Protein AF-A0A3A4NSB4-F1 (afdb_monomer)

Solvent-accessible surface area (backbone atoms only — not comparable to full-atom values): 19402 Å² total; per-residue (Å²): 141,77,86,79,72,73,77,75,76,67,53,18,60,39,50,54,68,57,54,54,48,47,54,54,48,33,46,52,25,56,65,30,6,57,41,69,26,79,88,66,42,47,32,46,20,58,30,22,73,34,85,58,64,35,29,32,40,51,50,42,38,40,44,50,79,50,51,92,75,52,60,69,68,45,51,52,44,38,51,50,56,48,60,73,47,40,43,97,73,16,49,42,29,41,25,37,32,32,84,68,54,64,38,41,38,42,69,52,93,98,48,61,31,55,40,51,42,62,36,29,29,26,28,51,37,44,39,52,42,49,52,34,66,74,68,64,46,65,74,53,45,76,73,44,50,62,63,43,50,34,14,58,67,50,53,51,64,36,97,48,52,27,30,38,25,48,80,93,68,33,33,14,39,44,84,82,37,38,45,37,38,50,12,35,39,30,41,54,48,28,52,41,44,39,53,22,25,52,43,48,29,54,56,24,57,76,75,65,42,60,67,63,23,52,53,28,53,50,51,35,51,39,32,62,62,29,53,63,77,30,46,36,90,88,67,53,42,43,20,36,12,65,50,40,39,57,43,62,21,49,50,42,45,26,42,39,53,47,71,68,48,92,64,58,69,71,43,49,48,43,51,49,42,51,63,61,81,35,31,84,40,36,37,58,63,33,13,36,24,50,38,53,68,94,51,61,70,81,36,62,71,44,100,63,55,81,57,33,66,70,26,44,15,24,21,27,45,55,30,18,26,45,30,56,52,27,19,78,81,40,15,71,59,26,36,49,34,50,52,35,31,52,52,41,33,74,74,74,47,45,28,48,35,34,49,88,91,45,73,40,62,70,39,20,35,40,30,43,28,31,29,48,38,39,52,53,49,33,44,75,71,65,39,29,44,80,89

Mean predicted aligned error: 3.8 Å

Foldseek 3Di:
DDDPPPPPQPFFADAPVLLVLLLVLLLQLQCLQWDQAPVRATAGHQFSVNPDFKHFLQSLLLQCLVVVSDDLVSLVSNLVLQLVLADPQLQTARIAGSDRDGHQAPDDDVDGLFGGELQNLLSSLSSVLSSCVVVVVLVCLVVCLVSSVSSLVSFDADPLLAGFADQVGGGQYDPQRSFARAGGGFLQSRLSSLLSLVSSLVSCVSVVVVVSNVVSVVSNVSSLRSQVCQQDPVQRAGFGHNPFRRARFLLSLLSCLLSVNDDDPVSLVSNVCCCVVQVVQADDLLFGAGHGHPDFGPGTSDDADQCGRNGNWTALLSSLSNLSSCLRPPSVSSNSSSVSLSVCCVVPNQARTDGVPDGHRHRRNSSSSNNSSSVVVCVVVVSYDYD

Secondary structure (DSSP, 8-state):
----------PEEE-HHHHHHHHHHHHHHHHHTEEE-TTSPEEE-SBTT--S-EEEHHHHHHHGGGGGGS-HHHHHHHHHHHHTT--TT-PPPSEEETTS-EE-SEEETTEEESBSPSSHHHHHHHHHHHHHHHHT-TTHHHHHHHHHHHHHHTS-B-TTSSBEE-TTSPBP-SGGGTTB---EEBHHHHHHHHHHHHHHHHHHHHTT-HHHHHHHHHHHHHHHHHGGGGB-TTTSSBBSBSSTT-SB-HHHHHHHHHTT----HHHHHHHHHHHHTTHHHHEETTEEESS-TT---S-BSS---TTBTTBT-EESTTHHHHHHHHHTT-HHHHHHHHHHHHHHHHHH--EEEEETTEEEEESBHHHHHHHHHHHHHHHHTTSEEE-

Structure (mmCIF, N/CA/C/O backbone):
data_AF-A0A3A4NSB4-F1
#
_entry.id   AF-A0A3A4NSB4-F1
#
loop_
_atom_site.group_PDB
_atom_site.id
_atom_site.type_symbol
_atom_site.label_atom_id
_atom_site.label_alt_id
_atom_site.label_comp_id
_atom_site.label_asym_id
_atom_site.label_entity_id
_atom_site.label_seq_id
_atom_site.pdbx_PDB_ins_code
_atom_site.Cartn_x
_atom_site.Cartn_y
_atom_site.Cartn_z
_atom_site.occupancy
_atom_site.B_iso_or_equiv
_atom_site.auth_seq_id
_atom_site.auth_comp_id
_atom_site.auth_asym_id
_atom_site.auth_atom_id
_atom_site.pdbx_PDB_model_num
ATOM 1 N N . MET A 1 1 ? 9.178 -6.809 49.048 1.00 38.16 1 MET A N 1
ATOM 2 C CA . MET A 1 1 ? 8.171 -7.604 48.315 1.00 38.16 1 MET A CA 1
ATOM 3 C C . MET A 1 1 ? 7.453 -6.662 47.361 1.00 38.16 1 MET A C 1
ATOM 5 O O . MET A 1 1 ? 6.457 -6.065 47.733 1.00 38.16 1 MET A O 1
ATOM 9 N N . GLY A 1 2 ? 8.044 -6.434 46.186 1.0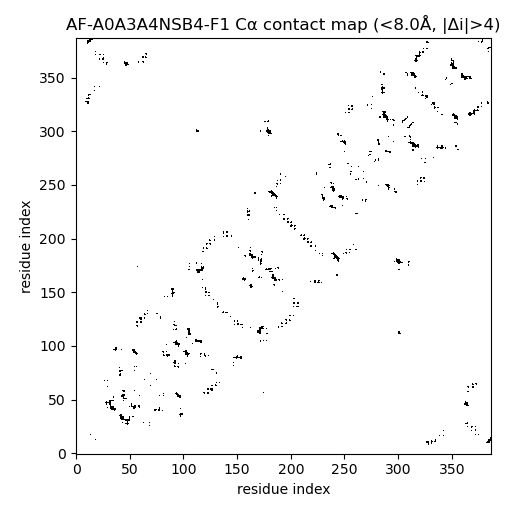0 36.19 2 GLY A N 1
ATOM 10 C CA . GLY A 1 2 ? 7.437 -5.667 45.099 1.00 36.19 2 GLY A CA 1
ATOM 11 C C . GLY A 1 2 ? 7.002 -6.662 44.036 1.00 36.19 2 GLY A C 1
ATOM 12 O O . GLY A 1 2 ? 7.827 -7.414 43.528 1.00 36.19 2 GLY A O 1
ATOM 13 N N . ASN A 1 3 ? 5.700 -6.738 43.810 1.00 39.09 3 ASN A N 1
ATOM 14 C CA . ASN A 1 3 ? 5.046 -7.710 42.954 1.00 39.09 3 ASN A CA 1
ATOM 15 C C . ASN A 1 3 ? 5.195 -7.278 41.485 1.00 39.09 3 ASN A C 1
ATOM 17 O O . ASN A 1 3 ? 4.305 -6.630 40.949 1.00 39.09 3 ASN A O 1
ATOM 21 N N . THR A 1 4 ? 6.308 -7.610 40.827 1.00 41.81 4 THR A N 1
ATOM 22 C CA . THR A 1 4 ? 6.379 -7.624 39.357 1.00 41.81 4 THR A CA 1
ATOM 23 C C . THR A 1 4 ? 5.648 -8.866 38.859 1.00 41.81 4 THR A C 1
ATOM 25 O O . THR A 1 4 ? 6.248 -9.866 38.469 1.00 41.81 4 THR A O 1
ATOM 28 N N . LYS A 1 5 ? 4.312 -8.818 38.890 1.00 42.50 5 LYS A N 1
ATOM 29 C CA . LYS A 1 5 ? 3.524 -9.626 37.962 1.00 42.50 5 LYS A CA 1
ATOM 30 C C . LYS A 1 5 ? 3.872 -9.099 36.576 1.00 42.50 5 LYS A C 1
ATOM 32 O O . LYS A 1 5 ? 3.418 -8.024 36.206 1.00 42.50 5 LYS A O 1
ATOM 37 N N . GLY A 1 6 ? 4.733 -9.819 35.861 1.00 41.28 6 GLY A N 1
ATOM 38 C CA . GLY A 1 6 ? 4.839 -9.649 34.421 1.00 41.28 6 GLY A CA 1
ATOM 39 C C . GLY A 1 6 ? 3.439 -9.840 33.861 1.00 41.28 6 GLY A C 1
ATOM 40 O O . GLY A 1 6 ? 2.864 -10.919 34.011 1.00 41.28 6 GLY A O 1
ATOM 41 N N . GLU A 1 7 ? 2.857 -8.779 33.315 1.00 45.38 7 GLU A N 1
ATOM 42 C CA . GLU A 1 7 ? 1.686 -8.917 32.468 1.00 45.38 7 GLU A CA 1
ATOM 43 C C . GLU A 1 7 ? 2.090 -9.882 31.358 1.00 45.38 7 GLU A C 1
ATOM 45 O O . GLU A 1 7 ? 2.962 -9.596 30.539 1.00 45.38 7 GLU A O 1
ATOM 50 N N . MET A 1 8 ? 1.530 -11.091 31.396 1.00 53.12 8 MET A N 1
ATOM 51 C CA . MET A 1 8 ? 1.542 -11.957 30.231 1.00 53.12 8 MET A CA 1
ATOM 52 C C . MET A 1 8 ? 0.843 -11.165 29.136 1.00 53.12 8 MET A C 1
ATOM 54 O O . MET A 1 8 ? -0.375 -10.997 29.197 1.00 53.12 8 MET A O 1
ATOM 58 N N . LEU A 1 9 ? 1.621 -10.655 28.182 1.00 62.66 9 LEU A N 1
ATOM 59 C CA . LEU A 1 9 ? 1.088 -10.008 26.995 1.00 62.66 9 LEU A CA 1
ATOM 60 C C . LEU A 1 9 ? 0.081 -10.985 26.377 1.00 62.66 9 LEU A C 1
ATOM 62 O O . LEU A 1 9 ? 0.440 -12.111 26.014 1.00 62.66 9 LEU A O 1
ATOM 66 N N . VAL A 1 10 ? -1.194 -10.605 26.345 1.00 81.44 10 VAL A N 1
ATOM 67 C CA . VAL A 1 10 ? -2.211 -11.418 25.682 1.00 81.44 10 VAL A CA 1
ATOM 68 C C . VAL A 1 10 ? -1.920 -11.299 24.192 1.00 81.44 10 VAL A C 1
ATOM 70 O O . VAL A 1 10 ? -2.093 -10.237 23.612 1.00 81.44 10 VAL A O 1
ATOM 73 N N . MET A 1 11 ? -1.403 -12.368 23.594 1.00 89.94 11 MET A N 1
ATOM 74 C CA . MET A 1 11 ? -1.116 -12.413 22.160 1.00 89.94 11 MET A CA 1
ATOM 75 C C . MET A 1 11 ? -2.381 -12.770 21.382 1.00 89.94 11 MET A C 1
ATOM 77 O O . MET A 1 11 ? -3.209 -13.549 21.868 1.00 89.94 11 MET A O 1
ATOM 81 N N . MET A 1 12 ? -2.495 -12.239 20.164 1.00 95.06 12 MET A N 1
ATOM 82 C CA . MET A 1 12 ? -3.502 -12.670 19.196 1.00 95.06 12 MET A CA 1
ATOM 83 C C . MET A 1 12 ? -3.322 -14.164 18.909 1.00 95.06 12 MET A C 1
ATOM 85 O O . MET A 1 12 ? -2.211 -14.622 18.644 1.00 95.06 12 MET A O 1
ATOM 89 N N . ARG A 1 13 ? -4.400 -14.941 18.970 1.00 96.50 13 ARG A N 1
ATOM 90 C CA . ARG A 1 13 ? -4.369 -16.372 18.661 1.00 96.50 13 ARG A CA 1
ATOM 91 C C . ARG A 1 13 ? -4.898 -16.648 17.265 1.00 96.50 13 ARG A C 1
ATOM 93 O O . ARG A 1 13 ? -5.934 -16.133 16.866 1.00 96.50 13 ARG A O 1
ATOM 100 N N . ILE A 1 14 ? -4.175 -17.456 16.511 1.00 97.00 14 ILE A N 1
ATOM 101 C CA . ILE A 1 14 ? -4.523 -17.785 15.134 1.00 97.00 14 ILE A CA 1
ATOM 102 C C . ILE A 1 14 ? -4.710 -19.289 15.057 1.00 97.00 14 ILE A C 1
ATOM 104 O O . ILE A 1 14 ? -3.765 -20.042 15.293 1.00 97.00 14 ILE A O 1
ATOM 108 N N . HIS A 1 15 ? -5.906 -19.728 14.675 1.00 97.12 15 HIS A N 1
ATOM 109 C CA . HIS A 1 15 ? -6.134 -21.138 14.401 1.00 97.12 15 HIS A CA 1
ATOM 110 C C . HIS A 1 15 ? -5.231 -21.603 13.260 1.00 97.12 15 HIS A C 1
ATOM 112 O O . HIS A 1 15 ? -5.278 -21.064 12.151 1.00 97.12 15 HIS A O 1
ATOM 118 N N . GLU A 1 16 ? -4.453 -22.661 13.497 1.00 96.81 16 GLU A N 1
ATOM 119 C CA . GLU A 1 16 ? -3.527 -23.190 12.485 1.00 96.81 16 GLU A CA 1
ATOM 120 C C . GLU A 1 16 ? -4.260 -23.574 11.180 1.00 96.81 16 GLU A C 1
ATOM 122 O O . GLU A 1 16 ? -3.728 -23.457 10.076 1.00 96.81 16 GLU A O 1
ATOM 127 N N . SER A 1 17 ? -5.516 -24.019 11.290 1.00 97.31 17 SER A N 1
ATOM 128 C CA . SER A 1 17 ? -6.360 -24.342 10.132 1.00 97.31 17 SER A CA 1
ATOM 129 C C . SER A 1 17 ? -6.746 -23.121 9.285 1.00 97.31 17 SER A C 1
ATOM 131 O O . SER A 1 17 ? -6.823 -23.243 8.061 1.00 97.31 17 SER A O 1
ATOM 133 N N . ASP A 1 18 ? -6.930 -21.952 9.900 1.00 98.00 18 ASP A N 1
ATOM 134 C CA . ASP A 1 18 ? -7.266 -20.715 9.196 1.00 98.00 18 ASP A CA 1
ATOM 135 C C . ASP A 1 18 ? -6.048 -20.159 8.469 1.00 98.00 18 ASP A C 1
ATOM 137 O O . ASP A 1 18 ? -6.142 -19.885 7.273 1.00 98.00 18 ASP A O 1
ATOM 141 N N . LEU A 1 19 ? -4.882 -20.120 9.127 1.00 97.81 19 LEU A N 1
ATOM 142 C CA . LEU A 1 19 ? -3.639 -19.719 8.465 1.00 97.81 19 LEU A CA 1
ATOM 143 C C . LEU A 1 19 ? -3.319 -20.633 7.276 1.00 97.81 19 LEU A C 1
ATOM 145 O O . LEU A 1 19 ? -3.108 -20.137 6.171 1.00 97.81 19 LEU A O 1
ATOM 149 N N . ARG A 1 20 ? -3.346 -21.962 7.463 1.00 98.00 20 ARG A N 1
ATOM 150 C CA . ARG A 1 20 ? -3.087 -22.911 6.364 1.00 98.00 20 ARG A CA 1
ATOM 151 C C . ARG A 1 20 ? -4.051 -22.718 5.198 1.00 98.00 20 ARG A C 1
ATOM 153 O O . ARG A 1 20 ? -3.646 -22.819 4.041 1.00 98.00 20 ARG A O 1
ATOM 160 N N . TRP A 1 21 ? -5.325 -22.457 5.490 1.00 98.44 21 TRP A N 1
ATOM 161 C CA . TRP A 1 21 ? -6.315 -22.186 4.454 1.00 98.44 21 TRP A CA 1
ATOM 162 C C . TRP A 1 21 ? -5.992 -20.891 3.700 1.00 98.44 21 TRP A C 1
ATOM 164 O O . TRP A 1 21 ? -5.989 -20.904 2.471 1.00 98.44 21 TRP A O 1
ATOM 174 N N . MET A 1 22 ? -5.665 -19.808 4.412 1.00 98.44 22 MET A N 1
ATOM 175 C CA . MET A 1 22 ? -5.309 -18.527 3.799 1.00 98.44 22 MET A CA 1
ATOM 176 C C . MET A 1 22 ? -4.058 -18.635 2.927 1.00 98.44 22 MET A C 1
ATOM 178 O O . MET A 1 22 ? -4.058 -18.136 1.809 1.00 98.44 22 MET A O 1
ATOM 182 N N . GLU A 1 23 ? -3.012 -19.319 3.394 1.00 98.19 23 GLU A N 1
ATOM 183 C CA . GLU A 1 23 ? -1.784 -19.532 2.618 1.00 98.19 23 GLU A CA 1
ATOM 184 C C . GLU A 1 23 ? -2.041 -20.365 1.356 1.00 98.19 23 GLU A C 1
ATOM 186 O O . GLU A 1 23 ? -1.526 -20.052 0.281 1.00 98.19 23 GLU A O 1
ATOM 191 N N . GLY A 1 24 ? -2.874 -21.405 1.464 1.00 98.38 24 GLY A N 1
ATOM 192 C CA . GLY A 1 24 ? -3.305 -22.199 0.315 1.00 98.38 24 GLY A CA 1
ATOM 193 C C . GLY A 1 24 ? -4.130 -21.386 -0.685 1.00 98.38 24 GLY A C 1
ATOM 194 O O . GLY A 1 24 ? -3.932 -21.512 -1.895 1.00 98.38 24 GLY A O 1
ATOM 195 N N . ALA A 1 25 ? -5.021 -20.525 -0.191 1.00 98.25 25 ALA A N 1
ATOM 196 C CA . ALA A 1 25 ? -5.815 -19.630 -1.021 1.00 98.25 25 ALA A CA 1
ATOM 197 C C . ALA A 1 25 ? -4.938 -18.577 -1.716 1.00 98.25 25 ALA A C 1
ATOM 199 O O . ALA A 1 25 ? -5.018 -18.445 -2.931 1.00 98.25 25 ALA A O 1
ATOM 200 N N . ALA A 1 26 ? -4.038 -17.910 -0.988 1.00 98.19 26 ALA A N 1
ATOM 201 C CA . ALA A 1 26 ? -3.099 -16.939 -1.545 1.00 98.19 26 ALA A CA 1
ATOM 202 C C . ALA A 1 26 ? -2.230 -17.550 -2.653 1.00 98.19 26 ALA A C 1
ATOM 204 O O . ALA A 1 26 ? -2.092 -16.956 -3.719 1.00 98.19 26 ALA A O 1
ATOM 205 N N . ARG A 1 27 ? -1.705 -18.768 -2.439 1.00 97.88 27 ARG A N 1
ATOM 206 C CA . ARG A 1 27 ? -0.961 -19.507 -3.470 1.00 97.88 27 ARG A CA 1
ATOM 207 C C . ARG A 1 27 ? -1.807 -19.735 -4.719 1.00 97.88 27 ARG A C 1
ATOM 209 O O . ARG A 1 27 ? -1.349 -19.445 -5.816 1.00 97.88 27 ARG A O 1
ATOM 216 N N . LYS A 1 28 ? -3.042 -20.217 -4.551 1.00 97.38 28 LYS A N 1
ATOM 217 C CA . LYS A 1 28 ? -3.957 -20.464 -5.672 1.00 97.38 28 LYS A CA 1
ATOM 218 C C . LYS A 1 28 ? -4.246 -19.187 -6.464 1.00 97.38 28 LYS A C 1
ATOM 220 O O . LYS A 1 28 ? -4.235 -19.237 -7.691 1.00 97.38 28 LYS A O 1
ATOM 225 N N . GLU A 1 29 ? -4.508 -18.075 -5.777 1.00 96.75 29 GLU A N 1
ATOM 226 C CA . GLU A 1 29 ? -4.764 -16.793 -6.435 1.00 96.75 29 GLU A CA 1
ATOM 227 C C . GLU A 1 29 ? -3.513 -16.320 -7.198 1.00 96.75 29 GLU A C 1
ATOM 229 O O . GLU A 1 29 ? -3.611 -16.069 -8.395 1.00 96.75 29 GLU A O 1
ATOM 234 N N . ILE A 1 30 ? -2.324 -16.314 -6.576 1.00 96.06 30 ILE A N 1
ATOM 235 C CA . ILE A 1 30 ? -1.053 -15.929 -7.231 1.00 96.06 30 ILE A CA 1
ATOM 236 C C . ILE A 1 30 ? -0.743 -16.807 -8.451 1.00 96.06 30 ILE A C 1
ATOM 238 O O . ILE A 1 30 ? -0.377 -16.285 -9.505 1.00 96.06 30 ILE A O 1
ATOM 242 N N . ASP A 1 31 ? -0.926 -18.126 -8.351 1.00 95.25 31 ASP A N 1
ATOM 243 C CA . ASP A 1 31 ? -0.711 -19.045 -9.474 1.00 95.25 31 ASP A CA 1
ATOM 244 C C . ASP A 1 31 ? -1.645 -18.720 -10.652 1.00 95.25 31 ASP A C 1
ATOM 246 O O . ASP A 1 31 ? -1.244 -18.777 -11.818 1.00 95.25 31 ASP A O 1
ATOM 250 N N . GLY A 1 32 ? -2.886 -18.326 -10.362 1.00 94.44 32 GLY A N 1
ATOM 251 C CA . GLY A 1 32 ? -3.870 -17.950 -11.373 1.00 94.44 32 GLY A CA 1
ATOM 252 C C . GLY A 1 32 ? -3.626 -16.589 -12.043 1.00 94.44 32 GLY A C 1
ATOM 253 O O . GLY A 1 32 ? -4.080 -16.380 -13.175 1.00 94.44 32 GLY A O 1
ATOM 254 N N . CYS A 1 33 ? -2.844 -15.707 -11.408 1.00 93.19 33 CYS A N 1
ATOM 255 C CA . CYS A 1 33 ? -2.471 -14.379 -11.923 1.00 93.19 33 CYS A CA 1
ATOM 256 C C . CYS A 1 33 ? -1.492 -14.416 -13.099 1.00 93.19 33 CYS A C 1
ATOM 258 O O . CYS A 1 33 ? -1.223 -13.403 -13.747 1.00 93.19 33 CYS A O 1
ATOM 260 N N . ARG A 1 34 ? -0.854 -15.564 -13.322 1.00 94.88 34 ARG A N 1
ATOM 261 C CA . ARG A 1 34 ? 0.326 -15.661 -14.180 1.00 94.88 34 ARG A CA 1
ATOM 262 C C . ARG A 1 34 ? -0.050 -15.462 -15.644 1.00 94.88 34 ARG A C 1
ATOM 264 O O . ARG A 1 34 ? -0.877 -16.200 -16.181 1.00 94.88 34 ARG A O 1
ATOM 271 N N . ARG A 1 35 ? 0.574 -14.502 -16.325 1.00 95.19 35 ARG A N 1
ATOM 272 C CA . ARG A 1 35 ? 0.401 -14.257 -17.768 1.00 95.19 35 ARG A CA 1
ATOM 273 C C . ARG A 1 35 ? 1.735 -14.009 -18.438 1.00 95.19 35 ARG A C 1
ATOM 275 O O . ARG A 1 35 ? 2.566 -13.302 -17.897 1.00 95.19 35 ARG A O 1
ATOM 282 N N . GLN A 1 36 ? 1.944 -14.566 -19.622 1.00 96.50 36 GLN A N 1
ATOM 283 C CA . GLN A 1 36 ? 3.190 -14.354 -20.349 1.00 96.50 36 GLN A CA 1
ATOM 284 C C . GLN A 1 36 ? 3.101 -13.090 -21.213 1.00 96.50 36 GLN A C 1
ATOM 286 O O . GLN A 1 36 ? 2.156 -12.930 -21.987 1.00 96.50 36 GLN A O 1
ATOM 291 N N . ALA A 1 37 ? 4.078 -12.198 -21.073 1.00 97.38 37 ALA A N 1
ATOM 292 C CA . ALA A 1 37 ? 4.267 -11.038 -21.932 1.00 97.38 37 ALA A CA 1
ATOM 293 C C . ALA A 1 37 ? 4.935 -11.414 -23.266 1.00 97.38 37 ALA A C 1
ATOM 295 O O . ALA A 1 37 ? 5.478 -12.506 -23.435 1.00 97.38 37 ALA A O 1
ATOM 296 N N . PHE A 1 38 ? 4.936 -10.477 -24.212 1.00 96.50 38 PHE A N 1
ATOM 297 C CA . PHE A 1 38 ? 5.506 -10.628 -25.552 1.00 96.50 38 PHE A CA 1
ATOM 298 C C . PHE A 1 38 ? 7.007 -10.974 -25.561 1.00 96.50 38 PHE A C 1
ATOM 300 O O . PHE A 1 38 ? 7.483 -11.573 -26.522 1.00 96.50 38 PHE A O 1
ATOM 307 N N . ASP A 1 39 ? 7.747 -10.601 -24.512 1.00 96.62 39 ASP A N 1
ATOM 308 C CA . ASP A 1 39 ? 9.180 -10.876 -24.342 1.00 96.62 39 ASP A CA 1
ATOM 309 C C . ASP A 1 39 ? 9.464 -12.151 -23.527 1.00 96.62 39 ASP A C 1
ATOM 311 O O . ASP A 1 39 ? 10.617 -12.469 -23.239 1.00 96.62 39 ASP A O 1
ATOM 315 N N . GLY A 1 40 ? 8.415 -12.900 -23.176 1.00 97.25 40 GLY A N 1
ATOM 316 C CA . GLY A 1 40 ? 8.497 -14.121 -22.386 1.00 97.25 40 GLY A CA 1
ATOM 317 C C . GLY A 1 40 ? 8.416 -13.911 -20.873 1.00 97.25 40 GLY A C 1
ATOM 318 O O . GLY A 1 40 ? 8.295 -14.911 -20.163 1.00 97.25 40 GLY A O 1
ATOM 319 N N . THR A 1 41 ? 8.423 -12.666 -20.377 1.00 98.19 41 THR A N 1
ATOM 320 C CA . THR A 1 41 ? 8.295 -12.356 -18.943 1.00 98.19 41 THR A CA 1
ATOM 321 C C . THR A 1 41 ? 6.964 -12.858 -18.387 1.00 98.19 41 THR A C 1
ATOM 323 O O . THR A 1 41 ? 5.914 -12.643 -18.993 1.00 98.19 41 THR A O 1
ATOM 326 N N . ILE A 1 42 ? 6.985 -13.487 -17.210 1.00 97.69 42 ILE A N 1
ATOM 327 C CA . ILE A 1 42 ? 5.761 -13.812 -16.472 1.00 97.69 42 ILE A CA 1
ATOM 328 C C . ILE A 1 42 ? 5.308 -12.582 -15.682 1.00 97.69 42 ILE A C 1
ATOM 330 O O . ILE A 1 42 ? 6.027 -12.062 -14.836 1.00 97.69 42 ILE A O 1
ATOM 334 N N . LEU A 1 43 ? 4.104 -12.120 -15.989 1.00 96.62 43 LEU A N 1
ATOM 335 C CA . LEU A 1 43 ? 3.373 -11.059 -15.313 1.00 96.62 43 LEU A CA 1
ATOM 336 C C . LEU A 1 43 ? 2.421 -11.658 -14.273 1.00 96.62 43 LEU A C 1
ATOM 338 O O . LEU A 1 43 ? 1.928 -12.772 -14.447 1.00 96.62 43 LEU A O 1
ATOM 342 N N . PHE A 1 44 ? 2.111 -10.871 -13.247 1.00 96.12 44 PHE A N 1
ATOM 343 C CA . PHE A 1 44 ? 1.166 -11.190 -12.180 1.00 96.12 44 PHE A CA 1
ATOM 344 C C . PHE A 1 44 ? 0.011 -10.180 -12.211 1.00 96.12 44 PHE A C 1
ATOM 346 O O . PHE A 1 44 ? 0.177 -9.010 -11.864 1.00 96.12 44 PHE A O 1
ATOM 353 N N . THR A 1 45 ? -1.141 -10.613 -12.716 1.00 93.94 45 THR A N 1
ATOM 354 C CA . THR A 1 45 ? -2.356 -9.799 -12.860 1.00 93.94 45 THR A CA 1
ATOM 355 C C . THR A 1 45 ? -3.068 -9.600 -11.517 1.00 93.94 45 THR A C 1
ATOM 357 O O . THR A 1 45 ? -2.880 -10.400 -10.608 1.00 93.94 45 THR A O 1
ATOM 360 N N . PRO A 1 46 ? -3.913 -8.565 -11.359 1.00 88.38 46 PRO A N 1
ATOM 361 C CA . PRO A 1 46 ? -4.622 -8.305 -10.099 1.00 88.38 46 PRO A CA 1
ATOM 362 C C . PRO A 1 46 ? -5.713 -9.338 -9.762 1.00 88.38 46 PRO A C 1
ATOM 364 O O . PRO A 1 46 ? -6.172 -9.405 -8.620 1.00 88.38 46 PRO A O 1
ATOM 367 N N . ASP A 1 47 ? -6.131 -10.146 -10.741 1.00 84.62 47 ASP A N 1
ATOM 368 C CA . ASP A 1 47 ? -7.094 -11.227 -10.566 1.00 84.62 47 ASP A CA 1
ATOM 369 C C . ASP A 1 47 ? -6.446 -12.616 -10.684 1.00 84.62 47 ASP A C 1
ATOM 371 O O . ASP A 1 47 ? -5.716 -12.909 -11.631 1.00 84.62 47 ASP A O 1
ATOM 375 N N . GLY A 1 48 ? -6.799 -13.522 -9.773 1.00 63.75 48 GLY A N 1
ATOM 376 C CA . GLY A 1 48 ? -6.335 -14.910 -9.732 1.00 63.75 48 GLY A CA 1
ATOM 377 C C . GLY A 1 48 ? -6.994 -15.826 -10.763 1.00 63.75 48 GLY A C 1
ATOM 378 O O . GLY A 1 48 ? -6.911 -17.048 -10.676 1.00 63.75 48 GLY A O 1
ATOM 379 N N . VAL A 1 49 ? -7.651 -15.252 -11.770 1.00 70.12 49 VAL A N 1
ATOM 380 C CA . VAL A 1 49 ? -8.088 -15.960 -12.981 1.00 70.12 49 VAL A CA 1
ATOM 381 C C . VAL A 1 49 ? -7.441 -15.390 -14.246 1.00 70.12 49 VAL A C 1
ATOM 383 O O . VAL A 1 49 ? -7.615 -15.970 -15.318 1.00 70.12 49 VAL A O 1
ATOM 386 N N . GLY A 1 50 ? -6.671 -14.298 -14.128 1.00 63.75 50 GLY A N 1
ATOM 387 C CA . GLY A 1 50 ? -5.937 -13.593 -15.180 1.00 63.75 50 GLY A CA 1
ATOM 388 C C . GLY A 1 50 ? -6.764 -13.181 -16.401 1.00 63.75 50 GLY A C 1
ATOM 389 O O . GLY A 1 50 ? -6.342 -13.336 -17.553 1.00 63.75 50 GLY A O 1
ATOM 390 N N . ASN A 1 51 ? -7.971 -12.680 -16.170 1.00 73.12 51 ASN A N 1
ATOM 391 C CA . ASN A 1 51 ? -8.748 -11.995 -17.197 1.00 73.12 51 ASN A CA 1
ATOM 392 C C . ASN A 1 51 ? -8.079 -10.682 -17.612 1.00 73.12 51 ASN A C 1
ATOM 394 O O . ASN A 1 51 ? -8.285 -10.214 -18.734 1.00 73.12 51 ASN A O 1
ATOM 398 N N . TYR A 1 52 ? -7.276 -10.086 -16.729 1.00 79.19 52 TYR A N 1
ATOM 399 C CA . TYR A 1 52 ? -6.505 -8.904 -17.071 1.00 79.19 52 TYR A CA 1
ATOM 400 C C . TYR A 1 52 ? -5.232 -9.267 -17.849 1.00 79.19 52 TYR A C 1
ATOM 402 O O . TYR A 1 52 ? -4.571 -10.268 -17.604 1.00 79.19 52 TYR A O 1
ATOM 410 N N . GLY A 1 53 ? -4.878 -8.427 -18.821 1.00 88.06 53 GLY A N 1
ATOM 411 C CA . GLY A 1 53 ? -3.705 -8.605 -19.681 1.00 88.06 53 GLY A CA 1
ATOM 412 C C . GLY A 1 53 ? -2.553 -7.670 -19.324 1.00 88.06 53 GLY A C 1
ATOM 413 O O . GLY A 1 53 ? -1.918 -7.142 -20.235 1.00 88.06 53 GLY A O 1
ATOM 414 N N . ALA A 1 54 ? -2.322 -7.379 -18.041 1.00 94.44 54 ALA A N 1
ATOM 415 C CA . ALA A 1 54 ? -1.257 -6.466 -17.623 1.00 94.44 54 ALA A CA 1
ATOM 416 C C . ALA A 1 54 ? -0.738 -6.750 -16.210 1.00 94.44 54 ALA A C 1
ATOM 418 O O . ALA A 1 54 ? -1.431 -7.345 -15.389 1.00 94.44 54 ALA A O 1
ATOM 419 N N . LEU A 1 55 ? 0.473 -6.267 -15.945 1.00 97.00 55 LEU A N 1
ATOM 420 C CA . LEU A 1 55 ? 1.088 -6.196 -14.626 1.00 97.00 55 LEU A CA 1
ATOM 421 C C . LEU A 1 55 ? 0.817 -4.812 -14.034 1.00 97.00 55 LEU A C 1
ATOM 423 O O . LEU A 1 55 ? 1.326 -3.828 -14.572 1.00 97.00 55 LEU A O 1
ATOM 427 N N . TRP A 1 56 ? 0.021 -4.738 -12.967 1.00 96.50 56 TRP A N 1
ATOM 428 C CA . TRP A 1 56 ? -0.194 -3.504 -12.204 1.00 96.50 56 TRP A CA 1
ATOM 429 C C . TRP A 1 56 ? 0.891 -3.351 -11.144 1.00 96.50 56 TRP A C 1
ATOM 431 O O . TRP A 1 56 ? 1.171 -4.297 -10.406 1.00 96.50 56 TRP A O 1
ATOM 441 N N . THR A 1 57 ? 1.471 -2.156 -11.046 1.00 97.44 57 THR A N 1
ATOM 442 C CA . THR A 1 57 ? 2.570 -1.868 -10.112 1.00 97.44 57 THR A CA 1
ATOM 443 C C . THR A 1 57 ? 2.146 -2.102 -8.663 1.00 97.44 57 THR A C 1
ATOM 445 O O . THR A 1 57 ? 2.797 -2.851 -7.933 1.00 97.44 57 THR A O 1
ATOM 448 N N . ARG A 1 58 ? 1.021 -1.502 -8.260 1.00 95.88 58 ARG A N 1
ATOM 449 C CA . ARG A 1 58 ? 0.455 -1.622 -6.910 1.00 95.88 58 ARG A CA 1
ATOM 450 C C . ARG A 1 58 ? 0.071 -3.057 -6.566 1.00 95.88 58 ARG A C 1
ATOM 452 O O . ARG A 1 58 ? 0.478 -3.570 -5.530 1.00 95.88 58 ARG A O 1
ATOM 459 N N . ASP A 1 59 ? -0.731 -3.696 -7.412 1.00 95.06 59 ASP A N 1
ATOM 460 C CA . ASP A 1 59 ? -1.269 -5.022 -7.118 1.00 95.06 59 ASP A CA 1
ATOM 461 C C . ASP A 1 59 ? -0.140 -6.045 -6.974 1.00 95.06 59 ASP A C 1
ATOM 463 O O . ASP A 1 59 ? -0.151 -6.826 -6.028 1.00 95.06 59 ASP A O 1
ATOM 467 N N . PHE A 1 60 ? 0.898 -5.975 -7.814 1.00 97.44 60 PHE A N 1
ATOM 468 C CA . PHE A 1 60 ? 2.070 -6.834 -7.659 1.00 97.44 60 PHE A CA 1
ATOM 469 C C . PHE A 1 60 ? 2.843 -6.554 -6.360 1.00 97.44 60 PHE A C 1
ATOM 471 O O . PHE A 1 60 ? 3.255 -7.494 -5.674 1.00 97.44 60 PHE A O 1
ATOM 478 N N . ALA A 1 61 ? 2.977 -5.282 -5.965 1.00 97.31 61 ALA A N 1
ATOM 479 C CA . ALA A 1 61 ? 3.578 -4.908 -4.683 1.00 97.31 61 ALA A CA 1
ATOM 480 C C . ALA A 1 61 ? 2.817 -5.486 -3.477 1.00 97.31 61 ALA A C 1
ATOM 482 O O . ALA A 1 61 ? 3.441 -5.808 -2.470 1.00 97.31 61 ALA A O 1
ATOM 483 N N . TYR A 1 62 ? 1.503 -5.695 -3.588 1.00 96.50 62 TYR A N 1
ATOM 484 C CA . TYR A 1 62 ? 0.693 -6.340 -2.549 1.00 96.50 62 TYR A CA 1
ATOM 485 C C . TYR A 1 62 ? 0.788 -7.868 -2.507 1.00 96.50 62 TYR A C 1
ATOM 487 O O . TYR A 1 62 ? 0.379 -8.488 -1.523 1.00 96.50 62 TYR A O 1
ATOM 495 N N . MET A 1 63 ? 1.349 -8.505 -3.532 1.00 96.75 63 MET A N 1
ATOM 496 C CA . MET A 1 63 ? 1.558 -9.955 -3.527 1.00 96.75 63 MET A CA 1
ATOM 497 C C . MET A 1 63 ? 2.951 -10.333 -3.022 1.00 96.75 63 MET A C 1
ATOM 499 O O . MET A 1 63 ? 3.105 -11.335 -2.322 1.00 96.75 63 MET A O 1
ATOM 503 N N . LEU A 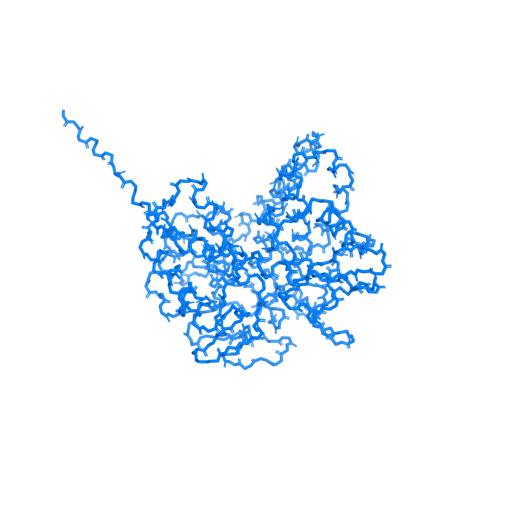1 64 ? 3.964 -9.526 -3.359 1.00 96.31 64 LEU A N 1
ATOM 504 C CA . LEU A 1 64 ? 5.370 -9.850 -3.118 1.00 96.31 64 LEU A CA 1
ATOM 505 C C . LEU A 1 64 ? 5.763 -10.090 -1.643 1.00 96.31 64 LEU A C 1
ATOM 507 O O . LEU A 1 64 ? 6.680 -10.885 -1.431 1.00 96.31 64 LEU A O 1
ATOM 511 N N . PRO A 1 65 ? 5.092 -9.522 -0.616 1.00 96.38 65 PRO A N 1
ATOM 512 C CA . PRO A 1 65 ? 5.352 -9.890 0.778 1.00 96.38 65 PRO A CA 1
ATOM 513 C C . PRO A 1 65 ? 5.220 -11.396 1.067 1.00 96.38 65 PRO A C 1
ATOM 515 O O . PRO A 1 65 ? 5.859 -11.913 1.984 1.00 96.38 65 PRO A O 1
ATOM 518 N N . LEU A 1 66 ? 4.453 -12.135 0.255 1.00 97.00 66 LEU A N 1
ATOM 519 C CA . LEU A 1 66 ? 4.415 -13.601 0.250 1.00 97.00 66 LEU A CA 1
ATOM 520 C C . LEU A 1 66 ? 5.464 -14.185 -0.710 1.00 97.00 66 LEU A C 1
ATOM 522 O O . LEU A 1 66 ? 5.164 -15.016 -1.564 1.00 97.00 66 LEU A O 1
ATOM 526 N N . PHE A 1 67 ? 6.706 -13.716 -0.590 1.00 96.12 67 PHE A N 1
ATOM 527 C CA . PHE A 1 67 ? 7.784 -13.958 -1.554 1.00 96.12 67 PHE A CA 1
ATOM 528 C C . PHE A 1 67 ? 8.073 -15.446 -1.823 1.00 96.12 67 PHE A C 1
ATOM 530 O O . PHE A 1 67 ? 8.453 -15.820 -2.928 1.00 96.12 67 PHE A O 1
ATOM 537 N N . ASP A 1 68 ? 7.866 -16.313 -0.832 1.00 95.62 68 ASP A N 1
ATOM 538 C CA . ASP A 1 68 ? 8.008 -17.773 -0.934 1.00 95.62 68 ASP A CA 1
ATOM 539 C C . ASP A 1 68 ? 6.999 -18.438 -1.889 1.00 95.62 68 ASP A C 1
ATOM 541 O O . ASP A 1 68 ? 7.125 -19.625 -2.199 1.00 95.62 68 ASP A O 1
ATOM 545 N N . LEU A 1 69 ? 5.993 -17.694 -2.354 1.00 96.19 69 LEU A N 1
ATOM 546 C CA . LEU A 1 69 ? 5.018 -18.146 -3.345 1.00 96.19 69 LEU A CA 1
ATOM 547 C C . LEU A 1 69 ? 5.460 -17.868 -4.790 1.00 96.19 69 LEU A C 1
ATOM 549 O O . LEU A 1 69 ? 4.773 -18.293 -5.715 1.00 96.19 69 LEU A O 1
ATOM 553 N N . PHE A 1 70 ? 6.597 -17.200 -4.992 1.00 96.56 70 PHE A N 1
ATOM 554 C CA . PHE A 1 70 ? 7.093 -16.798 -6.306 1.00 96.56 70 PHE A CA 1
ATOM 555 C C . PHE A 1 70 ? 8.347 -17.570 -6.710 1.00 96.56 70 PHE A C 1
ATOM 557 O O . PHE A 1 70 ? 9.213 -17.863 -5.881 1.00 96.56 70 PHE A O 1
ATOM 564 N N . ASP A 1 71 ? 8.495 -17.817 -8.013 1.00 96.81 71 ASP A N 1
ATOM 565 C CA . ASP A 1 71 ? 9.827 -18.040 -8.563 1.00 96.81 71 ASP A CA 1
ATOM 566 C C . ASP A 1 71 ? 10.617 -16.726 -8.523 1.00 96.81 71 ASP A C 1
ATOM 568 O O . ASP A 1 71 ? 10.119 -15.648 -8.868 1.00 96.81 71 ASP A O 1
ATOM 572 N N . ARG A 1 72 ? 11.869 -16.822 -8.075 1.00 97.06 72 ARG A N 1
ATOM 573 C CA . ARG A 1 72 ? 12.732 -15.662 -7.859 1.00 97.06 72 ARG A CA 1
ATOM 574 C C . ARG A 1 72 ? 13.039 -14.926 -9.162 1.00 97.06 72 ARG A C 1
ATOM 576 O O . ARG A 1 72 ? 13.004 -13.698 -9.183 1.00 97.06 72 ARG A O 1
ATOM 583 N N . GLU A 1 73 ? 13.369 -15.660 -10.218 1.00 97.94 73 GLU A N 1
ATOM 584 C CA . GLU A 1 73 ? 13.776 -15.063 -11.489 1.00 97.94 73 GLU A CA 1
ATOM 585 C C . GLU A 1 73 ? 12.573 -14.444 -12.198 1.00 97.94 73 GLU A C 1
ATOM 587 O O . GLU A 1 73 ? 12.683 -13.357 -12.761 1.00 97.94 73 GLU A O 1
ATOM 592 N N . GLU A 1 74 ? 11.402 -15.073 -12.095 1.00 97.81 74 GLU A N 1
ATOM 593 C CA . GLU A 1 74 ? 10.153 -14.507 -12.609 1.00 97.81 74 GLU A CA 1
ATOM 594 C C . GLU A 1 74 ? 9.765 -13.214 -11.888 1.00 97.81 74 GLU A C 1
ATOM 596 O O . GLU A 1 74 ? 9.430 -12.227 -12.544 1.00 97.81 74 GLU A O 1
ATOM 601 N N . ALA A 1 75 ? 9.861 -13.179 -10.554 1.00 98.19 75 ALA A N 1
ATOM 602 C CA . ALA A 1 75 ? 9.593 -11.964 -9.790 1.00 98.19 75 ALA A CA 1
ATOM 603 C C . ALA A 1 75 ? 10.558 -10.828 -10.173 1.00 98.19 75 ALA A C 1
ATOM 605 O O . ALA A 1 75 ? 10.122 -9.696 -10.391 1.00 98.19 75 ALA A O 1
ATOM 606 N N . LEU A 1 76 ? 11.856 -11.118 -10.329 1.00 98.62 76 LEU A N 1
ATOM 607 C CA . LEU A 1 76 ? 12.837 -10.126 -10.781 1.00 98.62 76 LEU A CA 1
ATOM 608 C C . LEU A 1 76 ? 12.565 -9.645 -12.208 1.00 98.62 76 LEU A C 1
ATOM 610 O O . LEU A 1 76 ? 12.680 -8.451 -12.490 1.00 98.62 76 LEU A O 1
ATOM 614 N N . ALA A 1 77 ? 12.208 -10.560 -13.110 1.00 98.62 77 ALA A N 1
ATOM 615 C CA . ALA A 1 77 ? 11.861 -10.224 -14.483 1.00 98.62 77 ALA A CA 1
ATOM 616 C C . ALA A 1 77 ? 10.631 -9.305 -14.529 1.00 98.62 77 ALA A C 1
ATOM 618 O O . ALA A 1 77 ? 10.670 -8.289 -15.218 1.00 98.62 77 ALA A O 1
ATOM 619 N N . ALA A 1 78 ? 9.594 -9.579 -13.732 1.00 98.50 78 ALA A N 1
ATOM 620 C CA . ALA A 1 78 ? 8.415 -8.721 -13.603 1.00 98.50 78 ALA A CA 1
ATOM 621 C C . ALA A 1 78 ? 8.753 -7.320 -13.049 1.00 98.50 78 ALA A C 1
ATOM 623 O O . ALA A 1 78 ? 8.261 -6.313 -13.562 1.00 98.50 78 ALA A O 1
ATOM 624 N N . ILE A 1 79 ? 9.647 -7.225 -12.057 1.00 98.62 79 ILE A N 1
ATOM 625 C CA . ILE A 1 79 ? 10.147 -5.939 -11.532 1.00 98.62 79 ILE A CA 1
ATOM 626 C C . ILE A 1 79 ? 10.856 -5.138 -12.631 1.00 98.62 79 ILE A C 1
ATOM 628 O O . ILE A 1 79 ? 10.534 -3.971 -12.864 1.00 98.62 79 ILE A O 1
ATOM 632 N N . ARG A 1 80 ? 11.796 -5.767 -13.348 1.00 98.69 80 ARG A N 1
ATOM 633 C CA . ARG A 1 80 ? 12.500 -5.139 -14.479 1.00 98.69 80 ARG A CA 1
ATOM 634 C C . ARG A 1 80 ? 11.537 -4.734 -15.588 1.00 98.69 80 ARG A C 1
ATOM 636 O O . ARG A 1 80 ? 11.719 -3.684 -16.199 1.00 98.69 80 ARG A O 1
ATOM 643 N N . TYR A 1 81 ? 10.496 -5.530 -15.817 1.00 98.56 81 TYR A N 1
ATOM 644 C CA . TYR A 1 81 ? 9.462 -5.249 -16.803 1.00 98.56 81 TYR A CA 1
ATOM 645 C C . TYR A 1 81 ? 8.706 -3.952 -16.492 1.00 98.56 81 TYR A C 1
ATOM 647 O O . TYR A 1 81 ? 8.464 -3.173 -17.415 1.00 98.56 81 TYR A O 1
ATOM 655 N N . LEU A 1 82 ? 8.383 -3.677 -15.223 1.00 98.44 82 LEU A N 1
ATOM 656 C CA . LEU A 1 82 ? 7.784 -2.402 -14.805 1.00 98.44 82 LEU A CA 1
ATOM 657 C C . LEU A 1 82 ? 8.770 -1.234 -14.915 1.00 98.44 82 LEU A C 1
ATOM 659 O O . LEU A 1 82 ? 8.426 -0.207 -15.501 1.00 98.44 82 LEU A O 1
ATOM 663 N N . ILE A 1 83 ? 10.002 -1.403 -14.421 1.00 98.19 83 ILE A N 1
ATOM 664 C CA . ILE A 1 83 ? 11.046 -0.363 -14.472 1.00 98.19 83 ILE A CA 1
ATOM 665 C C . ILE A 1 83 ? 11.372 0.040 -15.915 1.00 98.19 83 ILE A C 1
ATOM 667 O O . ILE A 1 83 ? 11.525 1.224 -16.200 1.00 98.19 83 ILE A O 1
ATOM 671 N N . ALA A 1 84 ? 11.393 -0.909 -16.854 1.00 98.00 84 ALA A N 1
ATOM 672 C CA . ALA A 1 84 ? 11.584 -0.621 -18.277 1.00 98.00 84 ALA A CA 1
ATOM 673 C C . ALA A 1 84 ? 10.473 0.267 -18.875 1.00 98.00 84 ALA A C 1
ATOM 675 O O . ALA A 1 84 ? 10.675 0.891 -19.916 1.00 98.00 84 ALA A O 1
ATOM 676 N N . GLY A 1 85 ? 9.300 0.320 -18.236 1.00 97.50 85 GLY A N 1
ATOM 677 C CA . GLY A 1 85 ? 8.192 1.195 -18.610 1.00 97.50 85 GLY A CA 1
ATOM 678 C C . GLY A 1 85 ? 8.232 2.586 -17.970 1.00 97.50 85 GLY A C 1
ATOM 679 O O . GLY A 1 85 ? 7.387 3.421 -18.307 1.00 97.50 85 GLY A O 1
ATOM 680 N N . GLN A 1 86 ? 9.174 2.856 -17.061 1.00 98.25 86 GLN A N 1
ATOM 681 C CA . GLN A 1 86 ? 9.310 4.156 -16.406 1.00 98.25 86 GLN A CA 1
ATOM 682 C C . GLN A 1 86 ? 9.621 5.254 -17.434 1.00 98.25 86 GLN A C 1
ATOM 684 O O . GLN A 1 86 ? 10.452 5.089 -18.329 1.00 98.25 86 GLN A O 1
ATOM 689 N N . ARG A 1 87 ? 8.946 6.399 -17.312 1.00 96.56 87 ARG A N 1
ATOM 690 C CA . ARG A 1 87 ? 9.215 7.573 -18.154 1.00 96.56 87 ARG A CA 1
ATOM 691 C C . ARG A 1 87 ? 10.510 8.270 -17.745 1.00 96.56 87 ARG A C 1
ATOM 693 O O . ARG A 1 87 ? 10.955 8.173 -16.607 1.00 96.56 87 ARG A O 1
ATOM 700 N N . GLY A 1 88 ? 11.072 9.065 -18.658 1.00 94.94 88 GLY A N 1
ATOM 701 C CA . GLY A 1 88 ? 12.285 9.851 -18.396 1.00 94.94 88 GLY A CA 1
ATOM 702 C C . GLY A 1 88 ? 12.140 10.924 -17.307 1.00 94.94 88 GLY A C 1
ATOM 703 O O . GLY A 1 88 ? 13.148 11.384 -16.787 1.00 94.94 88 GLY A O 1
ATOM 704 N N . ASP A 1 89 ? 10.913 11.307 -16.946 1.00 95.00 89 ASP A N 1
ATOM 705 C CA . ASP A 1 89 ? 10.608 12.195 -15.816 1.00 95.00 89 ASP A CA 1
ATOM 706 C C . ASP A 1 89 ? 10.328 11.442 -14.504 1.00 95.00 89 ASP A C 1
ATOM 708 O O . ASP A 1 89 ? 9.914 12.046 -13.520 1.00 95.00 89 ASP A O 1
ATOM 712 N N . GLY A 1 90 ? 10.559 10.127 -14.477 1.00 97.19 90 GLY A N 1
ATOM 713 C CA . GLY A 1 90 ? 10.449 9.289 -13.286 1.00 97.19 90 GLY A CA 1
ATOM 714 C C . GLY A 1 90 ? 9.081 8.648 -13.068 1.00 97.19 90 GLY A C 1
ATOM 715 O O . GLY A 1 90 ? 8.984 7.735 -12.250 1.00 97.19 90 GLY A O 1
ATOM 716 N N . VAL A 1 91 ? 8.042 9.042 -13.812 1.00 97.19 91 VAL A N 1
ATOM 717 C CA . VAL A 1 91 ? 6.693 8.479 -13.643 1.00 97.19 91 VAL A CA 1
ATOM 718 C C . VAL A 1 91 ? 6.701 6.973 -13.924 1.00 97.19 91 VAL A C 1
ATOM 720 O O . VAL A 1 91 ? 7.038 6.526 -15.027 1.00 97.19 91 VAL A O 1
ATOM 723 N N . VAL A 1 92 ? 6.309 6.199 -12.913 1.00 97.94 92 VAL A N 1
ATOM 724 C CA . VAL A 1 92 ? 6.128 4.745 -12.989 1.00 97.94 92 VAL A CA 1
ATOM 725 C C . VAL A 1 92 ? 4.761 4.445 -13.618 1.00 97.94 92 VAL A C 1
ATOM 727 O O . VAL A 1 92 ? 3.787 5.124 -13.287 1.00 97.94 92 VAL A O 1
ATOM 730 N N . PRO A 1 93 ? 4.651 3.468 -14.538 1.00 97.12 93 PRO A N 1
ATOM 731 C CA . PRO A 1 93 ? 3.357 3.080 -15.090 1.00 97.12 93 PRO A CA 1
ATOM 732 C C . PRO A 1 93 ? 2.402 2.568 -14.001 1.00 97.12 93 PRO A C 1
ATOM 734 O O . PRO A 1 93 ? 2.817 1.854 -13.091 1.00 97.12 93 PRO A O 1
ATOM 737 N N . ASP A 1 94 ? 1.109 2.868 -14.143 1.00 96.31 94 ASP A N 1
ATOM 738 C CA . ASP A 1 94 ? 0.044 2.173 -13.405 1.00 96.31 94 ASP A CA 1
ATOM 739 C C . ASP A 1 94 ? 0.102 0.679 -13.703 1.00 96.31 94 ASP A C 1
ATOM 741 O O . ASP A 1 94 ? 0.098 -0.166 -12.805 1.00 96.31 94 ASP A O 1
ATOM 745 N N . ARG A 1 95 ? 0.259 0.370 -14.991 1.00 96.31 95 ARG A N 1
ATOM 746 C CA . ARG A 1 95 ? 0.417 -0.991 -15.474 1.00 96.31 95 ARG A CA 1
ATOM 747 C C . ARG A 1 95 ? 1.193 -1.063 -16.771 1.00 96.31 95 ARG A C 1
ATOM 749 O O . ARG A 1 95 ? 1.161 -0.150 -17.601 1.00 96.31 95 ARG A O 1
ATOM 756 N N . ARG A 1 96 ? 1.804 -2.219 -17.002 1.00 96.81 96 ARG A N 1
ATOM 757 C CA . ARG A 1 96 ? 2.383 -2.574 -18.298 1.00 96.81 96 ARG A CA 1
ATOM 758 C C . ARG A 1 96 ? 1.726 -3.836 -18.839 1.00 96.81 96 ARG A C 1
ATOM 760 O O . ARG A 1 96 ? 1.673 -4.861 -18.163 1.00 96.81 96 ARG A O 1
ATOM 767 N N . GLN A 1 97 ? 1.172 -3.737 -20.042 1.00 95.88 97 GLN A N 1
ATOM 768 C CA . GLN A 1 97 ? 0.381 -4.798 -20.668 1.00 95.88 97 GLN A CA 1
ATOM 769 C C . GLN A 1 97 ? 1.256 -5.941 -21.191 1.00 95.88 97 GLN A C 1
ATOM 771 O O . GLN A 1 97 ? 2.459 -5.768 -21.381 1.00 95.88 97 GLN A O 1
ATOM 776 N N . VAL A 1 98 ? 0.649 -7.101 -21.457 1.00 96.06 98 VAL A N 1
ATOM 777 C CA . VAL A 1 98 ? 1.316 -8.276 -22.053 1.00 96.06 98 VAL A CA 1
ATOM 778 C C . VAL A 1 98 ? 1.944 -7.979 -23.416 1.00 96.06 98 VAL A C 1
ATOM 780 O O . VAL A 1 98 ? 2.898 -8.642 -23.795 1.00 96.06 98 VAL A O 1
ATOM 783 N N . ASP A 1 99 ? 1.453 -6.977 -24.144 1.00 95.81 99 ASP A N 1
ATOM 784 C CA . ASP A 1 99 ? 1.995 -6.530 -25.433 1.00 95.81 99 ASP A CA 1
ATOM 785 C C . ASP A 1 99 ? 3.138 -5.502 -25.299 1.00 95.81 99 ASP A C 1
ATOM 787 O O . ASP A 1 99 ? 3.644 -5.003 -26.303 1.00 95.81 99 ASP A O 1
ATOM 791 N N . GLY A 1 100 ? 3.548 -5.170 -24.070 1.00 95.88 100 GLY A N 1
ATOM 792 C CA . GLY A 1 100 ? 4.617 -4.211 -23.788 1.00 95.88 100 GLY A CA 1
ATOM 793 C C . GLY A 1 100 ? 4.168 -2.763 -23.650 1.00 95.88 100 GLY A C 1
ATOM 794 O O . GLY A 1 100 ? 4.993 -1.929 -23.268 1.00 95.88 100 GLY A O 1
ATOM 795 N N . VAL A 1 101 ? 2.896 -2.454 -23.920 1.00 95.75 101 VAL A N 1
ATOM 796 C CA . VAL A 1 101 ? 2.367 -1.088 -23.843 1.00 95.75 101 VAL A CA 1
ATOM 797 C C . VAL A 1 101 ? 2.258 -0.636 -22.387 1.00 95.75 101 VAL A C 1
ATOM 799 O O . VAL A 1 101 ? 1.585 -1.270 -21.569 1.00 95.75 101 VAL A O 1
ATOM 802 N N . ASN A 1 102 ? 2.877 0.506 -22.087 1.00 96.06 102 ASN A N 1
ATOM 803 C CA . ASN A 1 102 ? 2.768 1.181 -20.796 1.00 96.06 102 ASN A CA 1
ATOM 804 C C . ASN A 1 102 ? 1.461 1.978 -20.723 1.00 96.06 102 ASN A C 1
ATOM 806 O O . ASN A 1 102 ? 1.110 2.686 -21.670 1.00 96.06 102 ASN A O 1
ATOM 810 N N . VAL A 1 103 ? 0.769 1.898 -19.590 1.00 95.81 103 VAL A N 1
ATOM 811 C CA . VAL A 1 103 ? -0.363 2.766 -19.255 1.00 95.81 103 VAL A CA 1
ATOM 812 C C . VAL A 1 103 ? -0.047 3.449 -17.931 1.00 95.81 103 VAL A C 1
ATOM 814 O O . VAL A 1 103 ? 0.293 2.779 -16.957 1.00 95.81 103 VAL A O 1
ATOM 817 N N . TYR A 1 104 ? -0.108 4.779 -17.911 1.00 95.44 104 TYR A N 1
ATOM 818 C CA . TYR A 1 104 ? 0.316 5.578 -16.759 1.00 95.44 104 TYR A CA 1
ATOM 819 C C . TYR A 1 104 ? -0.862 6.033 -15.909 1.00 95.44 104 TYR A C 1
ATOM 821 O O . TYR A 1 104 ? -0.711 6.194 -14.708 1.00 95.44 104 TYR A O 1
ATOM 829 N N . GLU A 1 105 ? -2.024 6.232 -16.520 1.00 94.44 105 GLU A N 1
ATOM 830 C CA . GLU A 1 105 ? -3.235 6.694 -15.863 1.00 94.44 105 GLU A CA 1
ATOM 831 C C . GLU A 1 105 ? -4.119 5.526 -15.400 1.00 94.44 105 GLU A C 1
ATOM 833 O O . GLU A 1 105 ? -4.219 4.482 -16.061 1.00 94.44 105 GLU A O 1
ATOM 838 N N . ALA A 1 106 ? -4.822 5.736 -14.284 1.00 91.38 106 ALA A N 1
ATOM 839 C CA . ALA A 1 106 ? -5.891 4.843 -13.852 1.00 91.38 106 ALA A CA 1
ATOM 840 C C . ALA A 1 106 ? -7.050 4.837 -14.867 1.00 91.38 106 ALA A C 1
ATOM 842 O O . ALA A 1 106 ? -7.205 5.747 -15.687 1.00 91.38 106 ALA A O 1
ATOM 843 N N . GLY A 1 107 ? -7.892 3.805 -14.799 1.00 87.31 107 GLY A N 1
ATOM 844 C CA . GLY A 1 107 ? -9.028 3.624 -15.702 1.00 87.31 107 GLY A CA 1
ATOM 845 C C . GLY A 1 107 ? -8.700 2.913 -17.016 1.00 87.31 107 GLY A C 1
ATOM 846 O O . GLY A 1 107 ? -7.611 2.374 -17.234 1.00 87.31 107 GLY A O 1
ATOM 847 N N . GLY A 1 108 ? -9.697 2.848 -17.901 1.00 83.06 108 GLY A N 1
ATOM 848 C CA . GLY A 1 108 ? -9.597 2.149 -19.182 1.00 83.06 108 GLY A CA 1
ATOM 849 C C . GLY A 1 108 ? -8.653 2.851 -20.160 1.00 83.06 108 GLY A C 1
ATOM 850 O O . GLY A 1 108 ? -8.500 4.070 -20.140 1.00 83.06 108 GLY A O 1
ATOM 851 N N . ARG A 1 109 ? -8.043 2.095 -21.079 1.00 77.12 109 ARG A N 1
ATOM 852 C CA . ARG A 1 109 ? -7.223 2.685 -22.148 1.00 77.12 109 ARG A CA 1
ATOM 853 C C . ARG A 1 109 ? -8.081 3.653 -22.976 1.00 77.12 109 ARG A C 1
ATOM 855 O O . ARG A 1 109 ? -9.114 3.255 -23.501 1.00 77.12 109 ARG A O 1
ATOM 862 N N . GLY A 1 110 ? -7.647 4.910 -23.088 1.00 82.50 110 GLY A N 1
ATOM 863 C CA . GLY A 1 110 ? -8.402 5.980 -23.760 1.00 82.50 110 GLY A CA 1
ATOM 864 C C . GLY A 1 110 ? -9.474 6.658 -22.895 1.00 82.50 110 GLY A C 1
ATOM 865 O O . GLY A 1 110 ? -10.095 7.616 -23.348 1.00 82.50 110 GLY A O 1
ATOM 866 N N . HIS A 1 111 ? -9.654 6.207 -21.653 1.00 87.00 111 HIS A N 1
ATOM 867 C CA . HIS A 1 111 ? -10.569 6.773 -20.661 1.00 87.00 111 HIS A CA 1
ATOM 868 C C . HIS A 1 111 ? -9.836 6.975 -19.320 1.00 87.00 111 HIS A C 1
ATOM 870 O O . HIS A 1 111 ? -10.183 6.315 -18.336 1.00 87.00 111 HIS A O 1
ATOM 876 N N . PRO A 1 112 ? -8.790 7.827 -19.292 1.00 90.88 112 PRO A N 1
ATOM 877 C CA . PRO A 1 112 ? -7.984 8.042 -18.097 1.00 90.88 112 PRO A CA 1
ATOM 878 C C . PRO A 1 112 ? -8.801 8.696 -16.980 1.00 90.88 112 PRO A C 1
ATOM 880 O O . PRO A 1 112 ? -9.662 9.544 -17.235 1.00 90.88 112 PRO A O 1
ATOM 883 N N . VAL A 1 113 ? -8.491 8.330 -15.740 1.00 90.56 113 VAL A N 1
ATOM 884 C CA . VAL A 1 113 ? -9.069 8.919 -14.529 1.00 90.56 113 VAL A CA 1
ATOM 885 C C . VAL A 1 113 ? -8.022 9.817 -13.879 1.00 90.56 113 VAL A C 1
ATOM 887 O O . VAL A 1 113 ? -7.174 9.360 -13.119 1.00 90.56 113 VAL A O 1
ATOM 890 N N . GLY A 1 114 ? -8.070 11.106 -14.218 1.00 91.06 114 GLY A N 1
ATOM 891 C CA . GLY A 1 114 ? -7.087 12.088 -13.757 1.00 91.06 114 GLY A CA 1
ATOM 892 C C . GLY A 1 114 ? -5.693 11.904 -14.372 1.00 91.06 114 GLY A C 1
ATOM 893 O O . GLY A 1 114 ? -5.518 11.230 -15.388 1.00 91.06 114 GLY A O 1
ATOM 894 N N . LEU A 1 115 ? -4.704 12.557 -13.761 1.00 94.56 115 LEU A N 1
ATOM 895 C CA . LEU A 1 115 ? -3.275 12.354 -14.038 1.00 94.56 115 LEU A CA 1
ATOM 896 C C . LEU A 1 115 ? -2.767 11.008 -13.464 1.00 94.56 115 LEU A C 1
ATOM 898 O O . LEU A 1 115 ? -3.478 10.395 -12.661 1.00 94.56 115 LEU A O 1
ATOM 902 N N . PRO A 1 116 ? -1.549 10.546 -13.839 1.00 95.00 116 PRO A N 1
ATOM 903 C CA . PRO A 1 116 ? -0.978 9.289 -13.347 1.00 95.00 116 PRO A CA 1
ATOM 904 C C . PRO A 1 116 ? -1.078 9.127 -11.822 1.00 95.00 116 PRO A C 1
ATOM 906 O O . PRO A 1 116 ? -0.817 10.108 -11.121 1.00 95.00 116 PRO A O 1
ATOM 909 N N . PRO A 1 117 ? -1.433 7.939 -11.293 1.00 95.38 117 PRO A N 1
ATOM 910 C CA . PRO A 1 117 ? -1.659 7.759 -9.865 1.00 95.38 117 PRO A CA 1
ATOM 911 C C . PRO A 1 117 ? -0.455 8.130 -9.000 1.00 95.38 117 PRO A C 1
ATOM 913 O O . PRO A 1 117 ? 0.695 7.880 -9.369 1.00 95.38 117 PRO A O 1
ATOM 916 N N . LEU A 1 118 ? -0.733 8.711 -7.833 1.00 96.69 118 LEU A N 1
ATOM 917 C CA . LEU A 1 118 ? 0.293 9.219 -6.912 1.00 96.69 118 LEU A CA 1
ATOM 918 C C . LEU A 1 118 ? 0.986 8.120 -6.093 1.00 96.69 118 LEU A C 1
ATOM 920 O O . LEU A 1 118 ? 1.990 8.382 -5.434 1.00 96.69 118 LEU A O 1
ATOM 924 N N . ASP A 1 119 ? 0.466 6.897 -6.126 1.00 96.88 119 ASP A N 1
ATOM 925 C CA . ASP A 1 119 ? 0.910 5.773 -5.305 1.00 96.88 119 ASP A CA 1
ATOM 926 C C . ASP A 1 119 ? 1.957 4.874 -5.991 1.00 96.88 119 ASP A C 1
ATOM 928 O O . ASP A 1 119 ? 2.808 4.290 -5.317 1.00 96.88 119 ASP A O 1
ATOM 932 N N . ASN A 1 120 ? 1.945 4.786 -7.325 1.00 97.31 120 ASN A N 1
ATOM 933 C CA . ASN A 1 120 ? 2.784 3.854 -8.091 1.00 97.31 120 ASN A CA 1
ATOM 934 C C . ASN A 1 120 ? 4.285 4.021 -7.838 1.00 97.31 120 ASN A C 1
ATOM 936 O O . ASN A 1 120 ? 5.002 3.027 -7.727 1.00 97.31 120 ASN A O 1
ATOM 940 N N . SER A 1 121 ? 4.770 5.259 -7.721 1.00 97.00 121 SER A N 1
ATOM 941 C CA . SER A 1 121 ? 6.183 5.520 -7.428 1.00 97.00 121 SER A CA 1
ATOM 942 C C . SER A 1 121 ? 6.611 4.924 -6.088 1.00 97.00 121 SER A C 1
ATOM 944 O O . SER A 1 121 ? 7.646 4.261 -6.020 1.00 97.00 121 SER A O 1
ATOM 946 N N . ALA A 1 122 ? 5.800 5.105 -5.042 1.00 98.31 122 ALA A N 1
ATOM 947 C CA . ALA A 1 122 ? 6.074 4.547 -3.723 1.00 98.31 122 ALA A CA 1
ATOM 948 C C . ALA A 1 122 ? 5.984 3.011 -3.735 1.00 98.31 122 ALA A C 1
ATOM 950 O O . ALA A 1 122 ? 6.872 2.338 -3.210 1.00 98.31 122 ALA A O 1
ATOM 951 N N . PHE A 1 123 ? 4.980 2.440 -4.414 1.00 98.44 123 PHE A N 1
ATOM 952 C CA . PHE A 1 123 ? 4.873 0.986 -4.570 1.00 98.44 123 PHE A CA 1
ATOM 953 C C . PHE A 1 123 ? 6.054 0.376 -5.319 1.00 98.44 123 PHE A C 1
ATOM 955 O O . PHE A 1 123 ? 6.520 -0.692 -4.933 1.00 98.44 123 PHE A O 1
ATOM 962 N N . MET A 1 124 ? 6.578 1.047 -6.345 1.00 98.62 124 MET A N 1
ATOM 963 C CA . MET A 1 124 ? 7.751 0.572 -7.079 1.00 98.62 124 MET A CA 1
ATOM 964 C C . MET A 1 124 ? 8.984 0.473 -6.174 1.00 98.62 124 MET A C 1
ATOM 966 O O . MET A 1 124 ? 9.732 -0.503 -6.257 1.00 98.62 124 MET A O 1
ATOM 970 N N . VAL A 1 125 ? 9.179 1.450 -5.279 1.00 98.75 125 VAL A N 1
ATOM 971 C CA . VAL A 1 125 ? 10.254 1.403 -4.279 1.00 98.75 125 VAL A CA 1
ATOM 972 C C . VAL A 1 125 ? 10.072 0.216 -3.341 1.00 98.75 125 VAL A C 1
ATOM 974 O O . VAL A 1 125 ? 10.993 -0.594 -3.217 1.00 98.75 125 VAL A O 1
ATOM 977 N N . SER A 1 126 ? 8.899 0.080 -2.717 1.00 98.00 126 SER A N 1
ATOM 978 C CA . SER A 1 126 ? 8.647 -1.010 -1.769 1.00 98.00 126 SER A CA 1
ATOM 979 C C . SER A 1 126 ? 8.719 -2.387 -2.435 1.00 98.00 126 SER A C 1
ATOM 981 O O . SER A 1 126 ? 9.251 -3.320 -1.840 1.00 98.00 126 SER A O 1
ATOM 983 N N . LEU A 1 127 ? 8.293 -2.514 -3.695 1.00 97.81 127 LEU A N 1
ATOM 984 C CA . LEU A 1 127 ? 8.407 -3.745 -4.481 1.00 97.81 127 LEU A CA 1
ATOM 985 C C . LEU A 1 127 ? 9.876 -4.161 -4.680 1.00 97.81 127 LEU A C 1
ATOM 987 O O . LEU A 1 127 ? 10.241 -5.309 -4.418 1.00 97.81 127 LEU A O 1
ATOM 991 N N . VAL A 1 128 ? 10.744 -3.237 -5.110 1.00 98.50 128 VAL A N 1
ATOM 992 C CA . VAL A 1 128 ? 12.181 -3.528 -5.274 1.00 98.50 128 VAL A CA 1
ATOM 993 C C . VAL A 1 128 ? 12.843 -3.810 -3.928 1.00 98.50 128 VAL A C 1
ATOM 995 O O . VAL A 1 128 ? 13.636 -4.749 -3.815 1.00 98.50 128 VAL A O 1
ATOM 998 N N . TYR A 1 129 ? 12.522 -3.017 -2.904 1.00 98.50 129 TYR A N 1
ATOM 999 C CA . TYR A 1 129 ? 13.061 -3.209 -1.564 1.00 98.50 129 TYR A CA 1
ATOM 1000 C C . TYR A 1 129 ? 12.699 -4.579 -0.994 1.00 98.50 129 TYR A C 1
ATOM 1002 O O . TYR A 1 129 ? 13.588 -5.263 -0.483 1.00 98.50 129 TYR A O 1
ATOM 1010 N N . GLU A 1 130 ? 11.443 -5.008 -1.120 1.00 97.75 130 GLU A N 1
ATOM 1011 C CA . GLU A 1 130 ? 10.984 -6.313 -0.643 1.00 97.75 130 GLU A CA 1
ATOM 1012 C C . GLU A 1 130 ? 11.750 -7.440 -1.348 1.00 97.75 130 GLU A C 1
ATOM 1014 O O . GLU A 1 130 ? 12.326 -8.311 -0.689 1.00 97.75 130 GLU A O 1
ATOM 1019 N N . TYR A 1 131 ? 11.880 -7.374 -2.679 1.00 98.44 131 TYR A N 1
ATOM 1020 C CA . TYR A 1 131 ? 12.650 -8.355 -3.449 1.00 98.44 131 TYR A CA 1
ATOM 1021 C C . TYR A 1 131 ? 14.112 -8.449 -2.980 1.00 98.44 131 TYR A C 1
ATOM 1023 O O . TYR A 1 131 ? 14.623 -9.535 -2.674 1.00 98.44 131 TYR A O 1
ATOM 1031 N N . ILE A 1 132 ? 14.810 -7.312 -2.900 1.00 98.38 132 ILE A N 1
ATOM 1032 C CA . ILE A 1 132 ? 16.220 -7.267 -2.485 1.00 98.38 132 ILE A CA 1
ATOM 1033 C C . ILE A 1 132 ? 16.362 -7.754 -1.040 1.00 98.38 132 ILE A C 1
ATOM 1035 O O . ILE A 1 132 ? 17.261 -8.539 -0.732 1.00 98.38 132 ILE A O 1
ATOM 1039 N N . SER A 1 133 ? 15.452 -7.355 -0.155 1.00 96.31 133 SER A N 1
ATOM 1040 C CA . SER A 1 133 ? 15.470 -7.725 1.259 1.00 96.31 133 SER A CA 1
ATOM 1041 C C . SER A 1 133 ? 15.224 -9.211 1.486 1.00 96.31 133 SER A C 1
ATOM 1043 O O . SER A 1 133 ? 15.839 -9.786 2.388 1.00 96.31 133 SER A O 1
ATOM 1045 N N . ARG A 1 134 ? 14.378 -9.860 0.681 1.00 95.88 134 ARG A N 1
ATOM 1046 C CA . ARG A 1 134 ? 14.112 -11.305 0.772 1.00 95.88 134 ARG A CA 1
ATOM 1047 C C . ARG A 1 134 ? 15.223 -12.138 0.151 1.00 95.88 134 ARG A C 1
ATOM 1049 O O . ARG A 1 134 ? 15.619 -13.152 0.721 1.00 95.88 134 ARG A O 1
ATOM 1056 N N . THR A 1 135 ? 15.766 -11.698 -0.981 1.00 97.00 135 THR A N 1
ATOM 1057 C CA . THR A 1 135 ? 16.848 -12.415 -1.674 1.00 97.00 135 THR A CA 1
ATOM 1058 C C . THR A 1 135 ? 18.232 -12.144 -1.091 1.00 97.00 135 THR A C 1
ATOM 1060 O O . THR A 1 135 ? 19.159 -12.908 -1.356 1.00 97.00 135 THR A O 1
ATOM 1063 N N . LYS A 1 136 ? 18.382 -11.062 -0.314 1.00 95.69 136 LYS A N 1
ATOM 1064 C CA . LYS A 1 136 ? 19.664 -10.510 0.159 1.00 95.69 136 LYS A CA 1
ATOM 1065 C C . LYS A 1 136 ? 20.633 -10.176 -0.979 1.00 95.69 136 LYS A C 1
ATOM 1067 O O . LYS A 1 136 ? 21.837 -10.060 -0.754 1.00 95.69 136 LYS A O 1
ATOM 1072 N N . ASN A 1 137 ? 20.123 -9.998 -2.199 1.00 95.31 137 ASN A N 1
ATOM 1073 C CA . ASN A 1 137 ? 20.938 -9.669 -3.358 1.00 95.31 137 ASN A CA 1
ATOM 1074 C C . ASN A 1 137 ? 21.144 -8.150 -3.475 1.00 95.31 137 ASN A C 1
ATOM 1076 O O . ASN A 1 137 ? 20.573 -7.489 -4.339 1.00 95.31 137 ASN A O 1
ATOM 1080 N N . PHE A 1 138 ? 21.981 -7.597 -2.596 1.00 94.56 138 PHE A N 1
ATOM 1081 C CA . PHE A 1 138 ? 22.259 -6.158 -2.547 1.00 94.56 138 PHE A CA 1
ATOM 1082 C C . PHE A 1 138 ? 23.004 -5.618 -3.779 1.00 94.56 138 PHE A C 1
ATOM 1084 O O . PHE A 1 138 ? 23.029 -4.409 -3.976 1.00 94.56 138 PHE A O 1
ATOM 1091 N N . SER A 1 139 ? 23.550 -6.479 -4.647 1.00 94.06 139 SER A N 1
ATOM 1092 C CA . SER A 1 139 ? 24.139 -6.032 -5.922 1.00 94.06 139 SER A CA 1
ATOM 1093 C C . SER A 1 139 ? 23.106 -5.407 -6.870 1.00 94.06 139 SER A C 1
ATOM 1095 O O . SER A 1 139 ? 23.451 -4.573 -7.698 1.00 94.06 139 SER A O 1
ATOM 1097 N N . LEU A 1 140 ? 21.822 -5.750 -6.706 1.00 97.25 140 LEU A N 1
ATOM 1098 C CA . LEU A 1 140 ? 20.7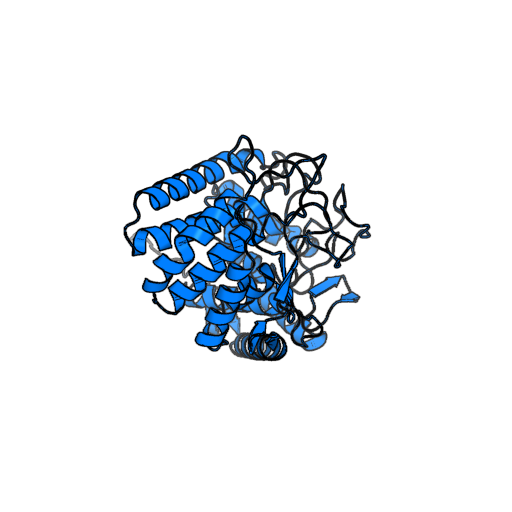25 -5.164 -7.479 1.00 97.25 140 LEU A CA 1
ATOM 1099 C C . LEU A 1 140 ? 20.401 -3.725 -7.061 1.00 97.25 140 LEU A C 1
ATOM 1101 O O . LEU A 1 140 ? 19.678 -3.035 -7.775 1.00 97.25 140 LEU A O 1
ATOM 1105 N N . VAL A 1 141 ? 20.922 -3.247 -5.925 1.00 97.25 141 VAL A N 1
ATOM 1106 C CA . VAL A 1 141 ? 20.708 -1.854 -5.516 1.00 97.25 141 VAL A CA 1
ATOM 1107 C C . VAL A 1 141 ? 21.301 -0.907 -6.557 1.00 97.25 141 VAL A C 1
ATOM 1109 O O . VAL A 1 141 ? 20.637 0.054 -6.927 1.00 97.25 141 VAL A O 1
ATOM 1112 N N . ASP A 1 142 ? 22.488 -1.201 -7.091 1.00 94.44 142 ASP A N 1
ATOM 1113 C CA . ASP A 1 142 ? 23.126 -0.356 -8.110 1.00 94.44 142 ASP A CA 1
ATOM 1114 C C . ASP A 1 142 ? 22.304 -0.279 -9.409 1.00 94.44 142 ASP A C 1
ATOM 1116 O O . ASP A 1 142 ? 22.287 0.759 -10.068 1.00 94.44 142 ASP A O 1
ATOM 1120 N N . GLU A 1 143 ? 21.584 -1.352 -9.754 1.00 96.44 143 GLU A N 1
ATOM 1121 C CA . GLU A 1 143 ? 20.688 -1.394 -10.916 1.00 96.44 143 GLU A CA 1
ATOM 1122 C C . GLU A 1 143 ? 19.464 -0.488 -10.721 1.00 96.44 143 GLU A C 1
ATOM 1124 O O . GLU A 1 143 ? 19.099 0.275 -11.617 1.00 96.44 143 GLU A O 1
ATOM 1129 N N . PHE A 1 144 ? 18.828 -0.556 -9.549 1.00 98.31 144 PHE A N 1
ATOM 1130 C CA . PHE A 1 144 ? 17.520 0.066 -9.337 1.00 98.31 144 PHE A CA 1
ATOM 1131 C C . PHE A 1 144 ? 17.564 1.427 -8.644 1.00 98.31 144 PHE A C 1
ATOM 1133 O O . PHE A 1 144 ? 16.605 2.188 -8.761 1.00 98.31 144 PHE A O 1
ATOM 1140 N N . LEU A 1 145 ? 18.645 1.785 -7.948 1.00 98.06 145 LEU A N 1
ATOM 1141 C CA . LEU A 1 145 ? 18.658 2.968 -7.083 1.00 98.06 145 LEU A CA 1
ATOM 1142 C C . LEU A 1 145 ? 18.330 4.265 -7.829 1.00 98.06 145 LEU A C 1
ATOM 1144 O O . LEU A 1 145 ? 17.567 5.086 -7.320 1.00 98.06 145 LEU A O 1
ATOM 1148 N N . LEU A 1 146 ? 18.886 4.455 -9.029 1.00 97.75 146 LEU A N 1
ATOM 1149 C CA . LEU A 1 146 ? 18.626 5.653 -9.823 1.00 97.75 146 LEU A CA 1
ATOM 1150 C C . LEU A 1 146 ? 17.181 5.691 -10.365 1.00 97.75 146 LEU A C 1
ATOM 1152 O O . LEU A 1 146 ? 16.517 6.700 -10.122 1.00 97.75 146 LEU A O 1
ATOM 1156 N N . PRO A 1 147 ? 16.651 4.634 -11.020 1.00 98.56 147 PRO A N 1
ATOM 1157 C CA . PRO A 1 147 ? 15.228 4.549 -11.365 1.00 98.56 147 PRO A CA 1
ATOM 1158 C C . PRO A 1 147 ? 14.282 4.832 -10.189 1.00 98.56 147 PRO A C 1
ATOM 1160 O O . PRO A 1 147 ? 13.361 5.641 -10.310 1.00 98.56 147 PRO A O 1
ATOM 1163 N N . LEU A 1 148 ? 14.539 4.233 -9.020 1.00 98.75 148 LEU A N 1
ATOM 1164 C CA . LEU A 1 148 ? 13.726 4.458 -7.822 1.00 98.75 148 LEU A CA 1
ATOM 1165 C C . LEU A 1 148 ? 13.834 5.898 -7.319 1.00 98.75 148 LEU A C 1
ATOM 1167 O O . LEU A 1 148 ? 12.834 6.490 -6.919 1.00 98.75 148 LEU A O 1
ATOM 1171 N N . HIS A 1 149 ? 15.025 6.499 -7.371 1.00 98.56 149 HIS A N 1
ATOM 1172 C CA . HIS A 1 149 ? 15.177 7.902 -7.009 1.00 98.56 149 HIS A CA 1
ATOM 1173 C C . HIS A 1 149 ? 14.336 8.813 -7.905 1.00 98.56 149 HIS A C 1
ATOM 1175 O O . HIS A 1 149 ? 13.612 9.659 -7.382 1.00 98.56 149 HIS A O 1
ATOM 1181 N N . TRP A 1 150 ? 14.357 8.598 -9.222 1.00 98.56 150 TRP A N 1
ATOM 1182 C CA . TRP A 1 150 ? 13.507 9.340 -10.154 1.00 98.56 150 TRP A CA 1
ATOM 1183 C C . TRP A 1 150 ? 12.014 9.107 -9.908 1.00 98.56 150 TRP A C 1
ATOM 1185 O O . TRP A 1 150 ? 11.250 10.068 -9.951 1.00 98.56 150 TRP A O 1
ATOM 1195 N N . ALA A 1 151 ? 11.602 7.881 -9.563 1.00 98.56 151 ALA A N 1
ATOM 1196 C CA . ALA A 1 151 ? 10.220 7.598 -9.173 1.00 98.56 151 ALA A CA 1
ATOM 1197 C C . ALA A 1 151 ? 9.781 8.467 -7.987 1.00 98.56 151 ALA A C 1
ATOM 1199 O O . ALA A 1 151 ? 8.730 9.104 -8.038 1.00 98.56 151 ALA A O 1
ATOM 1200 N N . MET A 1 152 ? 10.620 8.560 -6.954 1.00 98.44 152 MET A N 1
ATOM 1201 C CA . MET A 1 152 ? 10.352 9.381 -5.770 1.00 98.44 152 MET A CA 1
ATOM 1202 C C . MET A 1 152 ? 10.392 10.890 -6.054 1.00 98.44 152 MET A C 1
ATOM 1204 O O . MET A 1 152 ? 9.704 11.655 -5.374 1.00 98.44 152 MET A O 1
ATOM 1208 N N . GLN A 1 153 ? 11.185 11.345 -7.034 1.00 97.69 153 GLN A N 1
ATOM 1209 C CA . GLN A 1 153 ? 11.188 12.750 -7.470 1.00 97.69 153 GLN A CA 1
ATOM 1210 C C . GLN A 1 153 ? 9.934 13.128 -8.271 1.00 97.69 153 GLN A C 1
ATOM 1212 O O . GLN A 1 153 ? 9.555 14.295 -8.275 1.00 97.69 153 GLN A O 1
ATOM 1217 N N . ALA A 1 154 ? 9.276 12.161 -8.916 1.00 96.81 154 ALA A N 1
ATOM 1218 C CA . ALA A 1 154 ? 8.053 12.404 -9.680 1.00 96.81 154 ALA A CA 1
ATOM 1219 C C . ALA A 1 154 ? 6.815 12.657 -8.797 1.00 96.81 154 ALA A C 1
ATOM 1221 O O . ALA A 1 154 ? 5.792 13.110 -9.306 1.00 96.81 154 ALA A O 1
ATOM 1222 N N . ILE A 1 155 ? 6.89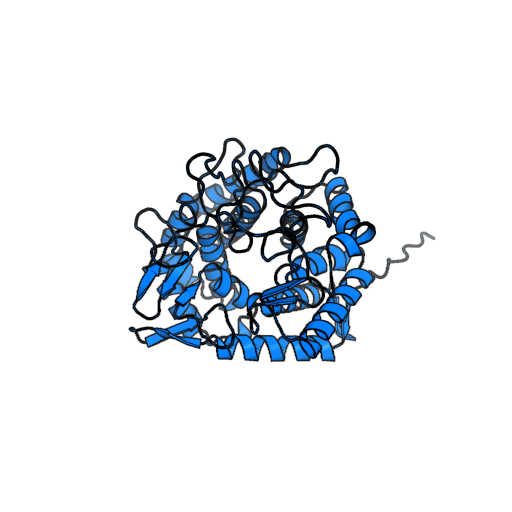3 12.375 -7.490 1.00 97.19 155 ILE A N 1
ATOM 1223 C CA . ILE A 1 155 ? 5.794 12.581 -6.538 1.00 97.19 155 ILE A CA 1
ATOM 1224 C C . ILE A 1 155 ? 5.705 14.078 -6.182 1.00 97.19 155 ILE A C 1
ATOM 1226 O O . ILE A 1 155 ? 6.636 14.601 -5.558 1.00 97.19 155 ILE A O 1
ATOM 1230 N N . PRO A 1 156 ? 4.606 14.782 -6.521 1.00 97.44 156 PRO A N 1
ATOM 1231 C CA . PRO A 1 156 ? 4.412 16.171 -6.123 1.00 97.44 156 PRO A CA 1
ATOM 1232 C C . PRO A 1 156 ? 4.303 16.294 -4.600 1.00 97.44 156 PRO A C 1
ATOM 1234 O O . PRO A 1 156 ? 3.626 15.491 -3.956 1.00 97.44 156 PRO A O 1
ATOM 1237 N N . ARG A 1 157 ? 4.933 17.323 -4.023 1.00 97.19 157 ARG A N 1
ATOM 1238 C CA . ARG A 1 157 ? 4.891 17.601 -2.580 1.00 97.19 157 ARG A CA 1
ATOM 1239 C C . ARG A 1 157 ? 4.314 18.978 -2.279 1.00 97.19 157 ARG A C 1
ATOM 1241 O O . ARG A 1 157 ? 4.572 19.936 -3.007 1.00 97.19 157 ARG A O 1
ATOM 1248 N N . GLY A 1 158 ? 3.529 19.039 -1.212 1.00 97.38 158 GLY A N 1
ATOM 1249 C CA . GLY A 1 158 ? 2.862 20.223 -0.697 1.00 97.38 158 GLY A CA 1
ATOM 1250 C C . GLY A 1 158 ? 3.740 21.017 0.272 1.00 97.38 158 GLY A C 1
ATOM 1251 O O . GLY A 1 158 ? 4.889 20.645 0.534 1.00 97.38 158 GLY A O 1
ATOM 1252 N N . PRO A 1 159 ? 3.215 22.133 0.800 1.00 95.25 159 PRO A N 1
ATOM 1253 C CA . PRO A 1 159 ? 3.955 23.022 1.692 1.00 95.25 159 PRO A CA 1
ATOM 1254 C C . PRO A 1 159 ? 4.385 22.368 3.014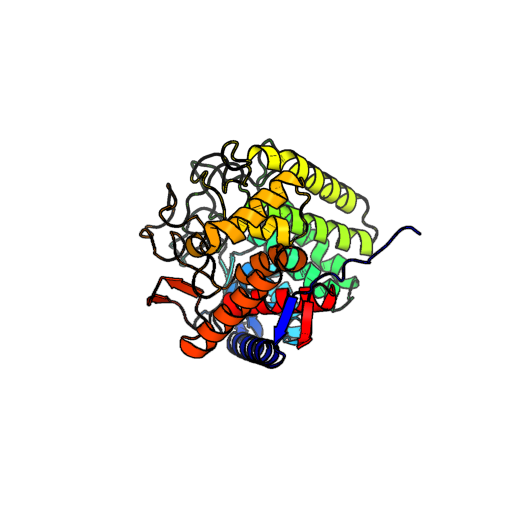 1.00 95.25 159 PRO A C 1
ATOM 1256 O O . PRO A 1 159 ? 5.397 22.792 3.566 1.00 95.25 159 PRO A O 1
ATOM 1259 N N . HIS A 1 160 ? 3.679 21.343 3.503 1.00 97.44 160 HIS A N 1
ATOM 1260 C CA . HIS A 1 160 ? 4.045 20.605 4.718 1.00 97.44 160 HIS A CA 1
ATOM 1261 C C . HIS A 1 160 ? 4.873 19.344 4.412 1.00 97.44 160 HIS A C 1
ATOM 1263 O O . HIS A 1 160 ? 5.002 18.465 5.252 1.00 97.44 160 HIS A O 1
ATOM 1269 N N . GLY A 1 161 ? 5.418 19.211 3.197 1.00 97.00 161 GLY A N 1
ATOM 1270 C CA . GLY A 1 161 ? 6.233 18.055 2.804 1.00 97.00 161 GLY A CA 1
ATOM 1271 C C . GLY A 1 161 ? 5.435 16.783 2.490 1.00 97.00 161 GLY A C 1
ATOM 1272 O O . GLY A 1 161 ? 6.037 15.775 2.120 1.00 97.00 161 GLY A O 1
ATOM 1273 N N . LEU A 1 162 ? 4.104 16.840 2.579 1.00 98.75 162 LEU A N 1
ATOM 1274 C CA . LEU A 1 162 ? 3.177 15.753 2.257 1.00 98.75 162 LEU A CA 1
ATOM 1275 C C . LEU A 1 162 ? 2.937 15.635 0.745 1.00 98.75 162 LEU A C 1
ATOM 1277 O O . LEU A 1 162 ? 3.168 16.580 -0.007 1.00 98.75 162 LEU A O 1
ATOM 1281 N N . VAL A 1 163 ? 2.438 14.490 0.280 1.00 98.69 163 VAL A N 1
ATOM 1282 C CA . VAL A 1 163 ? 2.080 14.287 -1.132 1.00 98.69 163 VAL A CA 1
ATOM 1283 C C . VAL A 1 163 ? 0.923 15.202 -1.519 1.00 98.69 163 VAL A C 1
ATOM 1285 O O . VAL A 1 163 ? -0.123 15.187 -0.875 1.00 98.69 163 VAL A O 1
ATOM 1288 N N . TRP A 1 164 ? 1.103 15.973 -2.592 1.00 98.56 164 TRP A N 1
ATOM 1289 C CA . TRP A 1 164 ? 0.153 16.986 -3.050 1.00 98.56 164 TRP A CA 1
ATOM 1290 C C . TRP A 1 164 ? -0.608 16.561 -4.303 1.00 98.56 164 TRP A C 1
ATOM 1292 O O . TRP A 1 164 ? -0.013 16.108 -5.280 1.00 98.56 164 TRP A O 1
ATOM 1302 N N . ASN A 1 165 ? -1.919 16.799 -4.310 1.00 98.38 165 ASN A N 1
ATOM 1303 C CA . ASN A 1 165 ? -2.787 16.579 -5.455 1.00 98.38 165 ASN A CA 1
ATOM 1304 C C . ASN A 1 165 ? -3.527 17.863 -5.858 1.00 98.38 165 ASN A C 1
ATOM 1306 O O . ASN A 1 165 ? -4.322 18.409 -5.095 1.00 98.38 165 ASN A O 1
ATOM 1310 N N . HIS A 1 166 ? -3.287 18.347 -7.077 1.00 97.50 166 HIS A N 1
ATOM 1311 C CA . HIS A 1 166 ? -3.759 19.657 -7.522 1.00 97.50 166 HIS A CA 1
ATOM 1312 C C . HIS A 1 166 ? -5.290 19.689 -7.757 1.00 97.50 166 HIS A C 1
ATOM 1314 O O . HIS A 1 166 ? -5.782 18.942 -8.605 1.00 97.50 166 HIS A O 1
ATOM 1320 N N . PRO A 1 167 ? -6.068 20.596 -7.131 1.00 96.56 167 PRO A N 1
ATOM 1321 C CA . PRO A 1 167 ? -7.539 20.560 -7.192 1.00 96.56 167 PRO A CA 1
ATOM 1322 C C . PRO A 1 167 ? -8.156 20.706 -8.590 1.00 96.56 167 PRO A C 1
ATOM 1324 O O . PRO A 1 167 ? -9.202 20.116 -8.891 1.00 96.56 167 PRO A O 1
ATOM 1327 N N . GLN A 1 168 ? -7.515 21.499 -9.454 1.00 95.19 168 GLN A N 1
ATOM 1328 C CA . GLN A 1 168 ? -7.977 21.763 -10.824 1.00 95.19 168 GLN A CA 1
ATOM 1329 C C . GLN A 1 168 ? -7.490 20.729 -11.847 1.00 95.19 168 GLN A C 1
ATOM 1331 O O . GLN A 1 168 ? -8.060 20.640 -12.932 1.00 95.19 168 GLN A O 1
ATOM 1336 N N . LEU A 1 169 ? -6.446 19.963 -11.525 1.00 94.50 169 LEU A N 1
ATOM 1337 C CA . LEU A 1 169 ? -5.887 18.946 -12.413 1.00 94.50 169 LEU A CA 1
ATOM 1338 C C . LEU A 1 169 ? -5.457 17.740 -11.569 1.00 94.50 169 LEU A C 1
ATOM 1340 O O . LEU A 1 169 ? -4.260 17.491 -11.417 1.00 94.50 169 LEU A O 1
ATOM 1344 N N . PRO A 1 170 ? -6.425 17.045 -10.949 1.00 95.62 170 PRO A N 1
ATOM 1345 C CA . PRO A 1 170 ? -6.109 16.019 -9.979 1.00 95.62 170 PRO A CA 1
ATOM 1346 C C . PRO A 1 170 ? -5.530 14.781 -10.660 1.00 95.62 170 PRO A C 1
ATOM 1348 O O . PRO A 1 170 ? -5.974 14.342 -11.725 1.00 95.62 170 PRO A O 1
ATOM 1351 N N . HIS A 1 171 ? -4.556 14.190 -9.992 1.00 96.06 171 HIS A N 1
ATOM 1352 C CA . HIS A 1 171 ? -4.189 12.797 -10.145 1.00 96.06 171 HIS A CA 1
ATOM 1353 C C . HIS A 1 171 ? -5.295 11.909 -9.578 1.00 96.06 171 HIS A C 1
ATOM 1355 O O . HIS A 1 171 ? -5.994 12.297 -8.633 1.00 96.06 171 HIS A O 1
ATOM 1361 N N . SER A 1 172 ? -5.405 10.691 -10.108 1.00 92.06 172 SER A N 1
ATOM 1362 C CA . SER A 1 172 ? -5.954 9.599 -9.305 1.00 92.06 172 SER A CA 1
ATOM 1363 C C . SER A 1 172 ? -5.106 9.480 -8.027 1.00 92.06 172 SER A C 1
ATOM 1365 O O . SER A 1 172 ? -3.878 9.501 -8.132 1.00 92.06 172 SER A O 1
ATOM 1367 N N . PRO A 1 173 ? -5.701 9.394 -6.826 1.00 91.50 173 PRO A N 1
ATOM 1368 C CA . PRO A 1 173 ? -4.933 9.321 -5.590 1.00 91.50 173 PRO A CA 1
ATOM 1369 C C . PRO A 1 173 ? -4.316 7.916 -5.431 1.00 91.50 173 PRO A C 1
ATOM 1371 O O . PRO A 1 173 ? -3.398 7.542 -6.155 1.00 91.50 173 PRO A O 1
ATOM 1374 N N . TYR A 1 174 ? -4.821 7.124 -4.491 1.00 94.56 174 TYR A N 1
ATOM 1375 C CA . TYR A 1 174 ? -4.425 5.738 -4.266 1.00 94.56 174 TYR A CA 1
ATOM 1376 C C . TYR A 1 174 ? -5.352 4.800 -5.039 1.00 94.56 174 TYR A C 1
ATOM 1378 O O . TYR A 1 174 ? -6.548 5.069 -5.105 1.00 94.56 174 TYR A O 1
ATOM 1386 N N . GLY A 1 175 ? -4.834 3.691 -5.567 1.00 90.56 175 GLY A N 1
ATOM 1387 C CA . GLY A 1 175 ? -5.552 2.730 -6.410 1.00 90.56 175 GLY A CA 1
ATOM 1388 C C . GLY A 1 175 ? -6.916 2.240 -5.933 1.00 90.56 175 GLY A C 1
ATOM 1389 O O . GLY A 1 175 ? -7.815 2.028 -6.736 1.00 90.56 175 GLY A O 1
ATOM 1390 N N . PHE A 1 176 ? -7.097 2.102 -4.621 1.00 93.50 176 PHE A N 1
ATOM 1391 C CA . PHE A 1 176 ? -8.375 1.696 -4.023 1.00 93.50 176 PHE A CA 1
ATOM 1392 C C . PHE A 1 176 ? -9.312 2.882 -3.750 1.00 93.50 176 PHE A C 1
ATOM 1394 O O . PHE A 1 176 ? -10.388 2.735 -3.186 1.00 93.50 176 PHE A O 1
ATOM 1401 N N . THR A 1 177 ? -8.913 4.069 -4.188 1.00 95.00 177 THR A N 1
ATOM 1402 C CA . THR A 1 177 ? -9.679 5.317 -4.192 1.00 95.00 177 THR A CA 1
ATOM 1403 C C . THR A 1 177 ? -9.479 6.076 -5.512 1.00 95.00 177 THR A C 1
ATOM 1405 O O . THR A 1 177 ? -9.637 7.292 -5.548 1.00 95.00 177 THR A O 1
ATOM 1408 N N . ASP A 1 178 ? -9.117 5.382 -6.597 1.00 91.88 178 ASP A N 1
ATOM 1409 C CA . ASP A 1 178 ? -8.794 5.981 -7.902 1.00 91.88 178 ASP A CA 1
ATOM 1410 C C . ASP A 1 178 ? -9.982 6.708 -8.559 1.00 91.88 178 ASP A C 1
ATOM 1412 O O . ASP A 1 178 ? -9.803 7.591 -9.395 1.00 91.88 178 ASP A O 1
ATOM 1416 N N . THR A 1 179 ? -11.207 6.414 -8.123 1.00 94.56 179 THR A N 1
ATOM 1417 C CA . THR A 1 179 ? -12.432 7.118 -8.525 1.00 94.56 179 THR A CA 1
ATOM 1418 C C . THR A 1 179 ? -12.760 8.334 -7.659 1.00 94.56 179 THR A C 1
ATOM 1420 O O . THR A 1 179 ? -13.733 9.033 -7.950 1.00 94.56 179 THR A O 1
ATOM 1423 N N . ILE A 1 180 ? -11.986 8.612 -6.607 1.00 97.06 180 ILE A N 1
ATOM 1424 C CA . ILE A 1 180 ? -12.280 9.638 -5.601 1.00 97.06 180 ILE A CA 1
ATOM 1425 C C . ILE A 1 180 ? -11.447 10.893 -5.853 1.00 97.06 180 ILE A C 1
ATOM 1427 O O . ILE A 1 180 ? -10.233 10.839 -6.026 1.00 97.06 180 ILE A O 1
ATOM 1431 N N . GLY A 1 181 ? -12.099 12.054 -5.840 1.00 97.06 181 GLY A N 1
ATOM 1432 C CA . GLY A 1 181 ? -11.457 13.344 -6.083 1.00 97.06 181 GLY A CA 1
ATOM 1433 C C . GLY A 1 181 ? -10.841 13.943 -4.824 1.00 97.06 181 GLY A C 1
ATOM 1434 O O . GLY A 1 181 ? -11.239 15.042 -4.454 1.00 97.06 181 GLY A O 1
ATOM 1435 N N . LYS A 1 182 ? -9.910 13.234 -4.170 1.00 98.25 182 LYS A N 1
ATOM 1436 C CA . LYS A 1 182 ? -9.148 13.755 -3.018 1.00 98.25 182 LYS A CA 1
ATOM 1437 C C . LYS A 1 182 ? -8.111 14.775 -3.493 1.00 98.25 182 LYS A C 1
ATOM 1439 O O . LYS A 1 182 ? -7.309 14.437 -4.366 1.00 98.25 182 LYS A O 1
ATOM 1444 N N . THR A 1 183 ? -8.092 15.984 -2.936 1.00 98.62 183 THR A N 1
ATOM 1445 C CA . THR A 1 183 ? -7.184 17.064 -3.381 1.00 98.62 183 THR A CA 1
ATOM 1446 C C . THR A 1 183 ? -6.512 17.778 -2.210 1.00 98.62 183 THR A C 1
ATOM 1448 O O . THR A 1 183 ? -6.911 17.639 -1.054 1.00 98.62 183 THR A O 1
ATOM 1451 N N . GLY A 1 184 ?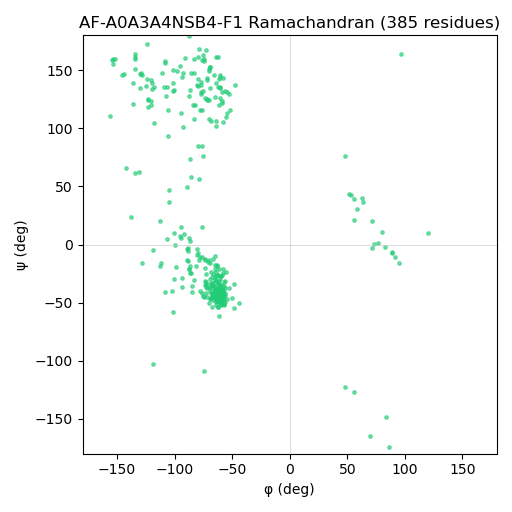 -5.453 18.523 -2.504 1.00 98.56 184 GLY A N 1
ATOM 1452 C CA . GLY A 1 184 ? -4.568 19.083 -1.496 1.00 98.56 184 GLY A CA 1
ATOM 1453 C C . GLY A 1 184 ? -3.512 18.073 -1.037 1.00 98.56 184 GLY A C 1
ATOM 1454 O O . GLY A 1 184 ? -3.079 17.225 -1.816 1.00 98.56 184 GLY A O 1
ATOM 1455 N N . GLU A 1 185 ? -3.080 18.149 0.218 1.00 98.69 185 GLU A N 1
ATOM 1456 C CA . GLU A 1 185 ? -2.169 17.171 0.819 1.00 98.69 185 GLU A CA 1
ATOM 1457 C C . GLU A 1 185 ? -2.925 15.894 1.193 1.00 98.69 185 GLU A C 1
ATOM 1459 O O . GLU A 1 185 ? -3.973 15.964 1.830 1.00 98.69 185 GLU A O 1
ATOM 1464 N N . LEU A 1 186 ? -2.414 14.729 0.785 1.00 98.75 186 LEU A N 1
ATOM 1465 C CA . LEU A 1 186 ? -3.101 13.442 0.912 1.00 98.75 186 LEU A CA 1
ATOM 1466 C C . LEU A 1 186 ? -2.473 12.564 1.993 1.00 98.75 186 LEU A C 1
ATOM 1468 O O . LEU A 1 186 ? -1.285 12.248 1.915 1.00 98.75 186 LEU A O 1
ATOM 1472 N N . LEU A 1 187 ? -3.279 12.058 2.928 1.00 98.81 187 LEU A N 1
ATOM 1473 C CA . LEU A 1 187 ? -2.797 11.189 4.007 1.00 98.81 187 LEU A CA 1
ATOM 1474 C C . LEU A 1 187 ? -2.186 9.894 3.468 1.00 98.81 187 LEU A C 1
ATOM 1476 O O . LEU A 1 187 ? -1.002 9.631 3.662 1.00 98.81 187 LEU A O 1
ATOM 1480 N N . PHE A 1 188 ? -2.988 9.082 2.774 1.00 98.69 188 PHE A N 1
ATOM 1481 C CA . PHE A 1 188 ? -2.584 7.720 2.414 1.00 98.69 188 PHE A CA 1
ATOM 1482 C C . PHE A 1 188 ? -1.353 7.704 1.495 1.00 98.69 188 PHE A C 1
ATOM 1484 O O . PHE A 1 188 ? -0.424 6.931 1.713 1.00 98.69 188 PHE A O 1
ATOM 1491 N N . CYS A 1 189 ? -1.301 8.606 0.508 1.00 98.69 189 CYS A N 1
ATOM 1492 C CA . CYS A 1 189 ? -0.149 8.708 -0.389 1.00 98.69 189 CYS A CA 1
ATOM 1493 C C . CYS A 1 189 ? 1.111 9.201 0.343 1.00 98.69 189 CYS A C 1
ATOM 1495 O O . CYS A 1 189 ? 2.202 8.739 0.027 1.00 98.69 189 CYS A O 1
ATOM 1497 N N . SER A 1 190 ? 0.974 10.071 1.350 1.00 98.88 190 SER A N 1
ATOM 1498 C CA . SER A 1 190 ? 2.110 10.499 2.182 1.00 98.88 190 SER A CA 1
ATOM 1499 C C . SER A 1 190 ? 2.638 9.377 3.069 1.00 98.88 190 SER A C 1
ATOM 1501 O O . SER A 1 190 ? 3.845 9.235 3.222 1.00 98.88 190 SER A O 1
ATOM 1503 N N . LEU A 1 191 ? 1.762 8.519 3.598 1.00 98.88 191 LEU A N 1
ATOM 1504 C CA . LEU A 1 191 ? 2.186 7.332 4.348 1.00 98.88 191 LEU A CA 1
ATOM 1505 C C . LEU A 1 191 ? 2.934 6.332 3.452 1.00 98.88 191 LEU A C 1
ATOM 1507 O O . LEU A 1 191 ? 3.943 5.763 3.871 1.00 98.88 191 LEU A O 1
ATOM 1511 N N . LEU A 1 192 ? 2.482 6.148 2.205 1.00 98.75 192 LEU A N 1
ATOM 1512 C CA . LEU A 1 192 ? 3.200 5.341 1.212 1.00 98.75 192 LEU A CA 1
ATOM 1513 C C . LEU A 1 192 ? 4.573 5.945 0.881 1.00 98.75 192 LEU A C 1
ATOM 1515 O O . LEU A 1 192 ? 5.563 5.217 0.856 1.00 98.75 192 LEU A O 1
ATOM 1519 N N . ASP A 1 193 ? 4.651 7.261 0.679 1.00 98.75 193 ASP A N 1
ATOM 1520 C CA . ASP A 1 193 ? 5.905 7.981 0.423 1.00 98.75 193 ASP A CA 1
ATOM 1521 C C . ASP A 1 193 ? 6.877 7.906 1.615 1.00 98.75 193 ASP A C 1
ATOM 1523 O O . ASP A 1 193 ? 8.081 7.705 1.439 1.00 98.75 193 ASP A O 1
ATOM 1527 N N . TRP A 1 194 ? 6.368 7.980 2.847 1.00 98.88 194 TRP A N 1
ATOM 1528 C CA . TRP A 1 194 ? 7.159 7.767 4.061 1.00 98.88 194 TRP A CA 1
ATOM 1529 C C . TRP A 1 194 ? 7.710 6.343 4.135 1.00 98.88 194 TRP A C 1
ATOM 1531 O O . TRP A 1 194 ? 8.912 6.159 4.352 1.00 98.88 194 TRP A O 1
ATOM 1541 N N . ASN A 1 195 ? 6.872 5.336 3.871 1.00 98.69 195 ASN A N 1
ATOM 1542 C CA . ASN A 1 195 ? 7.294 3.937 3.859 1.00 98.69 195 ASN A CA 1
ATOM 1543 C C . ASN A 1 195 ? 8.352 3.679 2.771 1.00 98.69 195 ASN A C 1
ATOM 1545 O O . ASN A 1 195 ? 9.400 3.099 3.046 1.00 98.69 195 ASN A O 1
ATOM 1549 N N . ALA A 1 196 ? 8.135 4.192 1.559 1.00 98.81 196 ALA A N 1
ATOM 1550 C CA . ALA A 1 196 ? 9.102 4.121 0.469 1.00 98.81 196 ALA A CA 1
ATOM 1551 C C . ALA A 1 196 ? 10.403 4.877 0.795 1.00 98.81 196 ALA A C 1
ATOM 1553 O O . ALA A 1 196 ? 11.496 4.404 0.488 1.00 98.81 196 ALA A O 1
ATOM 1554 N N . SER A 1 197 ? 10.329 6.024 1.471 1.00 98.88 197 SER A N 1
ATOM 1555 C CA . SER A 1 197 ? 11.518 6.762 1.917 1.00 98.88 197 SER A CA 1
ATOM 1556 C C . SER A 1 197 ? 12.331 5.961 2.940 1.00 98.88 197 SER A C 1
ATOM 1558 O O . SER A 1 197 ? 13.560 5.919 2.847 1.00 98.88 197 SER A O 1
ATOM 1560 N N . ARG A 1 198 ? 11.668 5.247 3.860 1.00 98.81 198 ARG A N 1
ATOM 1561 C CA . ARG A 1 198 ? 12.317 4.305 4.787 1.00 98.81 198 ARG A CA 1
ATOM 1562 C C . ARG A 1 198 ? 13.025 3.174 4.038 1.00 98.81 198 ARG A C 1
ATOM 1564 O O . ARG A 1 198 ? 14.173 2.847 4.353 1.00 98.81 198 ARG A O 1
ATOM 1571 N N . ASP A 1 199 ? 12.371 2.619 3.026 1.00 98.75 199 ASP A N 1
ATOM 1572 C CA . ASP A 1 199 ? 12.926 1.564 2.179 1.00 98.75 199 ASP A CA 1
ATOM 1573 C C . ASP A 1 199 ? 14.148 2.081 1.387 1.00 98.75 199 ASP A C 1
ATOM 1575 O O . ASP A 1 199 ? 15.205 1.444 1.380 1.00 98.75 199 ASP A O 1
ATOM 1579 N N . MET A 1 200 ? 14.085 3.299 0.830 1.00 98.81 200 MET A N 1
ATOM 1580 C CA . MET A 1 200 ? 15.230 3.959 0.186 1.00 98.81 200 MET A CA 1
ATOM 1581 C C . MET A 1 200 ? 16.397 4.178 1.151 1.00 98.81 200 MET A C 1
ATOM 1583 O O . MET A 1 200 ? 17.547 3.942 0.776 1.00 98.81 200 MET A O 1
ATOM 1587 N N . VAL A 1 201 ? 16.135 4.592 2.396 1.00 98.75 201 VAL A N 1
ATOM 1588 C CA . VAL A 1 201 ? 17.171 4.719 3.437 1.00 98.75 201 VAL A CA 1
ATOM 1589 C C . VAL A 1 201 ? 17.867 3.378 3.669 1.00 98.75 201 VAL A C 1
ATOM 1591 O O . VAL A 1 201 ? 19.098 3.337 3.759 1.00 98.75 201 VAL A O 1
ATOM 1594 N N . ALA A 1 202 ? 17.114 2.279 3.742 1.00 98.38 202 ALA A N 1
ATOM 1595 C CA . ALA A 1 202 ? 17.672 0.944 3.934 1.00 98.38 202 ALA A CA 1
ATOM 1596 C C . ALA A 1 202 ? 18.531 0.492 2.737 1.00 98.38 202 ALA A C 1
ATOM 1598 O O . ALA A 1 202 ? 19.657 0.029 2.942 1.00 98.38 202 ALA A O 1
ATOM 1599 N N . LEU A 1 203 ? 18.057 0.695 1.502 1.00 98.50 203 LEU A N 1
ATOM 1600 C CA . LEU A 1 203 ? 18.814 0.386 0.281 1.00 98.50 203 LEU A CA 1
ATOM 1601 C C . LEU A 1 203 ? 20.100 1.220 0.184 1.00 98.50 203 LEU A C 1
ATOM 1603 O O . LEU A 1 203 ? 21.183 0.674 -0.025 1.00 98.50 203 LEU A O 1
ATOM 1607 N N . CYS A 1 204 ? 20.012 2.534 0.410 1.00 98.38 204 CYS A N 1
ATOM 1608 C CA . CYS A 1 204 ? 21.171 3.428 0.376 1.00 98.38 204 CYS A CA 1
ATOM 1609 C C . CYS A 1 204 ? 22.202 3.065 1.448 1.00 98.38 204 CYS A C 1
ATOM 1611 O O . CYS A 1 204 ? 23.407 3.120 1.193 1.00 98.38 204 CYS A O 1
ATOM 1613 N N . ARG A 1 205 ? 21.747 2.656 2.642 1.00 97.81 205 ARG A N 1
ATOM 1614 C CA . ARG A 1 205 ? 22.627 2.192 3.722 1.00 97.81 205 ARG A CA 1
ATOM 1615 C C . ARG A 1 205 ? 23.410 0.949 3.311 1.00 97.81 205 ARG A C 1
ATOM 1617 O O . ARG A 1 205 ? 24.597 0.880 3.615 1.00 97.81 205 ARG A O 1
ATOM 1624 N N . ALA A 1 206 ? 22.771 0.007 2.616 1.00 96.06 206 ALA A N 1
ATOM 1625 C CA . ALA A 1 206 ? 23.393 -1.251 2.205 1.00 96.06 206 ALA A CA 1
ATOM 1626 C C . ALA A 1 206 ? 24.599 -1.057 1.269 1.00 96.06 206 ALA A C 1
ATOM 1628 O O . ALA A 1 206 ? 25.546 -1.835 1.339 1.00 96.06 206 ALA A O 1
ATOM 1629 N N . ILE A 1 207 ? 24.593 -0.002 0.447 1.00 95.94 207 ILE A N 1
ATOM 1630 C CA . ILE A 1 207 ? 25.694 0.322 -0.477 1.00 95.94 207 ILE A CA 1
ATOM 1631 C C . ILE A 1 207 ? 26.533 1.537 -0.044 1.00 95.94 207 ILE A C 1
ATOM 1633 O O . ILE A 1 207 ? 27.409 1.990 -0.775 1.00 95.94 207 ILE A O 1
ATOM 1637 N N . GLY A 1 208 ? 26.263 2.107 1.134 1.00 96.62 208 GLY A N 1
ATOM 1638 C CA . GLY A 1 208 ? 26.999 3.262 1.654 1.00 96.62 208 GLY A CA 1
ATOM 1639 C C . GLY A 1 208 ? 26.731 4.595 0.939 1.00 96.62 208 GLY A C 1
ATOM 1640 O O . GLY A 1 208 ? 27.534 5.519 1.078 1.00 96.62 208 GLY A O 1
ATOM 1641 N N . ASN A 1 209 ? 25.613 4.746 0.218 1.00 97.50 209 ASN A N 1
ATOM 1642 C CA . ASN A 1 209 ? 25.235 6.008 -0.429 1.00 97.50 209 ASN A CA 1
ATOM 1643 C C . ASN A 1 209 ? 24.691 7.018 0.601 1.00 97.50 209 ASN A C 1
ATOM 1645 O O . ASN A 1 209 ? 23.485 7.141 0.815 1.00 97.50 209 ASN A O 1
ATOM 1649 N N . GLN A 1 210 ? 25.600 7.747 1.254 1.00 98.19 210 GLN A N 1
ATOM 1650 C CA . GLN A 1 210 ? 25.261 8.683 2.334 1.00 98.19 210 GLN A CA 1
ATOM 1651 C C . GLN A 1 210 ? 24.410 9.873 1.873 1.00 98.19 210 GLN A C 1
ATOM 1653 O O . GLN A 1 210 ? 23.611 10.387 2.652 1.00 98.19 210 GLN A O 1
ATOM 1658 N N . HIS A 1 211 ? 24.564 10.313 0.620 1.00 98.31 211 HIS A N 1
ATOM 1659 C CA . HIS A 1 211 ? 23.842 11.476 0.107 1.00 98.31 211 HIS A CA 1
ATOM 1660 C C . HIS A 1 211 ? 22.339 11.201 -0.010 1.00 98.31 211 HIS A C 1
ATOM 1662 O O . HIS A 1 211 ? 21.535 11.925 0.576 1.00 98.31 211 HIS A O 1
ATOM 1668 N N . LEU A 1 212 ? 21.959 10.127 -0.711 1.00 98.31 212 LEU A N 1
ATOM 1669 C CA . LEU A 1 212 ? 20.548 9.763 -0.853 1.00 98.31 212 LEU A CA 1
ATOM 1670 C C . LEU A 1 212 ? 19.951 9.273 0.466 1.00 98.31 212 LEU A C 1
ATOM 1672 O O . LEU A 1 212 ? 18.798 9.578 0.758 1.00 98.31 212 LEU A O 1
ATOM 1676 N N . LEU A 1 213 ? 20.740 8.589 1.301 1.00 98.62 213 LEU A N 1
ATOM 1677 C CA . LEU A 1 213 ? 20.307 8.220 2.646 1.00 98.62 213 LEU A CA 1
ATOM 1678 C C . LEU A 1 213 ? 19.872 9.452 3.450 1.00 98.62 213 LEU A C 1
ATOM 1680 O O . LEU A 1 213 ? 18.789 9.445 4.029 1.00 98.62 213 LEU A O 1
ATOM 1684 N N . ALA A 1 214 ? 20.693 10.509 3.476 1.00 98.75 214 ALA A N 1
ATOM 1685 C CA . ALA A 1 214 ? 20.364 11.739 4.190 1.00 98.75 214 ALA A CA 1
ATOM 1686 C C . ALA A 1 214 ? 19.134 12.440 3.592 1.00 98.75 214 ALA A C 1
ATOM 1688 O O . ALA A 1 214 ? 18.277 12.896 4.343 1.00 98.75 214 ALA A O 1
ATOM 1689 N N . LEU A 1 215 ? 19.016 12.473 2.260 1.00 98.62 215 LEU A N 1
ATOM 1690 C CA . LEU A 1 215 ? 17.864 13.053 1.565 1.00 98.62 215 LEU A CA 1
ATOM 1691 C C . LEU A 1 215 ? 16.550 12.394 2.004 1.00 98.62 215 LEU A C 1
ATOM 1693 O O . LEU A 1 215 ? 15.619 13.093 2.399 1.00 98.62 215 LEU A O 1
ATOM 1697 N N . TYR A 1 216 ? 16.475 11.062 1.973 1.00 98.75 216 TYR A N 1
ATOM 1698 C CA . TYR A 1 216 ? 15.244 10.355 2.334 1.00 98.75 216 TYR A CA 1
ATOM 1699 C C . TYR A 1 216 ? 14.974 10.355 3.837 1.00 98.75 216 TYR A C 1
ATOM 1701 O O . TYR A 1 216 ? 13.818 10.441 4.236 1.00 98.75 216 TYR A O 1
ATOM 1709 N N . ALA A 1 217 ? 16.014 10.354 4.675 1.00 98.75 217 ALA A N 1
ATOM 1710 C CA . ALA A 1 217 ? 15.840 10.544 6.112 1.00 98.75 217 ALA A CA 1
ATOM 1711 C C . ALA A 1 217 ? 15.245 11.926 6.442 1.00 98.75 217 ALA A C 1
ATOM 1713 O O . ALA A 1 217 ? 14.403 12.029 7.330 1.00 98.75 217 ALA A O 1
ATOM 1714 N N . THR A 1 218 ? 15.645 12.982 5.725 1.00 98.56 218 THR A N 1
ATOM 1715 C CA . THR A 1 218 ? 15.025 14.311 5.858 1.00 98.56 218 THR A CA 1
ATOM 1716 C C . THR A 1 218 ? 13.585 14.303 5.353 1.00 98.56 218 THR A C 1
ATOM 1718 O O . THR A 1 218 ? 12.708 14.776 6.064 1.00 98.56 218 THR A O 1
ATOM 1721 N N . ARG A 1 219 ? 13.319 13.698 4.186 1.00 98.19 219 ARG A N 1
ATOM 1722 C CA . ARG A 1 219 ? 11.957 13.572 3.636 1.00 98.19 219 ARG A CA 1
ATOM 1723 C C . ARG A 1 219 ? 11.001 12.881 4.615 1.00 98.19 219 ARG A C 1
ATOM 1725 O O . ARG A 1 219 ? 9.881 13.345 4.785 1.00 98.19 219 ARG A O 1
ATOM 1732 N N . MET A 1 220 ? 11.446 11.819 5.293 1.00 98.62 220 MET A N 1
ATOM 1733 C CA . MET A 1 220 ? 10.652 11.157 6.337 1.00 98.62 220 MET A CA 1
ATOM 1734 C C . MET A 1 220 ? 10.285 12.114 7.474 1.00 98.62 220 MET A C 1
ATOM 1736 O O . MET A 1 220 ? 9.113 12.198 7.823 1.00 98.62 220 MET A O 1
ATOM 1740 N N . LYS A 1 221 ? 11.257 12.869 8.002 1.00 98.50 221 LYS A N 1
ATOM 1741 C CA . LYS A 1 221 ? 11.022 13.836 9.087 1.00 98.50 221 LYS A CA 1
ATOM 1742 C C . LYS A 1 221 ? 10.059 14.949 8.686 1.00 98.50 221 LYS A C 1
ATOM 1744 O O . LYS A 1 221 ? 9.174 15.283 9.460 1.00 98.50 221 LYS A O 1
ATOM 1749 N N . GLU A 1 222 ? 10.204 15.483 7.472 1.00 98.06 222 GLU A N 1
ATOM 1750 C CA . GLU A 1 222 ? 9.279 16.489 6.931 1.00 98.06 222 GLU A CA 1
ATOM 1751 C C . GLU A 1 222 ? 7.834 15.968 6.941 1.00 98.06 222 GLU A C 1
ATOM 1753 O O . GLU A 1 222 ? 6.932 16.687 7.352 1.00 98.06 222 GLU A O 1
ATOM 1758 N N . MET A 1 223 ? 7.607 14.708 6.549 1.00 98.38 223 MET A N 1
ATOM 1759 C CA . MET A 1 223 ? 6.270 14.104 6.585 1.00 98.38 223 MET A CA 1
ATOM 1760 C C . MET A 1 223 ? 5.786 13.791 8.004 1.00 98.38 223 MET A C 1
ATOM 1762 O O . MET A 1 223 ? 4.602 13.958 8.277 1.00 98.38 223 MET A O 1
ATOM 1766 N N . GLU A 1 224 ? 6.670 13.351 8.903 1.00 98.56 224 GLU A N 1
ATOM 1767 C CA . GLU A 1 224 ? 6.349 13.122 10.322 1.00 98.56 224 GLU A CA 1
ATOM 1768 C C . GLU A 1 224 ? 5.857 14.404 11.007 1.00 98.56 224 GLU A C 1
ATOM 1770 O O . GLU A 1 224 ? 4.897 14.353 11.772 1.00 98.56 224 GLU A O 1
ATOM 1775 N N . GLU A 1 225 ? 6.470 15.548 10.696 1.00 97.88 225 GLU A N 1
ATOM 1776 C CA . GLU A 1 225 ? 6.042 16.868 11.174 1.00 97.88 225 GLU A CA 1
ATOM 1777 C C . GLU A 1 225 ? 4.792 17.360 10.423 1.00 97.88 225 GLU A C 1
ATOM 1779 O O . GLU A 1 225 ? 3.832 17.840 11.025 1.00 97.88 225 GLU A O 1
ATOM 1784 N N . GLY A 1 226 ? 4.769 17.210 9.097 1.00 98.12 226 GLY A N 1
ATOM 1785 C CA . GLY A 1 226 ? 3.707 17.728 8.238 1.00 98.12 226 GLY A CA 1
ATOM 1786 C C . GLY A 1 226 ? 2.349 17.062 8.428 1.00 98.12 226 GLY A C 1
ATOM 1787 O O . GLY A 1 226 ? 1.323 17.710 8.230 1.00 98.12 226 GLY A O 1
ATOM 1788 N N . ILE A 1 227 ? 2.322 15.795 8.856 1.00 97.88 227 ILE A N 1
ATOM 1789 C CA . ILE A 1 227 ? 1.091 15.010 9.045 1.00 97.88 227 ILE A CA 1
ATOM 1790 C C . ILE A 1 227 ? 0.107 15.660 10.028 1.00 97.88 227 ILE A C 1
ATOM 1792 O O . ILE A 1 227 ? -1.091 15.373 9.991 1.00 97.88 227 ILE A O 1
ATOM 1796 N N . GLU A 1 228 ? 0.593 16.551 10.899 1.00 97.00 228 GLU A N 1
ATOM 1797 C CA . GLU A 1 228 ? -0.238 17.297 11.840 1.00 97.00 228 GLU A CA 1
ATOM 1798 C C . GLU A 1 228 ? -1.283 18.180 11.141 1.00 97.00 228 GLU A C 1
ATOM 1800 O O . GLU A 1 228 ? -2.370 18.383 11.683 1.00 97.00 228 GLU A O 1
ATOM 1805 N N . SER A 1 229 ? -1.019 18.633 9.907 1.00 97.38 229 SER A N 1
ATOM 1806 C CA . SER A 1 229 ? -1.970 19.427 9.109 1.00 97.38 229 SER A CA 1
ATOM 1807 C C . SER A 1 229 ? -3.244 18.648 8.733 1.00 97.38 229 SER A C 1
ATOM 1809 O O . SER A 1 229 ? -4.293 19.238 8.435 1.00 97.38 229 SER A O 1
ATOM 1811 N N . LEU A 1 230 ? -3.171 17.314 8.772 1.00 98.50 230 LEU A N 1
ATOM 1812 C CA . LEU A 1 230 ? -4.255 16.401 8.420 1.00 98.50 230 LEU A CA 1
ATOM 1813 C C . LEU A 1 230 ? -4.994 15.844 9.638 1.00 98.50 230 LEU A C 1
ATOM 1815 O O . LEU A 1 230 ? -5.823 14.955 9.477 1.00 98.50 230 LEU A O 1
ATOM 1819 N N . ILE A 1 231 ? -4.749 16.350 10.845 1.00 98.31 231 ILE A N 1
ATOM 1820 C CA . ILE A 1 231 ? -5.532 15.951 12.019 1.00 98.31 231 ILE A CA 1
ATOM 1821 C C . ILE A 1 231 ? -6.904 16.628 11.969 1.00 98.31 231 ILE A C 1
ATOM 1823 O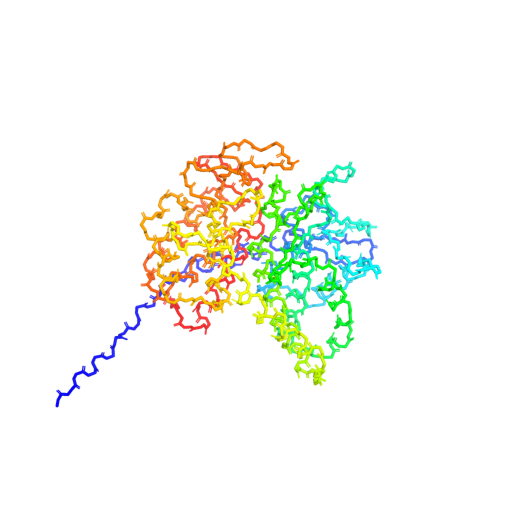 O . ILE A 1 231 ? -7.017 17.844 11.778 1.00 98.31 231 ILE A O 1
ATOM 1827 N N . ASP A 1 232 ? -7.956 15.845 12.181 1.00 97.81 232 ASP A N 1
ATOM 1828 C CA . ASP A 1 232 ? -9.267 16.379 12.509 1.00 97.81 232 ASP A CA 1
ATOM 1829 C C . ASP A 1 232 ? -9.298 16.827 13.977 1.00 97.81 232 ASP A C 1
ATOM 1831 O O . ASP A 1 232 ? -9.201 15.983 14.869 1.00 97.81 232 ASP A O 1
ATOM 1835 N N . PRO A 1 233 ? -9.475 18.125 14.277 1.00 94.50 233 PRO A N 1
ATOM 1836 C CA . PRO A 1 233 ? -9.518 18.592 15.660 1.00 94.50 233 PRO A CA 1
ATOM 1837 C C . PRO A 1 233 ? -10.715 18.044 16.450 1.00 94.50 233 PRO A C 1
ATOM 1839 O O . PRO A 1 233 ? -10.706 18.136 17.675 1.00 94.50 233 PRO A O 1
ATOM 1842 N N . SER A 1 234 ? -11.754 17.522 15.783 1.00 95.25 234 SER A N 1
ATOM 1843 C CA . SER A 1 234 ? -12.954 17.020 16.461 1.00 95.25 234 SER A CA 1
ATOM 1844 C C . SER A 1 234 ? -12.824 15.573 16.943 1.00 95.25 234 SER A C 1
ATOM 1846 O O . SER A 1 234 ? -13.328 15.245 18.015 1.00 95.25 234 SER A O 1
ATOM 1848 N N . THR A 1 235 ? -12.125 14.730 16.180 1.00 95.44 235 THR A N 1
ATOM 1849 C CA . THR A 1 235 ? -11.948 13.297 16.469 1.00 95.44 235 THR A CA 1
ATOM 1850 C C . THR A 1 235 ? -10.515 12.916 16.836 1.00 95.44 235 THR A C 1
ATOM 1852 O O . THR A 1 235 ? -10.285 11.816 17.318 1.00 95.44 235 THR A O 1
ATOM 1855 N N . GLY A 1 236 ? -9.526 13.772 16.568 1.00 96.44 236 GLY A N 1
ATOM 1856 C CA . GLY A 1 236 ? -8.103 13.442 16.705 1.00 96.44 236 GLY A CA 1
ATOM 1857 C C . GLY A 1 236 ? -7.570 12.471 15.640 1.00 96.44 236 GLY A C 1
ATOM 1858 O O . GLY A 1 236 ? -6.371 12.193 15.619 1.00 96.44 236 GLY A O 1
ATOM 1859 N N . LEU A 1 237 ? -8.427 11.978 14.741 1.00 98.31 237 LEU A N 1
ATOM 1860 C CA . LEU A 1 237 ? -8.068 11.062 13.659 1.00 98.31 237 LEU A CA 1
ATOM 1861 C C . LEU A 1 237 ? -7.518 11.816 12.448 1.00 98.31 237 LEU A C 1
ATOM 1863 O O . LEU A 1 237 ? -7.776 13.004 12.250 1.00 98.31 237 LEU A O 1
ATOM 1867 N N . PHE A 1 238 ? -6.778 11.111 11.595 1.00 98.69 238 PHE A N 1
ATOM 1868 C CA . PHE A 1 238 ? -6.300 11.692 10.347 1.00 98.69 238 PHE A CA 1
ATOM 1869 C C . PHE A 1 238 ? -7.398 11.759 9.275 1.00 98.69 238 PHE A C 1
ATOM 1871 O O . PHE A 1 238 ? -8.145 10.803 9.044 1.00 98.69 238 PHE A O 1
ATOM 1878 N N . LEU A 1 239 ? -7.443 12.891 8.584 1.00 98.81 239 LEU A N 1
ATOM 1879 C CA . LEU A 1 239 ? -8.290 13.182 7.435 1.00 98.81 239 LEU A CA 1
ATOM 1880 C C . LEU A 1 239 ? -7.617 12.707 6.149 1.00 98.81 239 LEU A C 1
ATOM 1882 O O . LEU A 1 239 ? -6.399 12.766 6.014 1.00 98.81 239 LEU A O 1
ATOM 1886 N N . ALA A 1 240 ? -8.410 12.280 5.171 1.00 98.69 240 ALA A N 1
ATOM 1887 C CA . ALA A 1 240 ? -7.905 11.747 3.909 1.00 98.69 240 ALA A CA 1
ATOM 1888 C C . ALA A 1 240 ? -7.125 12.774 3.075 1.00 98.69 240 ALA A C 1
ATOM 1890 O O . ALA A 1 240 ? -6.228 12.396 2.314 1.00 98.69 240 ALA A O 1
ATOM 1891 N N . ALA A 1 241 ? -7.503 14.049 3.186 1.00 98.69 241 ALA A N 1
ATOM 1892 C CA . ALA A 1 241 ? -7.043 15.129 2.330 1.00 98.69 241 ALA A CA 1
ATOM 1893 C C . ALA A 1 241 ? -7.129 16.497 3.033 1.00 98.69 241 ALA A C 1
ATOM 1895 O O . ALA A 1 241 ? -7.902 16.658 3.981 1.00 98.69 241 ALA A O 1
ATOM 1896 N N . SER A 1 242 ? -6.374 17.497 2.568 1.00 98.62 242 SER A N 1
ATOM 1897 C CA . SER A 1 242 ? -6.437 18.864 3.110 1.00 98.62 242 SER A CA 1
ATOM 1898 C C . SER A 1 242 ? -7.495 19.757 2.451 1.00 98.62 242 SER A C 1
ATOM 1900 O O . SER A 1 242 ? -7.882 20.751 3.062 1.00 98.62 242 SER A O 1
ATOM 1902 N N . GLU A 1 243 ? -7.952 19.431 1.237 1.00 98.12 243 GLU A N 1
ATOM 1903 C CA . GLU A 1 243 ? -8.970 20.198 0.504 1.00 98.12 243 GLU A CA 1
ATOM 1904 C C . GLU A 1 243 ? -10.221 19.352 0.215 1.00 98.12 243 GLU A C 1
ATOM 1906 O O . GLU A 1 243 ? -11.029 19.145 1.118 1.00 98.12 243 GLU A O 1
ATOM 1911 N N . ASP A 1 244 ? -10.417 18.859 -1.013 1.00 98.38 244 ASP A N 1
ATOM 1912 C CA . ASP A 1 244 ? -11.593 18.049 -1.345 1.00 98.38 244 ASP A CA 1
ATOM 1913 C C . ASP A 1 244 ? -11.507 16.654 -0.715 1.00 98.38 244 ASP A C 1
ATOM 1915 O O . ASP A 1 244 ? -10.442 16.028 -0.724 1.00 98.38 244 ASP A O 1
ATOM 1919 N N . CYS A 1 245 ? -12.656 16.125 -0.273 1.00 98.19 245 CYS A N 1
ATOM 1920 C CA . CYS A 1 245 ? -12.763 14.825 0.399 1.00 98.19 245 CYS A CA 1
ATOM 1921 C C . CYS A 1 245 ? -11.991 14.768 1.729 1.00 98.19 245 CYS A C 1
ATOM 1923 O O . CYS A 1 245 ? -11.355 13.762 2.055 1.00 98.19 245 CYS A O 1
ATOM 1925 N N . ARG A 1 246 ? -12.048 15.853 2.509 1.00 97.75 246 ARG A N 1
ATOM 1926 C CA . ARG A 1 246 ? -11.406 16.017 3.824 1.00 97.75 246 ARG A CA 1
ATOM 1927 C C . ARG A 1 246 ? -12.201 15.315 4.938 1.00 97.75 246 ARG A C 1
ATOM 1929 O O . ARG A 1 246 ? -12.625 15.911 5.919 1.00 97.75 246 ARG A O 1
ATOM 1936 N N . GLN A 1 247 ? -12.425 14.020 4.767 1.00 98.06 247 GLN A N 1
ATOM 1937 C CA . GLN A 1 247 ? -13.164 13.166 5.704 1.00 98.06 247 GLN A CA 1
ATOM 1938 C C . GLN A 1 247 ? -12.194 12.223 6.418 1.00 98.06 247 GLN A C 1
ATOM 1940 O O . GLN A 1 247 ? -11.101 11.977 5.907 1.00 98.06 247 GLN A O 1
ATOM 1945 N N . VAL A 1 248 ? -12.566 11.699 7.589 1.00 98.31 248 VAL A N 1
ATOM 1946 C CA . VAL A 1 248 ? -11.719 10.756 8.341 1.00 98.31 248 VAL A CA 1
ATOM 1947 C C . VAL A 1 248 ? -11.429 9.520 7.488 1.00 98.31 248 VAL A C 1
ATOM 1949 O O . VAL A 1 248 ? -12.346 8.828 7.049 1.00 98.31 248 VAL A O 1
ATOM 1952 N N . ASP A 1 249 ? -10.147 9.232 7.254 1.00 98.50 249 ASP A N 1
ATOM 1953 C CA . ASP A 1 249 ? -9.725 8.111 6.410 1.00 98.50 249 ASP A CA 1
ATOM 1954 C C . ASP A 1 249 ? -9.493 6.863 7.268 1.00 98.50 249 ASP A C 1
ATOM 1956 O O . ASP A 1 249 ? -8.459 6.726 7.927 1.00 98.50 249 ASP A O 1
ATOM 1960 N N . VAL A 1 250 ? -10.451 5.937 7.271 1.00 98.75 250 VAL A N 1
ATOM 1961 C CA . VAL A 1 250 ? -10.367 4.712 8.084 1.00 98.75 250 VAL A CA 1
ATOM 1962 C C . VAL A 1 250 ? -9.126 3.899 7.709 1.00 98.75 250 VAL A C 1
ATOM 1964 O O . VAL A 1 250 ? -8.415 3.395 8.581 1.00 98.75 250 VAL A O 1
ATOM 1967 N N . TRP A 1 251 ? -8.830 3.795 6.411 1.00 98.62 251 TRP A N 1
ATOM 1968 C CA . TRP A 1 251 ? -7.692 3.018 5.925 1.00 98.62 251 TRP A CA 1
ATOM 1969 C C . TRP A 1 251 ? -6.376 3.716 6.226 1.00 98.62 251 TRP A C 1
ATOM 1971 O O . TRP A 1 251 ? -5.435 3.054 6.647 1.00 98.62 251 TRP A O 1
ATOM 1981 N N . GLY A 1 252 ? -6.304 5.036 6.045 1.00 98.50 252 GLY A N 1
ATOM 1982 C CA . GLY A 1 252 ? -5.109 5.814 6.364 1.00 98.50 252 GLY A CA 1
ATOM 1983 C C . GLY A 1 252 ? -4.730 5.735 7.839 1.00 98.50 252 GLY A C 1
ATOM 1984 O O . GLY A 1 252 ? -3.562 5.517 8.149 1.00 98.50 252 GLY A O 1
ATOM 1985 N N . ASN A 1 253 ? -5.708 5.814 8.744 1.00 98.69 253 ASN A N 1
ATOM 1986 C CA . ASN A 1 253 ? -5.467 5.652 10.180 1.00 98.69 253 ASN A CA 1
ATOM 1987 C C . ASN A 1 253 ? -4.982 4.231 10.527 1.00 98.69 253 ASN A C 1
ATOM 1989 O O . ASN A 1 253 ? -3.992 4.082 11.245 1.00 98.69 253 ASN A O 1
ATOM 1993 N N . ALA A 1 254 ? -5.610 3.185 9.970 1.00 98.44 254 ALA A N 1
ATOM 1994 C CA . ALA A 1 254 ? -5.142 1.806 10.154 1.00 98.44 254 ALA A CA 1
ATOM 1995 C C . ALA A 1 254 ? -3.729 1.594 9.596 1.00 98.44 254 ALA A C 1
ATOM 1997 O O . ALA A 1 254 ? -2.891 0.964 10.237 1.00 98.44 254 ALA A O 1
ATOM 1998 N N . PHE A 1 255 ? -3.462 2.118 8.400 1.00 98.62 255 PHE A N 1
ATOM 1999 C CA . PHE A 1 255 ? -2.195 1.936 7.708 1.00 98.62 255 PHE A CA 1
ATOM 2000 C C . PHE A 1 255 ? -1.050 2.655 8.419 1.00 98.62 255 PHE A C 1
ATOM 2002 O O . PHE A 1 255 ? 0.002 2.049 8.591 1.00 98.62 255 PHE A O 1
ATOM 2009 N N . ALA A 1 256 ? -1.264 3.886 8.902 1.00 98.62 256 ALA A N 1
ATOM 2010 C CA . ALA A 1 256 ? -0.268 4.625 9.678 1.00 98.62 256 ALA A CA 1
ATOM 2011 C C . ALA A 1 256 ? 0.211 3.811 10.892 1.00 98.62 256 ALA A C 1
ATOM 2013 O O . ALA A 1 256 ? 1.412 3.647 11.099 1.00 98.62 256 ALA A O 1
ATOM 2014 N N . ALA A 1 257 ? -0.723 3.230 11.649 1.00 97.38 257 ALA A N 1
ATOM 2015 C CA . ALA A 1 257 ? -0.392 2.353 12.766 1.00 97.38 257 ALA A CA 1
ATOM 2016 C C . ALA A 1 257 ? 0.308 1.058 12.306 1.00 97.38 257 ALA A C 1
ATOM 2018 O O . ALA A 1 257 ? 1.302 0.649 12.900 1.00 97.38 257 ALA A O 1
ATOM 2019 N N . ALA A 1 258 ? -0.164 0.429 11.227 1.00 97.25 258 ALA A N 1
ATOM 2020 C CA . ALA A 1 258 ? 0.358 -0.852 10.748 1.00 97.25 258 ALA A CA 1
ATOM 2021 C C . ALA A 1 258 ? 1.788 -0.801 10.177 1.00 97.25 258 ALA A C 1
ATOM 2023 O O . ALA A 1 258 ? 2.455 -1.840 10.143 1.00 97.25 258 ALA A O 1
ATOM 2024 N N . ILE A 1 259 ? 2.246 0.366 9.706 1.00 96.50 259 ILE A N 1
ATOM 2025 C CA . ILE A 1 259 ? 3.612 0.574 9.187 1.00 96.50 259 ILE A CA 1
ATOM 2026 C C . ILE A 1 259 ? 4.585 1.136 10.231 1.00 96.50 259 ILE A C 1
ATOM 2028 O O . ILE A 1 259 ? 5.713 1.487 9.871 1.00 96.50 259 ILE A O 1
ATOM 2032 N N . ASP A 1 260 ? 4.149 1.230 11.492 1.00 95.94 260 ASP A N 1
ATOM 2033 C CA . ASP A 1 260 ? 4.871 1.871 12.594 1.00 95.94 260 ASP A CA 1
ATOM 2034 C C . ASP A 1 260 ? 5.242 3.335 12.282 1.00 95.94 260 ASP A C 1
ATOM 2036 O O . ASP A 1 260 ? 6.335 3.806 12.613 1.00 95.94 260 ASP A O 1
ATOM 2040 N N . PHE A 1 261 ? 4.337 4.067 11.619 1.00 98.38 261 PHE A N 1
ATOM 2041 C CA . PHE A 1 261 ? 4.494 5.510 11.455 1.00 98.38 261 PHE A CA 1
ATOM 2042 C C . PHE A 1 261 ? 4.508 6.179 12.846 1.00 98.38 261 PHE A C 1
ATOM 2044 O O . PHE A 1 261 ? 3.753 5.756 13.728 1.00 98.38 261 PHE A O 1
ATOM 2051 N N . PRO A 1 262 ? 5.328 7.219 13.086 1.00 97.56 262 PRO A N 1
ATOM 2052 C CA . PRO A 1 262 ? 5.348 7.910 14.374 1.00 97.56 262 PRO A CA 1
ATOM 2053 C C . PRO A 1 262 ? 4.011 8.603 14.683 1.00 97.56 262 PRO A C 1
ATOM 2055 O O . PRO A 1 262 ? 3.661 9.638 14.117 1.00 97.56 262 PRO A O 1
ATOM 2058 N N . ILE A 1 263 ? 3.245 8.035 15.616 1.00 95.44 263 ILE A N 1
ATOM 2059 C CA . ILE A 1 263 ? 1.941 8.547 16.056 1.00 95.44 263 ILE A CA 1
ATOM 2060 C C . ILE A 1 263 ? 2.029 8.868 17.551 1.00 95.44 263 ILE A C 1
ATOM 2062 O O . ILE A 1 263 ? 2.553 8.076 18.334 1.00 95.44 263 ILE A O 1
ATOM 2066 N N . ALA A 1 264 ? 1.521 10.036 17.952 1.00 95.31 264 ALA A N 1
ATOM 2067 C CA . ALA A 1 264 ? 1.386 10.390 19.360 1.00 95.31 264 ALA A CA 1
ATOM 2068 C C . ALA A 1 264 ? 0.457 9.397 20.087 1.00 95.31 264 ALA A C 1
ATOM 2070 O O . ALA A 1 264 ? -0.482 8.870 19.493 1.00 95.31 264 ALA A O 1
ATOM 2071 N N . ALA A 1 265 ? 0.736 9.105 21.358 1.00 95.12 265 ALA A N 1
ATOM 2072 C CA . ALA A 1 265 ? 0.063 8.021 22.081 1.00 95.12 265 ALA A CA 1
ATOM 2073 C C . ALA A 1 265 ? -1.458 8.224 22.209 1.00 95.12 265 ALA A C 1
ATOM 2075 O O . ALA A 1 265 ? -2.215 7.277 22.024 1.00 95.12 265 ALA A O 1
ATOM 2076 N N . ASP A 1 266 ? -1.890 9.458 22.463 1.00 94.94 266 ASP A N 1
ATOM 2077 C CA . ASP A 1 266 ? -3.297 9.869 22.507 1.00 94.94 266 ASP A CA 1
ATOM 2078 C C . ASP A 1 266 ? -4.001 9.652 21.161 1.00 94.94 266 ASP A C 1
ATOM 2080 O O . ASP A 1 266 ? -5.104 9.119 21.094 1.00 94.94 266 ASP A O 1
ATOM 2084 N N . ARG A 1 267 ? -3.334 9.986 20.057 1.00 96.00 267 ARG A N 1
ATOM 2085 C CA . ARG A 1 267 ? -3.862 9.741 18.715 1.00 96.00 267 ARG A CA 1
ATOM 2086 C C . ARG A 1 267 ? -3.908 8.255 18.376 1.00 96.00 267 ARG A C 1
ATOM 2088 O O . ARG A 1 267 ? -4.850 7.811 17.730 1.00 96.00 267 ARG A O 1
ATOM 2095 N N . PHE A 1 268 ? -2.919 7.474 18.803 1.00 97.31 268 PHE A N 1
ATOM 2096 C CA . PHE A 1 268 ? -2.965 6.022 18.638 1.00 97.31 268 PHE A CA 1
ATOM 2097 C C . PHE A 1 268 ? -4.155 5.413 19.396 1.00 97.31 268 PHE A C 1
ATOM 2099 O O . PHE A 1 268 ? -4.818 4.527 18.864 1.00 97.31 268 PHE A O 1
ATOM 2106 N N . GLU A 1 269 ? -4.476 5.928 20.585 1.00 96.69 269 GLU A N 1
ATOM 2107 C CA . GLU A 1 269 ? -5.683 5.551 21.329 1.00 96.69 269 GLU A CA 1
ATOM 2108 C C . GLU A 1 269 ? -6.960 5.876 20.538 1.00 96.69 269 GLU A C 1
ATOM 2110 O O . GLU A 1 269 ? -7.786 4.987 20.3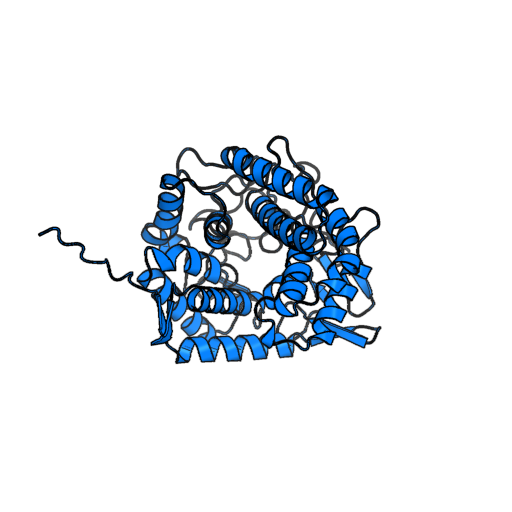60 1.00 96.69 269 GLU A O 1
ATOM 2115 N N . GLN A 1 270 ? -7.071 7.066 19.930 1.00 97.69 270 GLN A N 1
ATOM 2116 C CA . GLN A 1 270 ? -8.206 7.407 19.051 1.00 97.69 270 GLN A CA 1
ATOM 2117 C C . GLN A 1 270 ? -8.336 6.461 17.842 1.00 97.69 270 GLN A C 1
ATOM 2119 O O . GLN A 1 270 ? -9.438 6.058 17.462 1.00 97.69 270 GLN A O 1
ATOM 2124 N N . ILE A 1 271 ? -7.213 6.058 17.236 1.00 97.94 271 ILE A N 1
ATOM 2125 C CA . ILE A 1 271 ? -7.207 5.075 16.138 1.00 97.94 271 ILE A CA 1
ATOM 2126 C C . ILE A 1 271 ? -7.700 3.710 16.629 1.00 97.94 271 ILE A C 1
ATOM 2128 O O . ILE A 1 271 ? -8.439 3.032 15.919 1.00 97.94 271 ILE A O 1
ATOM 2132 N N . VAL A 1 272 ? -7.306 3.294 17.832 1.00 97.94 272 VAL A N 1
ATOM 2133 C CA . VAL A 1 272 ? -7.793 2.053 18.444 1.00 97.94 272 VAL A CA 1
ATOM 2134 C C . VAL A 1 272 ? -9.296 2.145 18.727 1.00 97.94 272 VAL A C 1
ATOM 2136 O O . VAL A 1 272 ? -10.019 1.220 18.360 1.00 97.94 272 VAL A O 1
ATOM 2139 N N . GLU A 1 273 ? -9.779 3.263 19.276 1.00 97.44 273 GLU A N 1
ATOM 2140 C CA . GLU A 1 273 ? -11.201 3.512 19.561 1.00 97.44 273 GLU A CA 1
ATOM 2141 C C . GLU A 1 273 ? -12.078 3.437 18.299 1.00 97.44 273 GLU A C 1
ATOM 2143 O O . GLU A 1 273 ? -13.186 2.897 18.335 1.00 97.44 273 GLU A O 1
ATOM 2148 N N . LEU A 1 274 ? -11.565 3.869 17.140 1.00 97.44 274 LEU A N 1
ATOM 2149 C CA . LEU A 1 274 ? -12.244 3.692 15.849 1.00 97.44 274 LEU A CA 1
ATOM 2150 C C . LEU A 1 274 ? -12.545 2.212 15.543 1.00 97.44 274 LEU A C 1
ATOM 2152 O O . LEU A 1 274 ? -13.583 1.898 14.962 1.00 97.44 274 LEU A O 1
ATOM 2156 N N . PHE A 1 275 ? -11.663 1.294 15.937 1.00 97.88 275 PHE A N 1
ATOM 2157 C CA . PHE A 1 275 ? -11.817 -0.144 15.695 1.00 97.88 275 PHE A CA 1
ATOM 2158 C C . PHE A 1 275 ? -12.355 -0.920 16.904 1.00 97.88 275 PHE A C 1
ATOM 2160 O O . PHE A 1 275 ? -12.557 -2.128 16.791 1.00 97.88 275 PHE A O 1
ATOM 2167 N N . THR A 1 276 ? -12.617 -0.271 18.040 1.00 97.44 276 THR A N 1
ATOM 2168 C CA . THR A 1 276 ? -13.366 -0.870 19.156 1.00 97.44 276 THR A CA 1
ATOM 2169 C C . THR A 1 276 ? -14.809 -0.388 19.165 1.00 97.44 276 THR A C 1
ATOM 2171 O O . THR A 1 276 ? -15.735 -1.187 19.032 1.00 97.44 276 THR A O 1
ATOM 2174 N N . ASP A 1 277 ? -15.009 0.921 19.246 1.00 96.56 277 ASP A N 1
ATOM 2175 C CA . ASP A 1 277 ? -16.298 1.532 19.569 1.00 96.56 277 ASP A CA 1
ATOM 2176 C C . ASP A 1 277 ? -17.152 1.730 18.319 1.00 96.56 277 ASP A C 1
ATOM 2178 O O . ASP A 1 277 ? -18.381 1.778 18.383 1.00 96.56 277 ASP A O 1
ATOM 2182 N N . ARG A 1 278 ? -16.494 1.821 17.158 1.00 96.44 278 ARG A N 1
ATOM 2183 C CA . ARG A 1 278 ? -17.123 1.973 15.842 1.00 96.44 278 ARG A CA 1
ATOM 2184 C C . ARG A 1 278 ? -16.927 0.739 14.960 1.00 96.44 278 ARG A C 1
ATOM 2186 O O . ARG A 1 278 ? -17.090 0.847 13.749 1.00 96.44 278 ARG A O 1
ATOM 2193 N N . TYR A 1 279 ? -16.621 -0.429 15.541 1.00 97.50 279 TYR A N 1
ATOM 2194 C CA . TYR A 1 279 ? -16.314 -1.662 14.796 1.00 97.50 279 TYR A CA 1
ATOM 2195 C C . TYR A 1 279 ? -17.352 -1.963 13.702 1.00 97.50 279 TYR A C 1
ATOM 2197 O O . TYR A 1 279 ? -16.997 -2.016 12.529 1.00 97.50 279 TYR A O 1
ATOM 2205 N N . ASP A 1 280 ? -18.640 -2.038 14.047 1.00 97.25 280 ASP A N 1
ATOM 2206 C CA . ASP A 1 280 ? -19.725 -2.337 13.091 1.00 97.25 280 ASP A CA 1
ATOM 2207 C C . ASP A 1 280 ? -20.001 -1.201 12.081 1.00 97.25 280 ASP A C 1
ATOM 2209 O O . ASP A 1 280 ? -20.690 -1.387 11.069 1.00 97.25 280 ASP A O 1
ATOM 2213 N N . ASP A 1 281 ? -19.463 -0.006 12.337 1.00 97.62 281 ASP A N 1
ATOM 2214 C CA . ASP A 1 281 ? -19.546 1.135 11.430 1.00 97.62 281 ASP A CA 1
ATOM 2215 C C . ASP A 1 281 ? -18.395 1.170 10.422 1.00 97.62 281 ASP A C 1
ATOM 2217 O O . ASP A 1 281 ? -18.480 1.919 9.450 1.00 97.62 281 ASP A O 1
ATOM 2221 N N . VAL A 1 282 ? -17.327 0.392 10.616 1.00 98.31 282 VAL A N 1
ATOM 2222 C CA . VAL A 1 282 ? -16.148 0.398 9.731 1.00 98.31 282 VAL A CA 1
ATOM 2223 C C . VAL A 1 282 ? -15.739 -0.986 9.237 1.00 98.31 282 VAL A C 1
ATOM 2225 O O . VAL A 1 282 ? -15.026 -1.082 8.236 1.00 98.31 282 VAL A O 1
ATOM 2228 N N . ILE A 1 283 ? -16.230 -2.052 9.866 1.00 98.56 283 ILE A N 1
ATOM 2229 C CA . ILE A 1 283 ? -15.934 -3.442 9.529 1.00 98.56 283 ILE A CA 1
ATOM 2230 C C . ILE A 1 283 ? -17.232 -4.210 9.279 1.00 98.56 283 ILE A C 1
ATOM 2232 O O . ILE A 1 283 ? -18.204 -4.101 10.019 1.00 98.56 283 ILE A O 1
ATOM 2236 N N . GLU A 1 284 ? -17.235 -5.015 8.222 1.00 98.31 284 GLU A N 1
ATOM 2237 C CA . GLU A 1 284 ? -18.289 -5.980 7.926 1.00 98.31 284 GLU A CA 1
ATOM 2238 C C . GLU A 1 284 ? -17.632 -7.296 7.505 1.00 98.31 284 GLU A C 1
ATOM 2240 O O . GLU A 1 284 ? -16.872 -7.325 6.539 1.00 98.31 284 GLU A O 1
ATOM 2245 N N . ARG A 1 285 ? -17.912 -8.391 8.230 1.00 98.00 285 ARG A N 1
ATOM 2246 C CA . ARG A 1 285 ? -17.383 -9.741 7.931 1.00 98.00 285 ARG A CA 1
ATOM 2247 C C . ARG A 1 285 ? -15.853 -9.755 7.767 1.00 98.00 285 ARG A C 1
ATOM 2249 O O . ARG A 1 285 ? -15.315 -10.316 6.818 1.00 98.00 285 ARG A O 1
ATOM 2256 N N . GLY A 1 286 ? -15.162 -9.044 8.657 1.00 98.25 286 GLY A N 1
ATOM 2257 C CA . GLY A 1 286 ? -13.707 -8.895 8.631 1.00 98.25 286 GLY A CA 1
ATOM 2258 C C . GLY A 1 286 ? -13.143 -7.986 7.528 1.00 98.25 286 GLY A C 1
ATOM 2259 O O . GLY A 1 286 ? -11.929 -7.810 7.462 1.00 98.25 286 GLY A O 1
ATOM 2260 N N . GLN A 1 287 ? -13.982 -7.385 6.681 1.00 98.69 287 GLN A N 1
ATOM 2261 C CA . GLN A 1 287 ? -13.590 -6.469 5.604 1.00 98.69 287 GLN A CA 1
ATOM 2262 C C . GLN A 1 287 ? -13.840 -5.014 6.013 1.00 98.69 287 GLN A C 1
ATOM 2264 O O . GLN A 1 287 ? -14.753 -4.744 6.787 1.00 98.69 287 GLN A O 1
ATOM 2269 N N . VAL A 1 288 ? -13.053 -4.064 5.502 1.00 98.81 288 VAL A N 1
ATOM 2270 C CA . VAL A 1 288 ? -13.016 -2.677 6.010 1.00 98.81 288 VAL A CA 1
ATOM 2271 C C . VAL A 1 288 ? -13.451 -1.684 4.938 1.00 98.81 288 VAL A C 1
ATOM 2273 O O . VAL A 1 288 ? -13.005 -1.757 3.791 1.00 98.81 288 VAL A O 1
ATOM 2276 N N . ARG A 1 289 ? -14.290 -0.715 5.299 1.00 98.25 289 ARG A N 1
ATOM 2277 C CA . ARG A 1 289 ? -14.682 0.399 4.414 1.00 98.25 289 ARG A CA 1
ATOM 2278 C C . ARG A 1 289 ? -13.762 1.609 4.566 1.00 98.25 289 ARG A C 1
ATOM 2280 O O . ARG A 1 289 ? -13.063 1.743 5.560 1.00 98.25 289 ARG A O 1
ATOM 2287 N N . HIS A 1 290 ? -13.759 2.485 3.566 1.00 98.38 290 HIS A N 1
ATOM 2288 C CA . HIS A 1 290 ? -12.864 3.648 3.510 1.00 98.38 290 HIS A CA 1
ATOM 2289 C C . HIS A 1 290 ? -13.220 4.778 4.491 1.00 98.38 290 HIS A C 1
ATOM 2291 O O . HIS A 1 290 ? -12.337 5.476 4.979 1.00 98.38 290 HIS A O 1
ATOM 2297 N N . LEU A 1 291 ? -14.516 4.961 4.747 1.00 98.19 291 LEU A N 1
ATOM 2298 C CA . LEU A 1 291 ? -15.090 5.996 5.615 1.00 98.19 291 LEU A CA 1
ATOM 2299 C C . LEU A 1 291 ? -15.946 5.343 6.694 1.00 98.19 291 LEU A C 1
ATOM 2301 O O . LEU A 1 291 ? -16.240 4.161 6.588 1.00 98.19 291 LEU A O 1
ATOM 2305 N N . VAL A 1 292 ? -16.437 6.087 7.675 1.00 97.38 292 VAL A N 1
ATOM 2306 C CA . VAL A 1 292 ? -17.410 5.581 8.656 1.00 97.38 292 VAL A CA 1
ATOM 2307 C C . VAL A 1 292 ? -18.786 5.345 8.008 1.00 97.38 292 VAL A C 1
ATOM 2309 O O . VAL A 1 292 ? -19.153 6.002 7.029 1.00 97.38 292 VAL A O 1
ATOM 2312 N N . LYS A 1 293 ? -19.564 4.369 8.498 1.00 96.75 293 LYS A N 1
ATOM 2313 C CA . LYS A 1 293 ? -20.923 4.081 8.007 1.00 96.75 293 LYS A CA 1
ATOM 2314 C C . LYS A 1 293 ? -21.837 5.297 8.026 1.00 96.75 293 LYS A C 1
ATOM 2316 O O . LYS A 1 293 ? -21.952 5.994 9.021 1.00 96.75 293 LYS A O 1
ATOM 2321 N N . GLY A 1 294 ? -22.504 5.521 6.893 1.00 96.12 294 GLY A N 1
ATOM 2322 C CA . GLY A 1 294 ? -23.328 6.705 6.645 1.00 96.12 294 GLY A CA 1
ATOM 2323 C C . GLY A 1 294 ? -22.599 7.835 5.913 1.00 96.12 294 GLY A C 1
ATOM 2324 O O . GLY A 1 294 ? -23.272 8.685 5.335 1.00 96.12 294 GLY A O 1
ATOM 2325 N N . GLU A 1 295 ? -21.266 7.808 5.855 1.00 97.62 295 GLU A N 1
ATOM 2326 C CA . GLU A 1 295 ? -20.465 8.801 5.134 1.00 97.62 295 GLU A CA 1
ATOM 2327 C C . GLU A 1 295 ? -20.051 8.318 3.741 1.00 97.62 295 GLU A C 1
ATOM 2329 O O . GLU A 1 295 ? -19.854 7.119 3.505 1.00 97.62 295 GLU A O 1
ATOM 2334 N N . TYR A 1 296 ? -19.912 9.281 2.828 1.00 97.94 296 TYR A N 1
ATOM 2335 C CA . TYR A 1 296 ? -19.593 9.086 1.414 1.00 97.94 296 TYR A CA 1
ATOM 2336 C C . TYR A 1 296 ? -18.729 10.243 0.918 1.00 97.94 296 TYR A C 1
ATOM 2338 O O . TYR A 1 296 ? -18.915 11.376 1.356 1.00 97.94 296 TYR A O 1
ATOM 2346 N N . TRP A 1 297 ? -17.808 9.971 -0.001 1.00 98.06 297 TRP A N 1
ATOM 2347 C CA . TRP A 1 297 ? -16.887 10.968 -0.538 1.00 98.06 297 TRP A CA 1
ATOM 2348 C C . TRP A 1 297 ? -17.624 12.118 -1.227 1.00 98.06 297 TRP A C 1
ATOM 2350 O O . TRP A 1 297 ? -18.540 11.900 -2.023 1.00 98.06 297 TRP A O 1
ATOM 2360 N N . GLU A 1 298 ? -17.193 13.342 -0.931 1.00 97.19 298 GLU A N 1
ATOM 2361 C CA . GLU A 1 298 ? -17.841 14.576 -1.392 1.00 97.19 298 GLU A CA 1
ATOM 2362 C C . GLU A 1 298 ? -17.614 14.848 -2.884 1.00 97.19 298 GLU A C 1
ATOM 2364 O O . GLU A 1 298 ? -18.482 15.399 -3.566 1.00 97.19 298 GLU A O 1
ATOM 2369 N N . ARG A 1 299 ? -16.452 14.437 -3.404 1.00 96.75 299 ARG A N 1
ATOM 2370 C CA . ARG A 1 299 ? -16.037 14.645 -4.793 1.00 96.75 299 ARG A CA 1
ATOM 2371 C C . ARG A 1 299 ? -15.558 13.335 -5.410 1.00 96.75 299 ARG A C 1
ATOM 2373 O O . ARG A 1 299 ? -14.753 12.610 -4.834 1.00 96.75 299 ARG A O 1
ATOM 2380 N N . LEU A 1 300 ? -16.007 13.059 -6.630 1.00 96.25 300 LEU A N 1
ATOM 2381 C CA . LEU A 1 300 ? -15.643 11.859 -7.382 1.00 96.25 300 LEU A CA 1
ATOM 2382 C C . LEU A 1 300 ? -15.042 12.234 -8.743 1.00 96.25 300 LEU A C 1
ATOM 2384 O O . LEU A 1 300 ? -15.499 13.177 -9.388 1.00 96.25 300 LEU A O 1
ATOM 2388 N N . LEU A 1 301 ? -14.038 11.476 -9.181 1.00 94.62 301 LEU A N 1
ATOM 2389 C CA . LEU A 1 301 ? -13.474 11.524 -10.535 1.00 94.62 301 LEU A CA 1
ATOM 2390 C C . LEU A 1 301 ? -14.295 10.676 -11.516 1.00 94.62 301 LEU A C 1
ATOM 2392 O O . LEU A 1 301 ? -14.395 11.016 -12.693 1.00 94.62 301 LEU A O 1
ATOM 2396 N N . LEU A 1 302 ? -14.921 9.602 -11.023 1.00 93.12 302 LEU A N 1
ATOM 2397 C CA . LEU A 1 302 ? -15.886 8.785 -11.759 1.00 93.12 302 LEU A CA 1
ATOM 2398 C C . LEU A 1 302 ? -17.176 8.617 -10.946 1.00 93.12 302 LEU A C 1
ATOM 2400 O O . LEU A 1 302 ? -17.121 8.526 -9.722 1.00 93.12 302 LEU A O 1
ATOM 2404 N N . PRO A 1 303 ? -18.354 8.540 -11.587 1.00 93.62 303 PRO A N 1
ATOM 2405 C CA . PRO A 1 303 ? -19.613 8.422 -10.863 1.00 93.62 303 PRO A CA 1
ATOM 2406 C C . PRO A 1 303 ? -19.729 7.059 -10.159 1.00 93.62 303 PRO A C 1
ATOM 2408 O O . PRO A 1 303 ? -20.000 6.041 -10.795 1.00 93.62 303 PRO A O 1
ATOM 2411 N N . VAL A 1 304 ? -19.587 7.058 -8.831 1.00 94.81 304 VAL A N 1
ATOM 2412 C CA . VAL A 1 304 ? -19.752 5.890 -7.950 1.00 94.81 304 VAL A CA 1
ATOM 2413 C C . VAL A 1 304 ? -20.817 6.196 -6.901 1.00 94.81 304 VAL A C 1
ATOM 2415 O O . VAL A 1 304 ? -20.743 7.190 -6.176 1.00 94.81 304 VAL A O 1
ATOM 2418 N N . LYS A 1 305 ? -21.844 5.347 -6.826 1.00 96.31 305 LYS A N 1
ATOM 2419 C CA . LYS A 1 305 ? -22.967 5.551 -5.903 1.00 96.31 305 LYS A CA 1
ATOM 2420 C C . LYS A 1 305 ? -22.528 5.343 -4.454 1.00 96.31 305 LYS A C 1
ATOM 2422 O O . LYS A 1 305 ? -21.658 4.526 -4.173 1.00 96.31 305 LYS A O 1
ATOM 2427 N N . ALA A 1 306 ? -23.202 6.033 -3.543 1.00 96.94 306 ALA A N 1
ATOM 2428 C CA . ALA A 1 306 ? -23.104 5.776 -2.114 1.00 96.94 306 ALA A CA 1
ATOM 2429 C C . ALA A 1 306 ? -23.367 4.288 -1.800 1.00 96.94 306 ALA A C 1
ATOM 2431 O O . ALA A 1 306 ? -24.359 3.716 -2.263 1.00 96.94 306 ALA A O 1
ATOM 2432 N N . GLY A 1 307 ? -22.471 3.672 -1.029 1.00 95.75 307 GLY A N 1
ATOM 2433 C CA . GLY A 1 307 ? -22.510 2.254 -0.665 1.00 95.75 307 GLY A CA 1
ATOM 2434 C C . GLY A 1 307 ? -21.981 1.312 -1.752 1.00 95.75 307 GLY A C 1
ATOM 2435 O O . GLY A 1 307 ? -22.166 0.103 -1.650 1.00 95.75 307 GLY A O 1
ATOM 2436 N N . ASP A 1 308 ? -21.347 1.831 -2.801 1.00 96.12 308 ASP A N 1
ATOM 2437 C CA . ASP A 1 308 ? -20.831 1.043 -3.922 1.00 96.12 308 ASP A CA 1
ATOM 2438 C C . ASP A 1 308 ? -19.312 1.228 -4.029 1.00 96.12 308 ASP A C 1
ATOM 2440 O O . ASP A 1 308 ? -18.813 2.346 -3.889 1.00 96.12 308 ASP A O 1
ATOM 2444 N N . TYR A 1 309 ? -18.579 0.146 -4.308 1.00 96.31 309 TYR A N 1
ATOM 2445 C CA . TYR A 1 309 ? -17.147 0.178 -4.635 1.00 96.31 309 TYR A CA 1
ATOM 2446 C C . TYR A 1 309 ? -16.318 1.039 -3.652 1.00 96.31 309 TYR A C 1
ATOM 2448 O O . TYR A 1 309 ? -16.331 0.813 -2.441 1.00 96.31 309 TYR A O 1
ATOM 2456 N N . GLN A 1 310 ? -15.603 2.048 -4.147 1.00 96.56 310 GLN A N 1
ATOM 2457 C CA . GLN A 1 310 ? -14.741 2.927 -3.348 1.00 96.56 310 GLN A CA 1
ATOM 2458 C C . GLN A 1 310 ? -15.512 3.980 -2.537 1.00 96.56 310 GLN A C 1
ATOM 2460 O O . GLN A 1 310 ? -14.942 4.615 -1.651 1.00 96.56 310 GLN A O 1
ATOM 2465 N N . ASN A 1 311 ? -16.815 4.146 -2.789 1.00 97.12 311 ASN A N 1
ATOM 2466 C CA . ASN A 1 311 ? -17.683 5.091 -2.091 1.00 97.12 311 ASN A CA 1
ATOM 2467 C C . ASN A 1 311 ? -18.609 4.384 -1.086 1.00 97.12 311 ASN A C 1
ATOM 2469 O O . ASN A 1 311 ? -19.819 4.614 -1.053 1.00 97.12 311 ASN A O 1
ATOM 2473 N N . GLY A 1 312 ? -18.036 3.487 -0.277 1.00 96.06 312 GLY A N 1
ATOM 2474 C CA . GLY A 1 312 ? -18.725 2.835 0.842 1.00 96.06 312 GLY A CA 1
ATOM 2475 C C . GLY A 1 312 ? -18.819 1.309 0.782 1.00 96.06 312 GLY A C 1
ATOM 2476 O O . GLY A 1 312 ? -19.557 0.745 1.585 1.00 96.06 312 GLY A O 1
ATOM 2477 N N . GLY A 1 313 ? -18.112 0.644 -0.138 1.00 97.62 313 GLY A N 1
ATOM 2478 C CA . GLY A 1 313 ? -17.877 -0.802 -0.072 1.00 97.62 313 GLY A CA 1
ATOM 2479 C C . GLY A 1 313 ? -16.835 -1.174 0.991 1.00 97.62 313 GLY A C 1
ATOM 2480 O O . GLY A 1 313 ? -16.006 -0.344 1.377 1.00 97.62 313 GLY A O 1
ATOM 2481 N N . TYR A 1 314 ? -16.884 -2.426 1.440 1.00 98.56 314 TYR A N 1
ATOM 2482 C CA . TYR A 1 314 ? -15.952 -3.046 2.380 1.00 98.56 314 TYR A CA 1
ATOM 2483 C C . TYR A 1 314 ? -14.965 -3.931 1.622 1.00 98.56 314 TYR A C 1
ATOM 2485 O O . TYR A 1 314 ? -15.361 -4.627 0.690 1.00 98.56 314 TYR A O 1
ATOM 2493 N N . TRP A 1 315 ? -13.694 -3.904 2.011 1.00 98.69 315 TRP A N 1
ATOM 2494 C CA . TRP A 1 315 ? -12.616 -4.553 1.269 1.00 98.69 315 TRP A CA 1
ATOM 2495 C C . TRP A 1 315 ? -11.745 -5.418 2.174 1.00 98.69 315 TRP A C 1
ATOM 2497 O O . TRP A 1 315 ? -11.487 -5.072 3.329 1.00 98.69 315 TRP A O 1
ATOM 2507 N N . GLY A 1 316 ? -11.237 -6.515 1.618 1.00 98.25 316 GLY A N 1
ATOM 2508 C CA . GLY A 1 316 ? -10.287 -7.400 2.288 1.00 98.25 316 GLY A CA 1
ATOM 2509 C C . GLY A 1 316 ? -8.872 -6.834 2.399 1.00 98.25 316 GLY A C 1
ATOM 2510 O O . GLY A 1 316 ? -8.199 -7.039 3.405 1.00 98.25 316 GLY A O 1
ATOM 2511 N N . THR A 1 317 ? -8.433 -6.074 1.392 1.00 97.56 317 THR A N 1
ATOM 2512 C CA . THR A 1 317 ? -7.094 -5.464 1.295 1.00 97.56 317 THR A CA 1
ATOM 2513 C C . THR A 1 317 ? -6.588 -4.799 2.591 1.00 97.56 317 THR A C 1
ATOM 2515 O O . THR A 1 317 ? -5.466 -5.103 3.000 1.00 97.56 317 THR A O 1
ATOM 2518 N N . PRO A 1 318 ? -7.359 -3.922 3.269 1.00 98.31 318 PRO A N 1
ATOM 2519 C CA . PRO A 1 318 ? -6.933 -3.247 4.502 1.00 98.31 318 PRO A CA 1
ATOM 2520 C C . PRO A 1 318 ? -7.050 -4.098 5.775 1.00 98.31 318 PRO A C 1
ATOM 2522 O O . PRO A 1 318 ? -6.624 -3.650 6.841 1.00 98.31 318 PRO A O 1
ATOM 2525 N N . ALA A 1 319 ? -7.643 -5.296 5.711 1.00 98.56 319 ALA A N 1
ATOM 2526 C CA . ALA A 1 319 ? -7.968 -6.072 6.906 1.00 98.56 319 ALA A CA 1
ATOM 2527 C C . ALA A 1 319 ? -6.714 -6.415 7.725 1.00 98.56 319 ALA A C 1
ATOM 2529 O O . ALA A 1 319 ? -6.717 -6.300 8.949 1.00 98.56 319 ALA A O 1
ATOM 2530 N N . GLY A 1 320 ? -5.608 -6.731 7.043 1.00 97.69 320 GLY A N 1
ATOM 2531 C CA . GLY A 1 320 ? -4.316 -6.970 7.683 1.00 97.69 320 GLY A CA 1
ATOM 2532 C C . GLY A 1 320 ? -3.778 -5.760 8.456 1.00 97.69 320 GLY A C 1
ATOM 2533 O O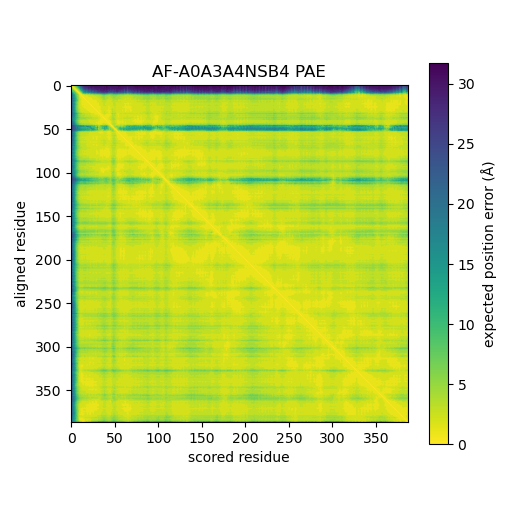 . GLY A 1 320 ? -3.185 -5.936 9.516 1.00 97.69 320 GLY A O 1
ATOM 2534 N N . TRP A 1 321 ? -4.015 -4.532 7.980 1.00 98.50 321 TRP A N 1
ATOM 2535 C CA . TRP A 1 321 ? -3.565 -3.318 8.672 1.00 98.50 321 TRP A CA 1
ATOM 2536 C C . TRP A 1 321 ? -4.325 -3.119 9.978 1.00 98.50 321 TRP A C 1
ATOM 2538 O O . TRP A 1 321 ? -3.706 -2.917 11.016 1.00 98.50 321 TRP A O 1
ATOM 2548 N N . VAL A 1 322 ? -5.651 -3.276 9.951 1.00 98.56 322 VAL A N 1
ATOM 2549 C CA . VAL A 1 322 ? -6.473 -3.210 11.167 1.00 98.56 322 VAL A CA 1
ATOM 2550 C C . VAL A 1 322 ? -6.067 -4.305 12.154 1.00 98.56 322 VAL A C 1
ATOM 2552 O O . VAL A 1 322 ? -5.877 -4.025 13.335 1.00 98.56 322 VAL A O 1
ATOM 2555 N N . MET A 1 323 ? -5.851 -5.540 11.686 1.00 98.38 323 MET A N 1
ATOM 2556 C CA . MET A 1 323 ? -5.373 -6.625 12.551 1.00 98.38 323 MET A CA 1
ATOM 2557 C C . MET A 1 323 ? -4.022 -6.288 13.192 1.00 98.38 323 MET A C 1
ATOM 2559 O O . MET A 1 323 ? -3.871 -6.500 14.393 1.00 98.38 323 MET A O 1
ATOM 2563 N N . LYS A 1 324 ? -3.063 -5.717 12.445 1.00 97.56 324 LYS A N 1
ATOM 2564 C CA . LYS A 1 324 ? -1.771 -5.276 13.006 1.00 97.56 324 LYS A CA 1
ATOM 2565 C C . LYS A 1 324 ? -1.943 -4.189 14.067 1.00 97.56 324 LYS A C 1
ATOM 2567 O O . LYS A 1 324 ? -1.313 -4.283 15.119 1.00 97.56 324 LYS A O 1
ATOM 2572 N N . THR A 1 325 ? -2.824 -3.220 13.827 1.00 96.50 325 THR A N 1
ATOM 2573 C CA . THR A 1 325 ? -3.149 -2.150 14.783 1.00 96.50 325 THR A CA 1
ATOM 2574 C C . THR A 1 325 ? -3.736 -2.701 16.082 1.00 96.50 325 THR A C 1
ATOM 2576 O O . THR A 1 325 ? -3.334 -2.289 17.169 1.00 96.50 325 THR A O 1
ATOM 2579 N N . MET A 1 326 ? -4.645 -3.677 15.988 1.00 97.19 326 MET A N 1
ATOM 2580 C CA . MET A 1 326 ? -5.361 -4.209 17.151 1.00 97.19 326 MET A CA 1
ATOM 2581 C C . MET A 1 326 ? -4.627 -5.347 17.868 1.00 97.19 326 MET A C 1
ATOM 2583 O O . MET A 1 326 ? -4.899 -5.582 19.041 1.00 97.19 326 MET A O 1
ATOM 2587 N N . ALA A 1 327 ? -3.695 -6.054 17.220 1.00 95.12 327 ALA A N 1
ATOM 2588 C CA . ALA A 1 327 ? -3.099 -7.282 17.761 1.00 95.12 327 ALA A CA 1
ATOM 2589 C C . ALA A 1 327 ? -2.444 -7.108 19.143 1.00 95.12 327 ALA A C 1
ATOM 2591 O O . ALA A 1 327 ? -2.547 -8.003 19.980 1.00 95.12 327 ALA A O 1
ATOM 2592 N N . SER A 1 328 ? -1.794 -5.968 19.393 1.00 87.44 328 SER A N 1
ATOM 2593 C CA . SER A 1 328 ? -1.072 -5.718 20.650 1.00 87.44 328 SER A CA 1
ATOM 2594 C C . SER A 1 328 ? -1.950 -5.158 21.773 1.00 87.44 328 SER A C 1
ATOM 2596 O O . SER A 1 328 ? -1.595 -5.305 22.940 1.00 87.44 328 SER A O 1
ATOM 2598 N N . THR A 1 329 ? -3.062 -4.491 21.448 1.00 91.62 329 THR A N 1
ATOM 2599 C CA . THR A 1 329 ? -3.920 -3.799 22.432 1.00 91.62 329 THR A CA 1
ATOM 2600 C C . THR A 1 329 ? -5.246 -4.522 22.654 1.00 91.62 329 THR A C 1
ATOM 2602 O O . THR A 1 329 ? -5.685 -4.683 23.789 1.00 91.62 329 THR A O 1
ATOM 2605 N N . HIS A 1 330 ? -5.855 -5.020 21.580 1.00 96.38 330 HIS A N 1
ATOM 2606 C CA . HIS A 1 330 ? -7.146 -5.703 21.566 1.00 96.38 330 HIS A CA 1
ATOM 2607 C C . HIS A 1 330 ? -7.078 -6.980 20.713 1.00 96.38 330 HIS A C 1
ATOM 2609 O O . HIS A 1 330 ? -7.818 -7.124 19.732 1.00 96.38 330 HIS A O 1
ATOM 2615 N N . PRO A 1 331 ? -6.227 -7.956 21.088 1.00 96.19 331 PRO A N 1
ATOM 2616 C CA . PRO A 1 331 ? -6.009 -9.178 20.314 1.00 96.19 331 PRO A CA 1
ATOM 2617 C C . PRO A 1 331 ? -7.314 -9.907 19.976 1.00 96.19 331 PRO A C 1
ATOM 2619 O O . PRO A 1 331 ? -7.469 -10.384 18.862 1.00 96.19 331 PRO A O 1
ATOM 2622 N N . LYS A 1 332 ? -8.305 -9.930 20.879 1.00 96.56 332 LYS A N 1
ATOM 2623 C CA . LYS A 1 332 ? -9.598 -10.603 20.645 1.00 96.56 332 LYS A CA 1
ATOM 2624 C C . LYS A 1 332 ? -10.440 -9.994 19.523 1.00 96.56 332 LYS A C 1
ATOM 2626 O O . LYS A 1 332 ? -11.189 -10.724 18.869 1.00 96.56 332 LYS A O 1
ATOM 2631 N N . ILE A 1 333 ? -10.300 -8.693 19.278 1.00 96.56 333 ILE A N 1
ATOM 2632 C CA . ILE A 1 333 ? -10.945 -8.029 18.142 1.00 96.56 333 ILE A CA 1
ATOM 2633 C C . ILE A 1 333 ? -10.252 -8.456 16.846 1.00 96.56 333 ILE A C 1
ATOM 2635 O O . ILE A 1 333 ? -10.933 -8.856 15.904 1.00 96.56 333 ILE A O 1
ATOM 2639 N N . ALA A 1 334 ? -8.914 -8.476 16.821 1.00 97.69 334 ALA A N 1
ATOM 2640 C CA . ALA A 1 334 ? -8.148 -8.957 15.668 1.00 97.69 334 ALA A CA 1
ATOM 2641 C C . ALA A 1 334 ? -8.438 -10.439 15.348 1.00 97.69 334 ALA A C 1
ATOM 2643 O O . ALA A 1 334 ? -8.635 -10.789 14.187 1.00 97.69 334 ALA A O 1
ATOM 2644 N N . GLU A 1 335 ? -8.525 -11.301 16.368 1.00 97.56 335 GLU A N 1
ATOM 2645 C CA . GLU A 1 335 ? -8.898 -12.718 16.226 1.00 97.56 335 GLU A CA 1
ATOM 2646 C C . GLU A 1 335 ? -10.288 -12.885 15.604 1.00 97.56 335 GLU A C 1
ATOM 2648 O O . GLU A 1 335 ? -10.473 -13.672 14.676 1.00 97.56 335 GLU A O 1
ATOM 2653 N N . THR A 1 336 ? -11.270 -12.130 16.107 1.00 97.38 336 THR A N 1
ATOM 2654 C CA . THR A 1 336 ? -12.645 -12.164 15.594 1.00 97.38 336 THR A CA 1
ATOM 2655 C C . THR A 1 336 ? -12.692 -11.685 14.152 1.00 97.38 336 THR A C 1
ATOM 2657 O O . THR A 1 336 ? -13.235 -12.381 13.302 1.00 97.38 336 THR A O 1
ATOM 2660 N N . MET A 1 337 ? -12.026 -10.570 13.852 1.00 98.25 337 MET A N 1
ATOM 2661 C CA . MET A 1 337 ? -11.929 -10.042 12.497 1.00 98.25 337 MET A CA 1
ATOM 2662 C C . MET A 1 337 ? -11.312 -11.055 11.522 1.00 98.25 337 MET A C 1
ATOM 2664 O O . MET A 1 337 ? -11.810 -11.210 10.410 1.00 98.25 337 MET A O 1
ATOM 2668 N N . LEU A 1 338 ? -10.248 -11.758 11.929 1.00 98.56 338 LEU A N 1
ATOM 2669 C CA . LEU A 1 338 ? -9.597 -12.780 11.107 1.00 98.56 338 LEU A CA 1
ATOM 2670 C C . LEU A 1 338 ? -10.528 -13.959 10.831 1.00 98.56 338 LEU A C 1
ATOM 2672 O O . LEU A 1 338 ? -10.660 -14.377 9.681 1.00 98.56 338 LEU A O 1
ATOM 2676 N N . ARG A 1 339 ? -11.177 -14.483 11.874 1.00 98.31 339 ARG A N 1
ATOM 2677 C CA . ARG A 1 339 ? -12.120 -15.596 11.742 1.00 98.31 339 ARG A CA 1
ATOM 2678 C C . ARG A 1 339 ? -13.266 -15.226 10.806 1.00 98.31 339 ARG A C 1
ATOM 2680 O O . ARG A 1 339 ? -13.567 -15.995 9.898 1.00 98.31 339 ARG A O 1
ATOM 2687 N N . ASP A 1 340 ? -13.851 -14.048 10.996 1.00 98.56 340 ASP A N 1
ATOM 2688 C CA . ASP A 1 340 ? -14.982 -13.581 10.200 1.00 98.56 340 ASP A CA 1
ATOM 2689 C C . ASP A 1 340 ? -14.573 -13.373 8.730 1.00 98.56 340 ASP A C 1
ATOM 2691 O O . ASP A 1 340 ? -15.311 -13.773 7.831 1.00 98.56 340 ASP A O 1
ATOM 2695 N N . LEU A 1 341 ? -13.368 -12.842 8.472 1.00 98.81 341 LEU A N 1
ATOM 2696 C CA . LEU A 1 341 ? -12.810 -12.711 7.120 1.00 98.81 341 LEU A CA 1
ATOM 2697 C C . LEU A 1 341 ? -12.632 -14.076 6.438 1.00 98.81 341 LEU A C 1
ATOM 2699 O O . LEU A 1 341 ? -13.027 -14.270 5.288 1.00 98.81 341 LEU A O 1
ATOM 2703 N N . VAL A 1 342 ? -12.024 -15.034 7.143 1.00 98.69 342 VAL A N 1
ATOM 2704 C CA . VAL A 1 342 ? -11.756 -16.379 6.615 1.00 98.69 342 VAL A CA 1
ATOM 2705 C C . VAL A 1 342 ? -13.057 -17.142 6.372 1.00 98.69 342 VAL A C 1
ATOM 2707 O O . VAL A 1 342 ? -13.200 -17.800 5.339 1.00 98.69 342 VAL A O 1
ATOM 2710 N N . GLU A 1 343 ? -14.015 -17.056 7.293 1.00 98.50 343 GLU A N 1
ATOM 2711 C CA . GLU A 1 343 ? -15.345 -17.639 7.125 1.00 98.50 343 GLU A CA 1
ATOM 2712 C C . GLU A 1 343 ? -16.054 -17.043 5.906 1.00 98.50 343 GLU A C 1
ATOM 2714 O O . GLU A 1 343 ? -16.606 -17.780 5.082 1.00 98.50 343 GLU A O 1
ATOM 2719 N N . ASP A 1 344 ? -15.982 -15.725 5.736 1.00 98.56 344 ASP A N 1
ATOM 2720 C CA . ASP A 1 344 ? -16.591 -15.052 4.602 1.00 98.56 344 ASP A CA 1
ATOM 2721 C C . ASP A 1 344 ? -15.991 -15.495 3.267 1.00 98.56 344 ASP A C 1
ATOM 2723 O O . ASP A 1 344 ? -16.721 -15.858 2.342 1.00 98.56 344 ASP A O 1
ATOM 2727 N N . TYR A 1 345 ? -14.662 -15.561 3.179 1.00 98.56 345 TYR A N 1
ATOM 2728 C CA . TYR A 1 345 ? -13.994 -16.025 1.970 1.00 98.56 345 TYR A CA 1
ATOM 2729 C C . TYR A 1 345 ? -14.269 -17.495 1.660 1.00 98.56 345 TYR A C 1
ATOM 2731 O O . TYR A 1 345 ? -14.408 -17.849 0.488 1.00 98.56 345 TYR A O 1
ATOM 2739 N N . ARG A 1 346 ? -14.385 -18.361 2.673 1.00 98.25 346 ARG A N 1
ATOM 2740 C CA . ARG A 1 346 ? -14.765 -19.771 2.477 1.00 98.25 346 ARG A CA 1
ATOM 2741 C C . ARG A 1 346 ? -16.179 -19.908 1.918 1.00 98.25 346 ARG A C 1
ATOM 2743 O O . ARG A 1 346 ? -16.409 -20.760 1.062 1.00 98.25 346 ARG A O 1
ATOM 2750 N N . ASN A 1 347 ? -17.105 -19.080 2.393 1.00 97.75 347 ASN A N 1
ATOM 2751 C CA . ASN A 1 347 ? -18.521 -19.183 2.050 1.00 97.75 347 ASN A CA 1
ATOM 2752 C C . ASN A 1 347 ? -18.873 -18.470 0.746 1.00 97.75 347 ASN A C 1
ATOM 2754 O O . ASN A 1 347 ? -19.678 -18.970 -0.040 1.00 97.75 347 ASN A O 1
ATOM 2758 N N . ARG A 1 348 ? -18.300 -17.286 0.528 1.00 97.38 348 ARG A N 1
ATOM 2759 C CA . ARG A 1 348 ? -18.670 -16.408 -0.582 1.00 97.38 348 ARG A CA 1
ATOM 2760 C C . ARG A 1 348 ? -17.574 -16.263 -1.618 1.00 97.38 348 ARG A C 1
ATOM 2762 O O . ARG A 1 348 ? -17.911 -15.916 -2.737 1.00 97.38 348 ARG A O 1
ATOM 2769 N N . GLY A 1 349 ? -16.320 -16.585 -1.305 1.00 97.50 349 GLY A N 1
ATOM 2770 C CA . GLY A 1 349 ? -15.162 -16.401 -2.183 1.00 97.50 349 GLY A CA 1
ATOM 2771 C C . GLY A 1 349 ? -14.403 -15.102 -1.902 1.00 97.50 349 GLY A C 1
ATOM 2772 O O . GLY A 1 349 ? -14.918 -14.186 -1.261 1.00 97.50 349 GLY A O 1
ATOM 2773 N N . ILE A 1 350 ? -13.174 -15.012 -2.408 1.00 97.88 350 ILE A N 1
ATOM 2774 C CA . ILE A 1 350 ? -12.288 -13.854 -2.222 1.00 97.88 350 ILE A CA 1
ATOM 2775 C C . ILE A 1 350 ? -12.660 -12.792 -3.252 1.00 97.88 350 ILE A C 1
ATOM 2777 O O . ILE A 1 350 ? -12.414 -12.972 -4.441 1.00 97.88 350 ILE A O 1
ATOM 2781 N N . HIS A 1 351 ? -13.283 -11.711 -2.805 1.00 96.88 351 HIS A N 1
ATOM 2782 C CA . HIS A 1 351 ? -13.766 -10.633 -3.664 1.00 96.88 351 HIS A CA 1
ATOM 2783 C C . HIS A 1 351 ? -12.921 -9.381 -3.496 1.00 96.88 351 HIS A C 1
ATOM 2785 O O . HIS A 1 351 ? -12.300 -9.174 -2.453 1.00 96.88 351 HIS A O 1
ATOM 2791 N N . GLU A 1 352 ? -12.923 -8.532 -4.516 1.00 95.19 352 GLU A N 1
ATOM 2792 C CA . GLU A 1 352 ? -12.314 -7.208 -4.430 1.00 95.19 352 GLU A CA 1
ATOM 2793 C C . GLU A 1 352 ? -12.993 -6.393 -3.321 1.00 95.19 352 GLU A C 1
ATOM 2795 O O . GLU A 1 352 ? -12.333 -5.887 -2.415 1.00 95.19 352 GLU A O 1
ATOM 2800 N N . TRP A 1 353 ? -14.326 -6.348 -3.348 1.00 97.06 353 TRP A N 1
ATOM 2801 C CA . TRP A 1 353 ? -15.119 -5.673 -2.331 1.00 97.06 353 TRP A CA 1
ATOM 2802 C C . TRP A 1 353 ? -16.511 -6.290 -2.168 1.00 97.06 353 TRP A C 1
ATOM 2804 O O . TRP A 1 353 ? -17.050 -6.951 -3.069 1.00 97.06 353 TRP A O 1
ATOM 2814 N N . VAL A 1 354 ? -17.114 -6.030 -1.008 1.00 97.75 354 VAL A N 1
ATOM 2815 C CA . VAL A 1 354 ? -18.459 -6.471 -0.625 1.00 97.75 354 VAL A CA 1
ATOM 2816 C C . VAL A 1 354 ? -19.274 -5.335 0.000 1.00 97.75 354 VAL A C 1
ATOM 2818 O O . VAL A 1 354 ? -18.726 -4.343 0.480 1.00 97.75 354 VAL A O 1
ATOM 2821 N N . ASN A 1 355 ? -20.599 -5.464 0.002 1.00 97.12 355 ASN A N 1
ATOM 2822 C CA . ASN A 1 355 ? -21.489 -4.656 0.843 1.00 97.12 355 ASN A CA 1
ATOM 2823 C C . ASN A 1 355 ? -22.807 -5.410 1.059 1.00 97.12 355 ASN A C 1
ATOM 2825 O O . ASN A 1 355 ? -23.574 -5.608 0.105 1.00 97.12 355 ASN A O 1
ATOM 2829 N N . GLY A 1 356 ? -23.057 -5.873 2.284 1.00 95.88 356 GLY A N 1
ATOM 2830 C CA . GLY A 1 356 ? -24.121 -6.825 2.563 1.00 95.88 356 GLY A CA 1
ATOM 2831 C C . GLY A 1 356 ? -23.962 -8.079 1.703 1.00 95.88 356 GLY A C 1
ATOM 2832 O O . GLY A 1 356 ? -22.897 -8.693 1.625 1.00 95.88 356 GLY A O 1
ATOM 2833 N N . GLU A 1 357 ? -25.025 -8.434 0.986 1.00 96.19 357 GLU A N 1
ATOM 2834 C CA . GLU A 1 357 ? -25.040 -9.590 0.080 1.00 96.19 357 GLU A CA 1
ATOM 2835 C C . GLU A 1 357 ? -24.387 -9.316 -1.285 1.00 96.19 357 GLU A C 1
ATOM 2837 O O . GLU A 1 357 ? -24.190 -10.235 -2.080 1.00 96.19 357 GLU A O 1
ATOM 2842 N N . ARG A 1 358 ? -24.046 -8.059 -1.597 1.00 96.06 358 ARG A N 1
ATOM 2843 C CA . ARG A 1 358 ? -23.368 -7.729 -2.853 1.00 96.06 358 ARG A CA 1
ATOM 2844 C C . ARG A 1 358 ? -21.893 -8.100 -2.752 1.00 96.06 358 ARG A C 1
ATOM 2846 O O . ARG A 1 358 ? -21.208 -7.669 -1.830 1.00 96.06 358 ARG A O 1
ATOM 2853 N N . VAL A 1 359 ? -21.408 -8.812 -3.763 1.00 95.81 359 VAL A N 1
ATOM 2854 C CA . VAL A 1 359 ? -19.998 -9.171 -3.947 1.00 95.81 359 VAL A CA 1
ATOM 2855 C C . VAL A 1 359 ? -19.555 -8.796 -5.363 1.00 95.81 359 VAL A C 1
ATOM 2857 O O . VAL A 1 359 ? -20.378 -8.809 -6.290 1.00 95.81 359 VAL A O 1
ATOM 2860 N N . ARG A 1 360 ? -18.289 -8.405 -5.557 1.00 93.38 360 ARG A N 1
ATOM 2861 C CA . ARG A 1 360 ? -17.765 -7.996 -6.874 1.00 93.38 360 ARG A CA 1
ATOM 2862 C C . ARG A 1 360 ? -16.325 -8.425 -7.101 1.00 93.38 360 ARG A C 1
ATOM 2864 O O . ARG A 1 360 ? -15.545 -8.470 -6.162 1.00 93.38 360 ARG A O 1
ATOM 2871 N N . LEU A 1 361 ? -16.029 -8.724 -8.371 1.00 89.62 361 LEU A N 1
ATOM 2872 C CA . LEU A 1 361 ? -14.721 -9.166 -8.862 1.00 89.62 361 LEU A CA 1
ATOM 2873 C C . LEU A 1 361 ? -14.136 -10.292 -7.985 1.00 89.62 361 LEU A C 1
ATOM 2875 O O . LEU A 1 361 ? -13.282 -10.034 -7.138 1.00 89.62 361 LEU A O 1
ATOM 2879 N N . PRO A 1 362 ? -14.640 -11.536 -8.134 1.00 94.00 362 PRO A N 1
ATOM 2880 C CA . PRO A 1 362 ? -14.076 -12.679 -7.424 1.00 94.00 362 PRO A CA 1
ATOM 2881 C C . PRO A 1 362 ? -12.623 -12.908 -7.846 1.00 94.00 362 PRO A C 1
ATOM 2883 O O . PRO A 1 362 ? -12.223 -12.497 -8.935 1.00 94.00 362 PRO A O 1
ATOM 2886 N N . HIS A 1 363 ? -11.879 -13.643 -7.021 1.00 95.31 363 HIS A N 1
ATOM 2887 C CA . HIS A 1 363 ? -10.461 -13.942 -7.216 1.00 95.31 363 HIS A CA 1
ATOM 2888 C C . HIS A 1 363 ? -9.576 -12.692 -7.171 1.00 95.31 363 HIS A C 1
ATOM 2890 O O . HIS A 1 363 ? -8.616 -12.579 -7.923 1.00 95.31 363 HIS A O 1
ATOM 2896 N N . TYR A 1 364 ? -9.900 -11.720 -6.314 1.00 95.75 364 TYR A N 1
ATOM 2897 C CA . TYR A 1 364 ? -9.076 -10.519 -6.185 1.00 95.75 364 TYR A CA 1
ATOM 2898 C C . TYR A 1 364 ? -7.908 -10.752 -5.227 1.00 95.75 364 TYR A C 1
ATOM 2900 O O . TYR A 1 364 ? -8.087 -11.083 -4.054 1.00 95.75 364 TYR A O 1
ATOM 2908 N N . VAL A 1 365 ? -6.692 -10.594 -5.731 1.00 95.75 365 VAL A N 1
ATOM 2909 C CA . VAL A 1 365 ? -5.512 -11.193 -5.099 1.00 95.75 365 VAL A CA 1
ATOM 2910 C C . VAL A 1 365 ? -5.093 -10.416 -3.858 1.00 95.75 365 VAL A C 1
ATOM 2912 O O . VAL A 1 365 ? -4.832 -11.016 -2.817 1.00 95.75 365 VAL A O 1
ATOM 2915 N N . ALA A 1 366 ? -5.121 -9.082 -3.920 1.00 96.06 366 ALA A N 1
ATOM 2916 C CA . ALA A 1 366 ? -4.749 -8.241 -2.783 1.00 96.06 366 ALA A CA 1
ATOM 2917 C C . ALA A 1 366 ? -5.673 -8.447 -1.566 1.00 96.06 366 ALA A C 1
ATOM 2919 O O . ALA A 1 366 ? -5.229 -8.294 -0.428 1.00 96.06 366 ALA A O 1
ATOM 2920 N N . SER A 1 367 ? -6.926 -8.872 -1.787 1.00 97.88 367 SER A N 1
ATOM 2921 C CA . SER A 1 367 ? -7.866 -9.201 -0.709 1.00 97.88 367 SER A CA 1
ATOM 2922 C C . SER A 1 367 ? -7.409 -10.390 0.139 1.00 97.88 367 SER A C 1
ATOM 2924 O O . SER A 1 367 ? -7.757 -10.452 1.319 1.00 97.88 367 SER A O 1
ATOM 2926 N N . ILE A 1 368 ? -6.624 -11.323 -0.412 1.00 98.06 368 ILE A N 1
ATOM 2927 C CA . ILE A 1 368 ? -6.065 -12.443 0.356 1.00 98.06 368 ILE A CA 1
ATOM 2928 C C . ILE A 1 368 ? -4.596 -12.227 0.720 1.00 98.06 368 ILE A C 1
ATOM 2930 O O . ILE A 1 368 ? -4.213 -12.510 1.854 1.00 98.06 368 ILE A O 1
ATOM 2934 N N . THR A 1 369 ? -3.771 -11.683 -0.180 1.00 98.25 369 THR A N 1
ATOM 2935 C CA . THR A 1 369 ? -2.323 -11.605 0.060 1.00 98.25 369 THR A CA 1
ATOM 2936 C C . THR A 1 369 ? -1.964 -10.625 1.170 1.00 98.25 369 THR A C 1
ATOM 2938 O O . THR A 1 369 ? -1.126 -10.960 2.008 1.00 98.25 369 THR A O 1
ATOM 2941 N N . ASN A 1 370 ? -2.630 -9.467 1.243 1.00 97.50 370 ASN A N 1
ATOM 2942 C CA . ASN A 1 370 ? -2.348 -8.471 2.278 1.00 97.50 370 ASN A CA 1
ATOM 2943 C C . ASN A 1 370 ? -2.663 -8.984 3.689 1.00 97.50 370 ASN A C 1
ATOM 2945 O O . ASN A 1 370 ? -1.771 -8.934 4.542 1.00 97.50 370 ASN A O 1
ATOM 2949 N N . PRO A 1 371 ? -3.870 -9.518 3.972 1.00 98.31 371 PRO A N 1
ATOM 2950 C CA . PRO A 1 371 ? -4.147 -10.111 5.275 1.00 98.31 371 PRO A CA 1
ATOM 2951 C C . PRO A 1 371 ? -3.207 -11.273 5.604 1.00 98.31 371 PRO A C 1
ATOM 2953 O O . PRO A 1 371 ? -2.678 -11.321 6.711 1.00 98.31 371 PRO A O 1
ATOM 2956 N N . THR A 1 372 ? -2.922 -12.178 4.659 1.00 98.75 372 THR A N 1
ATOM 2957 C CA . THR A 1 372 ? -1.995 -13.296 4.908 1.00 98.75 372 THR A CA 1
ATOM 2958 C C . THR A 1 372 ? -0.589 -12.812 5.268 1.00 98.75 372 THR A C 1
ATOM 2960 O O . THR A 1 372 ? 0.011 -13.335 6.209 1.00 98.75 372 THR A O 1
ATOM 2963 N N . ALA A 1 373 ? -0.065 -11.804 4.566 1.00 98.12 373 ALA A N 1
ATOM 2964 C CA . ALA A 1 373 ? 1.243 -11.227 4.865 1.00 98.12 373 ALA A CA 1
ATOM 2965 C C . ALA A 1 373 ? 1.267 -10.584 6.258 1.00 98.12 373 ALA A C 1
ATOM 2967 O O . ALA A 1 373 ? 2.163 -10.866 7.049 1.00 98.12 373 ALA A O 1
ATOM 2968 N N . ALA A 1 374 ? 0.233 -9.814 6.606 1.00 97.94 374 ALA A N 1
ATOM 2969 C CA . ALA A 1 374 ? 0.106 -9.199 7.924 1.00 97.94 374 ALA A CA 1
ATOM 2970 C C . ALA A 1 374 ? 0.059 -10.234 9.063 1.00 97.94 374 ALA A C 1
ATOM 2972 O O . ALA A 1 374 ? 0.686 -10.043 10.104 1.00 97.94 374 ALA A O 1
ATOM 2973 N N . ILE A 1 375 ? -0.639 -11.357 8.867 1.00 98.19 375 ILE A N 1
ATOM 2974 C CA . ILE A 1 375 ? -0.667 -12.450 9.846 1.00 98.19 375 ILE A CA 1
ATOM 2975 C C . ILE A 1 375 ? 0.718 -13.096 10.007 1.00 98.19 375 ILE A C 1
ATOM 2977 O O . ILE A 1 375 ? 1.146 -13.367 11.133 1.00 98.19 375 ILE A O 1
ATOM 2981 N N . ARG A 1 376 ? 1.449 -13.313 8.906 1.00 97.75 376 ARG A N 1
ATOM 2982 C CA . ARG A 1 376 ? 2.829 -13.825 8.955 1.00 97.75 376 ARG A CA 1
ATOM 2983 C C . ARG A 1 376 ? 3.766 -12.863 9.686 1.00 97.75 376 ARG A C 1
ATOM 2985 O O . ARG A 1 376 ? 4.565 -13.318 10.507 1.00 97.75 376 ARG A O 1
ATOM 2992 N N . ASP A 1 377 ? 3.629 -11.559 9.453 1.00 96.69 377 ASP A N 1
ATOM 2993 C CA . ASP A 1 377 ? 4.374 -10.530 10.181 1.00 96.69 377 ASP A CA 1
ATOM 2994 C C . ASP A 1 377 ? 4.098 -10.625 11.684 1.00 96.69 377 ASP A C 1
ATOM 2996 O O . ASP A 1 377 ? 5.038 -10.771 12.464 1.00 96.69 377 ASP A O 1
ATOM 3000 N N . LEU A 1 378 ? 2.825 -10.651 12.096 1.00 96.94 378 LEU A N 1
ATOM 3001 C CA . LEU A 1 378 ? 2.429 -10.738 13.506 1.00 96.94 378 LEU A CA 1
ATOM 3002 C C . LEU A 1 378 ? 2.996 -11.976 14.217 1.00 96.94 378 LEU A C 1
ATOM 3004 O O . LEU A 1 378 ? 3.429 -11.882 15.370 1.00 96.94 378 LEU A O 1
ATOM 3008 N N . LEU A 1 379 ? 3.034 -13.125 13.536 1.00 97.12 379 LEU A N 1
ATOM 3009 C CA . LEU A 1 379 ? 3.676 -14.341 14.045 1.00 97.12 379 LEU A CA 1
ATOM 3010 C C . LEU A 1 379 ? 5.196 -14.166 14.173 1.00 97.12 379 LEU A C 1
ATOM 3012 O O . LEU A 1 379 ? 5.781 -14.539 15.191 1.00 97.12 379 LEU A O 1
ATOM 3016 N N . SER A 1 380 ? 5.843 -13.570 13.167 1.00 95.69 380 SER A N 1
ATOM 3017 C CA . SER A 1 380 ? 7.293 -13.337 13.172 1.00 95.69 380 SER A CA 1
ATOM 3018 C C . SER A 1 380 ? 7.734 -12.335 14.249 1.00 95.69 380 SER A C 1
ATOM 3020 O O . SER A 1 380 ? 8.774 -12.516 14.887 1.00 95.69 380 SER A O 1
ATOM 3022 N N . GLU A 1 381 ? 6.899 -11.330 14.512 1.00 94.50 381 GLU A N 1
ATOM 3023 C CA . GLU A 1 381 ? 7.082 -10.292 15.527 1.00 94.50 381 GLU A CA 1
ATOM 3024 C C . GLU A 1 381 ? 6.698 -10.770 16.936 1.00 94.50 381 GLU A C 1
ATOM 3026 O O . GLU A 1 381 ? 6.883 -10.035 17.906 1.00 94.50 381 GLU A O 1
ATOM 3031 N N . LYS A 1 382 ? 6.179 -12.002 17.073 1.00 94.31 382 LYS A N 1
ATOM 3032 C CA . LYS A 1 382 ? 5.670 -12.573 18.334 1.00 94.31 382 LYS A CA 1
ATOM 3033 C C . LYS A 1 382 ? 4.538 -11.746 18.960 1.00 94.31 382 LYS A C 1
ATOM 3035 O O . LYS A 1 382 ? 4.377 -11.731 20.179 1.00 94.31 382 LYS A O 1
ATOM 3040 N N . LYS A 1 383 ? 3.750 -11.069 18.123 1.00 94.00 383 LYS A N 1
ATOM 3041 C CA . LYS A 1 383 ? 2.490 -10.406 18.502 1.00 94.00 383 LYS A CA 1
ATOM 3042 C C . LYS A 1 383 ? 1.289 -11.350 18.371 1.00 94.00 383 LYS A C 1
ATOM 3044 O O . LYS A 1 383 ? 0.219 -11.072 18.911 1.00 94.00 383 LYS A O 1
ATOM 3049 N N . ALA A 1 384 ? 1.478 -12.485 17.699 1.00 96.25 384 ALA A N 1
ATOM 3050 C CA . ALA A 1 384 ? 0.501 -13.555 17.602 1.00 96.25 384 ALA A CA 1
ATOM 3051 C C . ALA A 1 384 ? 1.122 -14.941 17.840 1.00 96.25 384 ALA A C 1
ATOM 3053 O O . ALA A 1 384 ? 2.336 -15.124 17.727 1.00 96.25 384 ALA A O 1
ATOM 3054 N N . VAL A 1 385 ? 0.275 -15.922 18.151 1.00 96.38 385 VAL A N 1
ATOM 3055 C CA . VAL A 1 385 ? 0.638 -17.337 18.313 1.00 96.38 385 VAL A CA 1
ATOM 3056 C C . VAL A 1 385 ? -0.348 -18.244 17.593 1.00 96.38 385 VAL A C 1
ATOM 3058 O O . VAL A 1 385 ? -1.524 -17.912 17.460 1.00 96.38 385 VAL A O 1
ATOM 3061 N N . LEU A 1 386 ? 0.137 -19.404 17.156 1.00 95.88 386 LEU A N 1
ATOM 3062 C CA . LEU A 1 386 ? -0.719 -20.461 16.629 1.00 95.88 386 LEU A CA 1
ATOM 3063 C C . LEU A 1 386 ? -1.410 -21.202 17.775 1.00 95.88 386 LEU A C 1
ATOM 3065 O O . LEU A 1 386 ? -0.772 -21.488 18.794 1.00 95.88 386 LEU A O 1
ATOM 3069 N N . GLU A 1 387 ? -2.686 -21.527 17.582 1.00 91.00 387 GLU A N 1
ATOM 3070 C CA . GLU A 1 387 ? -3.470 -22.398 18.466 1.00 91.00 387 GLU A CA 1
ATOM 3071 C C . GLU A 1 387 ? -4.149 -23.557 17.732 1.00 91.00 387 GLU A C 1
ATOM 3073 O O . GLU A 1 387 ? -4.524 -23.402 16.538 1.00 91.00 387 GLU A O 1
#

Nearest PDB structures (foldseek):
  8iwf-assembly1_A  TM=7.834E-01  e=2.352E-10  Aspergillus niger
  8iwd-assembly1_A  TM=7.717E-01  e=1.012E-09  Aspergillus niger
  2okx-assembly1_A  TM=7.336E-01  e=3.988E-08  Bacillus sp. GL1
  4rhh-assembly2_D  TM=6.713E-01  e=5.815E-06  Geobacillus stearothermophilus
  8qme-assembly1_A  TM=6.828E-01  e=6.762E-06  Geobacillus stearothermophilus

pLDDT: mean 95.13, std 8.89, range [36.19, 98.88]

Sequence (387 aa):
MGNTKGEMLVMMRIHESDLRWMEGAARKEIDGCRRQAFDGTILFTPDGVGNYGALWTRDFAYMLPLFDLFDREEALAAIRYLIAGQRGDGVVPDRRQVDGVNVYEAGGRGHPVGLPPLDNSAFMVSLVYEYISRTKNFSLVDEFLLPLHWAMQAIPRGPHGLVWNHPQLPHSPYGFTDTIGKTGELLFCSLLDWNASRDMVALCRAIGNQHLLALYATRMKEMEEGIESLIDPSTGLFLAASEDCRQVDVWGNAFAAAIDFPIAADRFEQIVELFTDRYDDVIERGQVRHLVKGEYWERLLLPVKAGDYQNGGYWGTPAGWVMKTMASTHPKIAETMLRDLVEDYRNRGIHEWVNGERVRLPHYVASITNPTAAIRDLLSEKKAVLE

Radius of gyration: 19.96 Å; Cα contacts (8 Å, |Δi|>4): 787; chains: 1; bounding box: 52×47×74 Å